Protein 2I3D (pdb70)

InterPro domains:
  IPR000383 Xaa-Pro dipeptidyl-peptidase-like domain [PF02129] (17-138)
  IPR029058 Alpha/Beta hydrolase fold [G3DSA:3.40.50.1820] (2-225)
  IPR029058 Alpha/Beta hydrolase fold [SSF53474] (4-213)

Solvent-accessible surface area: 18352 Å² total

Organism: Agrobacterium fabrum (strain C58 / ATCC 33970) (NCBI:txid176299)

B-factor: mean 19.8, std 9.19, range [8.1, 68.48]

Sequence (427 aa):
PEVIFNGPAGRLEGRYQPSKEKSAPIAIILHPHPQFGGTNNNQQIVYQLFYLFQKKRGFTTLRFNFRSIGRSQGEEFDHGAGELSSDAASALDWVQSLHPDSKSCCWVAGYSFGAWIGQLLRRPEIEEGFSIAPQPNNTYDFSFLAPCPSSGLIINGDADKVAPEKKDVNGLVEKLKTQKKGILITHRRTLPPGANHFFNGKVDEELGECEDDYLDRRLNGELVPEPPEVIIFNGPAGRRLEGRRYQPSKEKKSAPIAIILLHPHPQFGGTNNNQQIVYQLFYLFQQKRGFTTLRFNFRSIGRSQGEEFDHGAGELSDAASALDWVQSLHPDDSKSCWVAGYSFGAWIGQLLRRRPEIEEGFSIAPQPNTYDFSFLAPCPSSGLIINGDADKVAPEKDVNGLVEEKLKTQKGILITHRTLPGANHFFNGKVDELGECEDDYLDRRLNGELVPEPA

Foldseek 3Di:
DWDWDAFPQGIWIKDWDAFPDALAAEEEEAWADCVVPTAVQVLSVVVQVLCNVVRHGYMYIGQDPPDPHHDDDDPAPRRLRVSVRVVVVVCVVRVNNQAYEYEYAESGQVSSCNLCDPRHAEYYELYACVVDPPPVCVDPPYAYEYEYECQEPRRHPVRVVVVVVVNPVDPFYAYHYYYHYPAYSSRVVHSVVCVVRSVRVVCVVVVPRTDDD/DWDWDAFPQGIWTKDWDAFPDALAAEEEEAWADCVVPTAVQVLSVVVQVLCVVVRHGYMYIGQDPPDPHHDDDDPAPRRLRVSVRVVVVVCVVRVSHQAYEYEYAESGQQSSCNLCDPRYAEYYELYACVVDPPVVPPDSPYAYEYEYECQEPRRHPVNVVVVVVVNPVDPQYAYHYYYHYPAYSSRVVHSVVCVVSNVRVVQVVVVPRGDDPD

CATH classification: 3.40.50.1820

Radius of gyration: 22.76 Å; Cα contacts (8 Å, |Δi|>4): 975; chains: 2; bounding box: 38×55×76 Å

Nearest PDB structures (foldseek):
  2i3d-assembly1_A  TM=1.004E+00  e=1.701E-43  Agrobacterium fabrum str. C58
  3trd-assembly1_A  TM=8.980E-01  e=6.491E-19  Coxiella burnetii
  2fuk-assembly1_A-2  TM=8.649E-01  e=4.505E-19  Xanthomonas campestris
  3g02-assembly1_B  TM=6.977E-01  e=3.426E-04  Aspergillus niger
  8xiz-assembly1_A  TM=6.962E-01  e=1.157E-03  Aspergillus usamii

Secondary structure (DSSP, 8-state):
-EEEEEETTEEEEEEEE--SSTTPPEEEEEPPPGGGT----HHHHHHHHHHHHTT-EEEEEPPTTSTT--S---SSHHHHHHHHHHHHHHHHH-TT---EEEEEBTHHHHH------TTEEE--BS--TTTS--TT-TT--S-EEEEEETT-SSS-HHHHHHHHHHHTTSTT--EEEEEETT--TT-TT-TTT--HHHHHHHHHHTT-SS---/-EEEEEETTEEEEEEEE--SSTTPPEEEEEPPPGGGT----HHHHHHHHHHHHTT-EEEEE--TTSTT--S---SSHHHHHHHHHHHHHHHHH-TT---EEEEEBTHHHHH------TTEEE--BS--TTTS--TT-TT--S-EEEEEETT-SSS-HHHHHHHHHHHHTSTT--EEEEEETT--TT-TTTTTT--HHHHHHHHHHTT-SS----

Structure (mmCIF, N/CA/C/O backbone):
data_2I3D
#
_entry.id   2I3D
#
_cell.length_a   46.549
_cell.length_b   50.579
_cell.length_c   54.844
_cell.angle_alpha   92.25
_cell.angle_beta   115.17
_cell.angle_gamma   99.82
#
_symmetry.space_group_name_H-M   'P 1'
#
l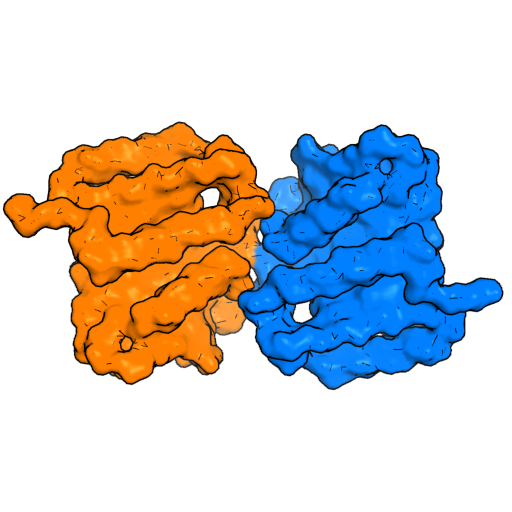oop_
_entity.id
_entity.type
_entity.pdbx_description
1 polymer 'Hypothetical protein Atu1826'
2 non-polymer 'MAGNESIUM ION'
3 non-polymer 'CHLORIDE ION'
4 water water
#
loop_
_atom_site.group_PDB
_atom_site.id
_atom_site.type_symbol
_atom_site.label_atom_id
_atom_site.label_alt_id
_atom_site.label_comp_id
_atom_site.label_asym_id
_atom_site.label_entity_id
_atom_site.label_seq_id
_atom_site.pdbx_PDB_ins_code
_atom_site.Cartn_x
_atom_site.Cartn_y
_atom_site.Cartn_z
_atom_site.occupancy
_atom_site.B_iso_or_equiv
_atom_site.auth_seq_id
_atom_site.auth_comp_id
_atom_site.auth_asym_id
_atom_site.auth_atom_id
_atom_site.pdbx_PDB_model_num
ATOM 1 N N . PRO A 1 24 ? 7.215 57.799 21.246 1.00 30.42 2 PRO A N 1
ATOM 2 C CA . PRO A 1 24 ? 7.449 56.694 22.216 1.00 29.06 2 PRO A CA 1
ATOM 3 C C . PRO A 1 24 ? 8.889 56.192 22.241 1.00 27.75 2 PRO A C 1
ATOM 4 O O . PRO A 1 24 ? 9.363 55.703 23.287 1.00 26.51 2 PRO A O 1
ATOM 8 N N . GLU A 1 25 ? 9.598 56.295 21.116 1.00 26.62 3 GLU A N 1
ATOM 9 C CA . GLU A 1 25 ? 10.995 55.830 21.075 1.00 26.03 3 GLU A CA 1
ATOM 10 C C . GLU A 1 25 ? 11.920 56.754 21.868 1.00 24.95 3 GLU A C 1
ATOM 11 O O . GLU A 1 25 ? 11.975 57.937 21.592 1.00 26.27 3 GLU A O 1
ATOM 17 N N . VAL A 1 26 ? 12.658 56.232 22.842 1.00 22.51 4 VAL A N 1
ATOM 18 C CA . VAL A 1 26 ? 13.505 57.090 23.690 1.00 21.47 4 VAL A CA 1
ATOM 19 C C . VAL A 1 26 ? 14.876 56.485 23.839 1.00 21.54 4 VAL A C 1
ATOM 20 O O . VAL A 1 26 ? 15.043 55.281 23.660 1.00 20.02 4 VAL A O 1
ATOM 24 N N . ILE A 1 27 ? 15.855 57.331 24.160 1.00 22.03 5 ILE A N 1
ATOM 25 C CA . ILE A 1 27 ? 17.211 56.913 24.485 1.00 23.55 5 ILE A CA 1
ATOM 26 C C . ILE A 1 27 ? 17.561 57.691 25.721 1.00 24.45 5 ILE A C 1
ATOM 27 O O . ILE A 1 27 ? 17.318 58.911 25.791 1.00 24.96 5 ILE A O 1
ATOM 32 N N . PHE A 1 28 ? 18.070 56.978 26.713 1.00 24.17 6 PHE A N 1
ATOM 33 C CA . PHE A 1 28 ? 18.531 57.595 27.950 1.00 24.28 6 PHE A CA 1
ATOM 34 C C . PHE A 1 28 ? 19.871 56.976 28.350 1.00 25.28 6 PHE A C 1
ATOM 35 O O . PHE A 1 28 ? 20.295 55.967 27.800 1.00 25.76 6 PHE A O 1
ATOM 43 N N . ASN A 1 29 ? 20.536 57.581 29.325 1.00 25.89 7 ASN A N 1
ATOM 44 C CA . ASN A 1 29 ? 21.868 57.133 29.678 1.00 27.48 7 ASN A CA 1
ATOM 45 C C . ASN A 1 29 ? 21.872 56.186 30.853 1.00 26.69 7 ASN A C 1
ATOM 46 O O . ASN A 1 29 ? 21.260 56.446 31.902 1.00 27.11 7 ASN A O 1
ATOM 51 N N . GLY A 1 30 ? 22.534 55.060 30.657 1.00 25.46 8 GLY A N 1
ATOM 52 C CA . GLY A 1 30 ? 22.771 54.140 31.729 1.00 24.94 8 GLY A CA 1
ATOM 53 C C . GLY A 1 30 ? 24.264 54.086 32.014 1.00 24.99 8 GLY A C 1
ATOM 54 O O . GLY A 1 30 ? 25.064 54.739 31.322 1.00 23.71 8 GLY A O 1
ATOM 55 N N . PRO A 1 31 ? 24.656 53.304 33.015 1.00 25.25 9 PRO A N 1
ATOM 56 C CA . PRO A 1 31 ? 26.060 53.168 33.377 1.00 25.84 9 PRO A CA 1
ATOM 57 C C . PRO A 1 31 ? 26.975 52.654 32.257 1.00 26.33 9 PRO A C 1
ATOM 58 O O . PRO A 1 31 ? 28.172 52.977 32.263 1.00 27.52 9 PRO A O 1
ATOM 62 N N . ALA A 1 32 ? 26.440 51.886 31.298 1.00 25.68 10 ALA A N 1
ATOM 63 C CA . ALA A 1 32 ? 27.258 51.321 30.232 1.00 25.04 10 ALA A CA 1
ATOM 64 C C . ALA A 1 32 ? 27.147 52.108 28.921 1.00 24.89 10 ALA A C 1
ATOM 65 O O . ALA A 1 32 ? 27.720 51.700 27.904 1.00 26.76 10 ALA A O 1
ATOM 67 N N . GLY A 1 33 ? 26.405 53.208 28.946 1.00 24.30 11 GLY A N 1
ATOM 68 C CA . GLY A 1 33 ? 26.120 53.986 27.751 1.00 23.83 11 GLY A CA 1
ATOM 69 C C . GLY A 1 33 ? 24.636 54.141 27.509 1.00 23.46 11 GLY A C 1
ATOM 70 O O . GLY A 1 33 ? 23.831 54.096 28.456 1.00 23.72 11 GLY A O 1
ATOM 71 N N . ARG A 1 34 ? 24.285 54.315 26.236 1.00 22.62 12 ARG A N 1
ATOM 72 C CA . ARG A 1 34 ? 22.911 54.565 25.834 1.00 21.94 12 ARG A CA 1
ATOM 73 C C . ARG A 1 34 ? 22.037 53.332 26.105 1.00 20.43 12 ARG A C 1
ATOM 74 O O . ARG A 1 34 ? 22.454 52.185 25.879 1.00 18.68 12 ARG A O 1
ATOM 82 N N . LEU A 1 35 ? 20.837 53.595 26.595 1.00 18.81 13 LEU A N 1
ATOM 83 C CA . LEU A 1 35 ? 19.818 52.543 26.703 1.00 18.22 13 LEU A CA 1
ATOM 84 C C . LEU A 1 35 ? 18.628 52.988 25.892 1.00 16.94 13 LEU A C 1
ATOM 85 O O . LEU A 1 35 ? 18.180 54.139 26.018 1.00 17.51 13 LEU A O 1
ATOM 90 N N . GLU A 1 36 ? 18.112 52.088 25.074 1.00 17.18 14 GLU A N 1
ATOM 91 C CA . GLU A 1 36 ? 16.972 52.397 24.256 1.00 17.51 14 GLU A CA 1
ATOM 92 C C . GLU A 1 36 ? 15.684 51.875 24.919 1.00 16.54 14 GLU A C 1
ATOM 93 O O . GLU A 1 36 ? 15.653 50.780 25.520 1.00 15.69 14 GLU A O 1
ATOM 99 N N . GLY A 1 37 ? 14.619 52.661 24.801 1.00 15.31 15 GLY A N 1
ATOM 100 C CA . GLY A 1 37 ? 13.356 52.327 25.450 1.00 15.53 15 GLY A CA 1
ATOM 101 C C . GLY A 1 37 ? 12.153 52.718 24.627 1.00 15.43 15 GLY A C 1
ATOM 102 O O . GLY A 1 37 ? 12.280 53.322 23.550 1.00 16.34 15 GLY A O 1
ATOM 103 N N . ARG A 1 38 ? 10.982 52.318 25.125 1.00 14.00 16 ARG A N 1
ATOM 104 C CA . ARG A 1 38 ? 9.693 52.724 24.589 1.00 15.41 16 ARG A CA 1
ATOM 105 C C . ARG A 1 38 ? 8.905 53.246 25.792 1.00 16.48 16 ARG A C 1
ATOM 106 O O . ARG A 1 38 ? 8.770 52.545 26.822 1.00 14.30 16 ARG A O 1
ATOM 114 N N . TYR A 1 39 ? 8.405 54.481 25.661 1.00 16.30 17 TYR A N 1
ATOM 115 C CA . TYR A 1 39 ? 7.872 55.253 26.767 1.00 18.28 17 TYR A CA 1
ATOM 116 C C . TYR A 1 39 ? 6.488 55.790 26.406 1.00 18.78 17 TYR A C 1
ATOM 117 O O . TYR A 1 39 ? 6.289 56.295 25.308 1.00 18.38 17 TYR A O 1
ATOM 126 N N . GLN A 1 40 ? 5.535 55.645 27.331 1.00 18.90 18 GLN A N 1
ATOM 127 C CA . GLN A 1 40 ? 4.209 56.266 27.212 1.00 19.73 18 GLN A CA 1
ATOM 128 C C . GLN A 1 40 ? 3.889 56.978 28.533 1.00 19.89 18 GLN A C 1
ATOM 129 O O . GLN A 1 40 ? 3.675 56.321 29.574 1.00 18.72 18 GLN A O 1
ATOM 135 N N . PRO A 1 41 ? 3.890 58.325 28.516 1.00 20.34 19 PRO A N 1
ATOM 136 C CA . PRO A 1 41 ? 3.531 59.055 29.721 1.00 20.78 19 PRO A CA 1
ATOM 137 C C . PRO A 1 41 ? 2.030 58.942 29.959 1.00 21.65 19 PRO A C 1
ATOM 138 O O . PRO A 1 41 ? 1.247 58.841 28.996 1.00 21.95 19 PRO A O 1
ATOM 142 N N . SER A 1 42 ? 1.636 58.990 31.223 1.00 22.25 20 SER A N 1
ATOM 143 C CA . SER A 1 42 ? 0.222 58.971 31.546 1.00 24.84 20 SER A CA 1
ATOM 144 C C . SER A 1 42 ? -0.349 60.334 31.204 1.00 27.30 20 SER A C 1
ATOM 145 O O . SER A 1 42 ? 0.327 61.349 31.361 1.00 26.61 20 SER A O 1
ATOM 148 N N . LYS A 1 43 ? -1.596 60.350 30.758 1.00 30.82 21 LYS A N 1
ATOM 149 C CA . LYS A 1 43 ? -2.282 61.632 30.629 1.00 34.09 21 LYS A CA 1
ATOM 150 C C . LYS A 1 43 ? -2.705 62.209 31.986 1.00 35.55 21 LYS A C 1
ATOM 151 O O . LYS A 1 43 ? -3.025 63.395 32.059 1.00 36.99 21 LYS A O 1
ATOM 157 N N . GLU A 1 44 ? -2.676 61.405 33.055 1.00 36.15 22 GLU A N 1
ATOM 158 C CA . GLU A 1 44 ? -3.048 61.925 34.372 1.00 36.52 22 GLU A CA 1
ATOM 159 C C . GLU A 1 44 ? -1.903 62.353 35.263 1.00 36.29 22 GLU A C 1
ATOM 160 O O . GLU A 1 44 ? -0.759 61.883 35.146 1.00 36.03 22 GLU A O 1
ATOM 166 N N . LYS A 1 45 ? -2.234 63.275 36.163 1.00 36.22 23 LYS A N 1
ATOM 167 C CA . LYS A 1 45 ? -1.237 63.904 37.009 1.00 35.22 23 LYS A CA 1
ATOM 168 C C . LYS A 1 45 ? -0.830 62.962 38.108 1.00 33.55 23 LYS A C 1
ATOM 169 O O . LYS A 1 45 ? -1.681 62.278 38.685 1.00 34.16 23 LYS A O 1
ATOM 175 N N . SER A 1 46 ? 0.466 62.922 38.390 1.00 31.19 24 SER A N 1
ATOM 176 C CA . SER A 1 46 ? 0.970 62.152 39.499 1.00 29.93 24 SER A CA 1
ATOM 177 C C . SER A 1 46 ? 0.694 60.645 39.316 1.00 27.78 24 SER A C 1
ATOM 178 O O . SER A 1 46 ? 0.549 59.926 40.309 1.00 27.18 24 SER A O 1
ATOM 181 N N . ALA A 1 47 ? 0.582 60.184 38.059 1.00 25.16 25 ALA A N 1
ATOM 182 C CA . ALA A 1 47 ? 0.248 58.770 37.785 1.00 23.02 25 ALA A CA 1
ATOM 183 C C . ALA A 1 47 ? 1.401 57.855 38.250 1.00 21.39 25 ALA A C 1
ATOM 184 O O . ALA A 1 47 ? 2.584 58.248 38.199 1.00 21.16 25 ALA A O 1
ATOM 186 N N . PRO A 1 48 ? 1.073 56.617 38.681 1.00 19.78 26 PRO A N 1
ATOM 187 C CA . PRO A 1 48 ? 2.126 55.680 39.059 1.00 18.67 26 PRO A CA 1
ATOM 188 C C . PRO A 1 48 ? 2.917 55.301 37.796 1.00 16.76 26 PRO A C 1
ATOM 189 O O . PRO A 1 48 ? 2.413 55.437 36.668 1.00 16.80 26 PRO A O 1
ATOM 193 N N . ILE A 1 49 ? 4.152 54.882 38.022 1.00 15.67 27 ILE A N 1
ATOM 194 C CA . ILE A 1 49 ? 5.082 54.474 36.969 1.00 14.18 27 ILE A CA 1
ATOM 195 C C . ILE A 1 49 ? 5.152 52.958 36.978 1.00 13.53 27 ILE A C 1
ATOM 196 O O . ILE A 1 49 ? 5.159 52.338 38.051 1.00 14.38 27 ILE A O 1
ATOM 201 N N . ALA A 1 50 ? 5.241 52.374 35.781 1.00 12.85 28 ALA A N 1
ATOM 202 C CA . ALA A 1 50 ? 5.496 50.961 35.626 1.00 11.82 28 ALA A CA 1
ATOM 203 C C . ALA A 1 50 ? 6.745 50.787 34.773 1.00 11.20 28 ALA A C 1
ATOM 204 O O . ALA A 1 50 ? 6.854 51.419 33.717 1.00 12.20 28 ALA A O 1
ATOM 206 N N . ILE A 1 51 ? 7.658 49.930 35.239 1.00 10.55 29 ILE A N 1
ATOM 207 C CA . ILE A 1 51 ? 8.881 49.569 34.496 1.00 11.52 29 ILE A CA 1
ATOM 208 C C . ILE A 1 51 ? 8.740 48.099 34.128 1.00 10.23 29 ILE A C 1
ATOM 209 O O . ILE A 1 51 ? 8.443 47.265 35.009 1.00 11.71 29 ILE A O 1
ATOM 214 N N . ILE A 1 52 ? 8.951 47.762 32.851 1.00 10.85 30 ILE A N 1
ATOM 215 C CA . ILE A 1 52 ? 8.775 46.371 32.373 1.00 10.18 30 ILE A CA 1
ATOM 216 C C . ILE A 1 52 ? 10.138 45.861 31.926 1.00 10.86 30 ILE A C 1
ATOM 217 O O . ILE A 1 52 ? 10.782 46.532 31.116 1.00 12.12 30 ILE A O 1
ATOM 222 N N . LEU A 1 53 ? 10.532 44.673 32.426 1.00 10.90 31 LEU A N 1
ATOM 223 C CA . LEU A 1 53 ? 11.896 44.122 32.260 1.00 11.29 31 LEU A CA 1
ATOM 224 C C . LEU A 1 53 ? 11.864 42.782 31.519 1.00 11.37 31 LEU A C 1
ATOM 225 O O . LEU A 1 53 ? 11.018 41.923 31.818 1.00 10.60 31 LEU A O 1
ATOM 230 N N . HIS A 1 54 ? 12.773 42.630 30.539 1.00 11.15 32 HIS A N 1
ATOM 231 C CA . HIS A 1 54 ? 12.678 41.526 29.573 1.00 10.91 32 HIS A CA 1
ATOM 232 C C . HIS A 1 54 ? 13.591 40.335 29.922 1.00 10.94 32 HIS A C 1
ATOM 233 O O . HIS A 1 54 ? 14.449 40.448 30.834 1.00 10.00 32 HIS A O 1
ATOM 240 N N . PRO A 1 55 ? 13.393 39.175 29.233 1.00 10.79 33 PRO A N 1
ATOM 241 C CA . PRO A 1 55 ? 14.232 37.991 29.498 1.00 11.42 33 PRO A CA 1
ATOM 242 C C . PRO A 1 55 ? 15.693 38.087 29.047 1.00 12.50 33 PRO A C 1
ATOM 243 O O . PRO A 1 55 ? 16.093 39.055 28.372 1.00 12.62 33 PRO A O 1
ATOM 247 N N . HIS A 1 56 ? 16.468 37.071 29.445 1.00 12.70 34 HIS A N 1
ATOM 248 C CA . HIS A 1 56 ? 17.871 36.974 29.032 1.00 14.04 34 HIS A CA 1
ATOM 249 C C . HIS A 1 56 ? 17.891 36.781 27.510 1.00 15.16 34 HIS A C 1
ATOM 250 O O . HIS A 1 56 ? 16.985 36.124 26.936 1.00 15.41 34 HIS A O 1
ATOM 257 N N . PRO A 1 57 ? 18.914 37.322 26.833 1.00 16.68 35 PRO A N 1
ATOM 258 C CA . PRO A 1 57 ? 18.994 37.059 25.376 1.00 18.37 35 PRO A CA 1
ATOM 259 C C . PRO A 1 57 ? 19.106 35.571 25.001 1.00 19.60 35 PRO A C 1
ATOM 260 O O . PRO A 1 57 ? 18.812 35.199 23.862 1.00 20.93 35 PRO A O 1
ATOM 264 N N . GLN A 1 58 ? 19.522 34.710 25.923 1.00 19.19 36 GLN A N 1
ATOM 265 C CA . GLN A 1 58 ? 19.563 33.270 25.578 1.00 21.78 36 GLN A CA 1
ATOM 266 C C . GLN A 1 58 ? 18.160 32.740 25.274 1.00 20.83 36 GLN A C 1
ATOM 267 O O . GLN A 1 58 ? 18.018 31.784 24.496 1.00 22.11 36 GLN A O 1
ATOM 273 N N . PHE A 1 59 ? 17.130 33.356 25.880 1.00 19.24 37 PHE A N 1
ATOM 274 C CA . PHE A 1 59 ? 15.734 33.001 25.601 1.00 20.01 37 PHE A CA 1
ATOM 275 C C . PHE A 1 59 ? 15.050 34.018 24.693 1.00 20.37 37 PHE A C 1
ATOM 276 O O . PHE A 1 59 ? 13.805 34.175 24.732 1.00 21.20 37 PHE A O 1
ATOM 284 N N . GLY A 1 60 ? 15.872 34.669 23.860 1.00 20.05 38 GLY A 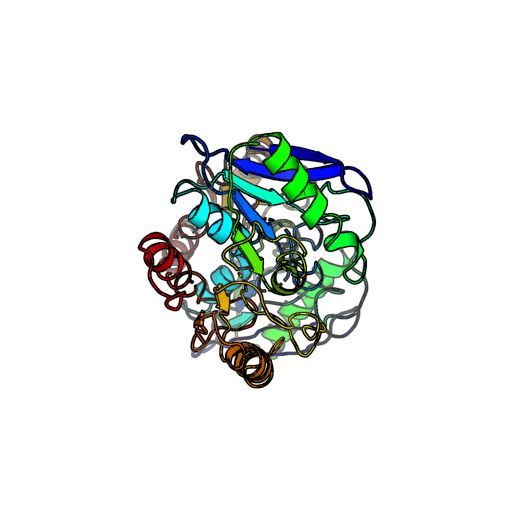N 1
ATOM 285 C CA . GLY A 1 60 ? 15.401 35.670 22.912 1.00 19.12 38 GLY A CA 1
ATOM 286 C C . GLY A 1 60 ? 14.791 36.924 23.549 1.00 18.38 38 GLY A C 1
ATOM 287 O O . GLY A 1 60 ? 13.928 37.552 22.954 1.00 18.86 38 GLY A O 1
ATOM 288 N N . GLY A 1 61 ? 15.199 37.268 24.774 1.00 16.06 39 GLY A N 1
ATOM 289 C CA . GLY A 1 61 ? 14.649 38.491 25.431 1.00 14.72 39 GLY A CA 1
ATOM 290 C C . GLY A 1 61 ? 15.014 39.838 24.766 1.00 14.61 39 GLY A C 1
ATOM 291 O O . GLY A 1 61 ? 16.197 40.135 24.473 1.00 15.11 39 GLY A O 1
ATOM 292 N N . THR A 1 62 ? 13.977 40.644 24.500 1.00 12.83 40 THR A N 1
ATOM 293 C CA . THR A 1 62 ? 14.138 42.053 24.134 1.00 12.88 40 THR A CA 1
ATOM 294 C C . THR A 1 62 ? 12.884 42.749 24.618 1.00 12.86 40 THR A C 1
ATOM 295 O O . THR A 1 62 ? 11.891 42.092 24.976 1.00 12.90 40 THR A O 1
ATOM 307 N N . ASN A 1 64 ? 10.749 44.010 22.940 1.00 13.47 42 ASN A N 1
ATOM 308 C CA . ASN A 1 64 ? 9.575 43.794 22.064 1.00 14.07 42 ASN A CA 1
ATOM 309 C C . ASN A 1 64 ? 9.030 42.382 22.027 1.00 13.89 42 ASN A C 1
ATOM 310 O O . ASN A 1 64 ? 8.146 42.088 21.234 1.00 12.41 42 ASN A O 1
ATOM 315 N N . ASN A 1 65 ? 9.517 41.534 22.932 1.00 13.69 43 ASN A N 1
ATOM 316 C CA A ASN A 1 65 ? 8.898 40.218 23.137 0.60 14.59 43 ASN A CA 1
ATOM 317 C CA B ASN A 1 65 ? 8.947 40.212 23.220 0.40 14.12 43 ASN A CA 1
ATOM 318 C C . ASN A 1 65 ? 7.429 40.390 23.433 1.00 13.78 43 ASN A C 1
ATOM 319 O O . ASN A 1 65 ? 7.035 41.344 24.080 1.00 13.71 43 ASN A O 1
ATOM 328 N N . GLN A 1 66 ? 6.583 39.496 22.917 1.00 13.23 44 GLN A N 1
ATOM 329 C CA A GLN A 1 66 ? 5.132 39.728 23.021 0.50 13.12 44 GLN A CA 1
ATOM 330 C CA B GLN A 1 66 ? 5.153 39.768 23.016 0.50 12.69 44 GLN A CA 1
ATOM 331 C C . GLN A 1 66 ? 4.682 39.896 24.468 1.00 12.07 44 GLN A C 1
ATOM 332 O O . GLN A 1 66 ? 3.887 40.751 24.768 1.00 12.29 44 GLN A O 1
ATOM 343 N N . ILE A 1 67 ? 5.193 39.044 25.352 1.00 11.23 45 ILE A N 1
ATOM 344 C CA . ILE A 1 67 ? 4.767 39.110 26.770 1.00 10.58 45 ILE A CA 1
ATOM 345 C C . ILE A 1 67 ? 5.188 40.456 27.393 1.00 10.88 45 ILE A C 1
ATOM 346 O O . ILE A 1 67 ? 4.425 41.067 28.126 1.00 11.21 45 ILE A O 1
ATOM 351 N N . VAL A 1 68 ? 6.397 40.909 27.064 1.00 11.70 46 VAL A N 1
ATOM 352 C CA . VAL A 1 68 ? 6.893 42.216 27.528 1.00 11.58 46 VAL A CA 1
ATOM 353 C C . VAL A 1 68 ? 6.022 43.361 27.000 1.00 11.75 46 VAL A C 1
ATOM 354 O O . VAL A 1 68 ? 5.603 44.254 27.761 1.00 11.45 46 VAL A O 1
ATOM 358 N N . TYR A 1 69 ? 5.731 43.326 25.689 1.00 11.90 47 TYR A N 1
ATOM 359 C CA . TYR A 1 69 ? 4.874 44.334 25.098 1.00 11.98 47 TYR A CA 1
ATOM 360 C C . TYR A 1 69 ? 3.488 44.319 25.760 1.00 12.45 47 TYR A C 1
ATOM 361 O O . TYR A 1 69 ? 2.938 45.365 26.101 1.00 11.70 47 TYR A O 1
ATOM 370 N N . GLN A 1 70 ? 2.934 43.125 25.941 1.00 11.65 48 GLN A N 1
ATOM 371 C CA . GLN A 1 70 ? 1.572 43.037 26.476 1.00 12.44 48 GLN A CA 1
ATOM 372 C C . GLN A 1 70 ? 1.529 43.538 27.931 1.00 12.38 48 GLN A C 1
ATOM 373 O O . GLN A 1 70 ? 0.563 44.183 28.329 1.00 13.02 48 GLN A O 1
ATOM 379 N N . LEU A 1 71 ? 2.594 43.281 28.694 1.00 11.56 49 LEU A N 1
ATOM 380 C CA . LEU A 1 71 ? 2.685 43.843 30.043 1.00 11.13 49 LEU A CA 1
ATOM 381 C C . LEU A 1 71 ? 2.694 45.344 29.984 1.00 11.21 49 LEU A C 1
ATOM 382 O O . LEU A 1 71 ? 1.954 45.995 30.730 1.00 12.68 49 LEU A O 1
ATOM 387 N N . PHE A 1 72 ? 3.557 45.890 29.104 1.00 10.71 50 PHE A N 1
ATOM 388 C CA . PHE A 1 72 ? 3.636 47.340 28.902 1.00 12.26 50 PHE A CA 1
ATOM 389 C C . PHE A 1 72 ? 2.224 47.859 28.595 1.00 13.08 50 PHE A C 1
ATOM 390 O O . PHE A 1 72 ? 1.772 48.829 29.212 1.00 13.38 50 PHE A O 1
ATOM 398 N N . TYR A 1 73 ? 1.527 47.206 27.662 1.00 14.13 51 TYR A N 1
ATOM 399 C CA . TYR A 1 73 ? 0.194 47.661 27.236 1.00 16.02 51 TYR A CA 1
ATOM 400 C C . TYR A 1 73 ? -0.847 47.638 28.383 1.00 15.01 51 TYR A C 1
ATOM 401 O O . TYR A 1 73 ? -1.658 48.581 28.572 1.00 13.42 51 TYR A O 1
ATOM 410 N N . LEU A 1 74 ? -0.749 46.601 29.212 1.00 13.21 52 LEU A N 1
ATOM 411 C CA . LEU A 1 74 ? -1.665 46.458 30.360 1.00 13.52 52 LEU A CA 1
ATOM 412 C C . LEU A 1 74 ? -1.531 47.690 31.275 1.00 13.63 52 LEU A C 1
ATOM 413 O O . LEU A 1 74 ? -2.544 48.331 31.657 1.00 13.85 52 LEU A O 1
ATOM 418 N N . PHE A 1 75 ? -0.290 48.006 31.671 1.00 12.97 53 PHE A N 1
ATOM 419 C CA . PHE A 1 75 ? -0.091 49.182 32.543 1.00 14.12 53 PHE A CA 1
ATOM 420 C C . PHE A 1 75 ? -0.516 50.505 31.882 1.00 15.53 53 PHE A C 1
ATOM 421 O O . PHE A 1 75 ? -1.190 51.347 32.513 1.00 15.92 53 PHE A O 1
ATOM 429 N N . GLN A 1 76 ? -0.148 50.663 30.612 1.00 15.44 54 GLN A N 1
ATOM 430 C CA . GLN A 1 76 ? -0.523 51.860 29.830 1.00 18.79 54 GLN A CA 1
ATOM 431 C C . GLN A 1 76 ? -2.060 52.038 29.868 1.00 18.90 54 GLN A C 1
ATOM 432 O O . GLN A 1 76 ? -2.574 53.120 30.180 1.00 19.63 54 GLN A O 1
ATOM 438 N N . LYS A 1 77 ? -2.787 50.960 29.588 1.00 19.64 55 LYS A N 1
ATOM 439 C CA A LYS A 1 77 ? -4.243 51.064 29.512 0.50 20.43 55 LYS A CA 1
ATOM 440 C CA B LYS A 1 77 ? -4.260 50.984 29.538 0.50 20.79 55 LYS A CA 1
ATOM 441 C C . LYS A 1 77 ? -4.861 51.384 30.877 1.00 21.21 55 LYS A C 1
ATOM 442 O O . LYS A 1 77 ? -5.964 51.937 30.927 1.00 22.96 55 LYS A O 1
ATOM 453 N N . ARG A 1 78 ? -4.151 51.099 31.971 1.00 19.67 56 ARG A N 1
ATOM 454 C CA . ARG A 1 78 ? -4.662 51.419 33.302 1.00 19.21 56 ARG A CA 1
ATOM 455 C C . ARG A 1 78 ? -4.136 52.754 33.825 1.00 19.38 56 ARG A C 1
ATOM 456 O O . ARG A 1 78 ? -4.207 53.038 35.034 1.00 21.26 56 ARG A O 1
ATOM 464 N N . GLY A 1 79 ? -3.631 53.574 32.920 1.00 19.33 57 GLY A N 1
ATOM 465 C CA . GLY A 1 79 ? -3.220 54.940 33.263 1.00 18.62 57 GLY A CA 1
ATOM 466 C C . GLY A 1 79 ? -1.861 55.153 33.871 1.00 19.03 57 GLY A C 1
ATOM 467 O O . GLY A 1 79 ? -1.565 56.248 34.348 1.00 19.98 57 GLY A O 1
ATOM 468 N N . PHE A 1 80 ? -0.996 54.140 33.841 1.00 16.75 58 PHE A N 1
ATOM 469 C CA . PHE A 1 80 ? 0.371 54.341 34.321 1.00 16.19 58 PHE A CA 1
ATOM 470 C C . PHE A 1 80 ? 1.243 55.082 33.299 1.00 16.58 58 PHE A C 1
ATOM 471 O O . PHE A 1 80 ? 1.036 54.963 32.082 1.00 17.70 58 PHE A O 1
ATOM 479 N N . THR A 1 81 ? 2.254 55.784 33.805 1.00 14.15 59 THR A N 1
ATOM 480 C CA . THR A 1 81 ? 3.385 56.176 32.972 1.00 15.16 59 THR A CA 1
ATOM 481 C C . THR A 1 81 ? 4.249 54.913 32.852 1.00 14.01 59 THR A C 1
ATOM 482 O O . THR A 1 81 ? 4.626 54.339 33.865 1.00 14.83 59 THR A O 1
ATOM 486 N N . THR A 1 82 ? 4.549 54.494 31.629 1.00 13.66 60 THR A N 1
ATOM 487 C CA . THR A 1 82 ? 5.085 53.161 31.416 1.00 13.08 60 THR A CA 1
ATOM 488 C C . THR A 1 82 ? 6.367 53.202 30.578 1.00 13.41 60 THR A C 1
ATOM 489 O O . THR A 1 82 ? 6.416 53.883 29.549 1.00 14.71 60 THR A O 1
ATOM 493 N N . LEU A 1 83 ? 7.344 52.392 30.966 1.00 12.63 61 LEU A N 1
ATOM 494 C CA . LEU A 1 83 ? 8.612 52.290 30.223 1.00 13.13 61 LEU A CA 1
ATOM 495 C C . LEU A 1 83 ? 9.014 50.836 30.104 1.00 12.90 61 LEU A C 1
ATOM 496 O O . LEU A 1 83 ? 9.050 50.121 31.099 1.00 12.98 61 LEU A O 1
ATOM 501 N N . ARG A 1 84 ? 9.280 50.383 28.887 1.00 11.81 62 ARG A N 1
ATOM 502 C CA . ARG A 1 84 ? 10.021 49.148 28.727 1.00 12.57 62 ARG A CA 1
ATOM 503 C C . ARG A 1 84 ? 11.332 49.557 28.056 1.00 13.13 62 ARG A C 1
ATOM 504 O O . ARG A 1 84 ? 11.370 50.590 27.373 1.00 13.34 62 ARG A O 1
ATOM 512 N N . PHE A 1 85 ? 12.385 48.763 28.211 1.00 12.80 63 PHE A N 1
ATOM 513 C CA . PHE A 1 85 ? 13.661 49.148 27.603 1.00 13.57 63 PHE A CA 1
ATOM 514 C C . PHE A 1 85 ? 14.524 47.935 27.419 1.00 13.11 63 PHE A C 1
ATOM 515 O O . PHE A 1 85 ? 14.309 46.882 28.070 1.00 12.83 63 PHE A O 1
ATOM 523 N N . ASN A 1 86 ? 15.493 48.076 26.513 1.00 12.32 64 ASN A N 1
ATOM 524 C CA . ASN A 1 86 ? 16.434 46.972 26.246 1.00 12.84 64 ASN A CA 1
ATOM 525 C C . ASN A 1 86 ? 17.613 47.036 27.205 1.00 12.91 64 ASN A C 1
ATOM 526 O O . ASN A 1 86 ? 18.221 48.085 27.373 1.00 14.33 64 ASN A O 1
ATOM 531 N N . PHE A 1 87 ? 17.924 45.931 27.864 1.00 13.62 65 PHE A N 1
ATOM 532 C CA . PHE A 1 87 ? 19.110 45.916 28.736 1.00 12.76 65 PHE A CA 1
ATOM 533 C C . PHE A 1 87 ? 20.369 46.183 27.890 1.00 12.52 65 PHE A C 1
ATOM 534 O O . PHE A 1 87 ? 20.353 46.061 26.655 1.00 12.44 65 PHE A O 1
ATOM 542 N N . ARG A 1 88 ? 21.446 46.543 28.566 1.00 13.22 66 ARG A N 1
ATOM 543 C CA . ARG A 1 88 ? 22.757 46.749 27.875 1.00 14.25 66 ARG A CA 1
ATOM 544 C C . ARG A 1 88 ? 23.066 45.581 26.935 1.00 15.07 66 ARG A C 1
ATOM 545 O O . ARG A 1 88 ? 22.850 44.417 27.302 1.00 13.48 66 ARG A O 1
ATOM 553 N N . SER A 1 89 ? 23.508 45.932 25.708 1.00 17.10 67 SER A N 1
ATOM 554 C CA . SER A 1 89 ? 23.901 45.002 24.629 1.00 17.05 67 SER A CA 1
ATOM 555 C C . SER A 1 89 ? 22.745 44.575 23.723 1.00 17.60 67 SER A C 1
ATOM 556 O O . SER A 1 89 ? 22.978 44.028 22.638 1.00 18.70 67 SER A O 1
ATOM 559 N N . ILE A 1 90 ? 21.518 44.755 24.197 1.00 17.78 68 ILE A N 1
ATOM 560 C CA . ILE A 1 90 ? 20.326 44.340 23.449 1.00 17.60 68 ILE A CA 1
ATOM 561 C C . ILE A 1 90 ? 19.831 45.462 22.527 1.00 18.39 68 ILE A C 1
ATOM 562 O O . ILE A 1 90 ? 19.680 46.619 22.954 1.00 17.10 68 ILE A O 1
ATOM 567 N N . GLY A 1 91 ? 19.567 45.142 21.265 1.00 19.44 69 GLY A N 1
ATOM 568 C CA . GLY A 1 91 ? 19.109 46.179 20.318 1.00 20.58 69 GLY A CA 1
ATOM 569 C C . GLY A 1 91 ? 20.161 47.279 20.154 1.00 21.62 69 GLY A C 1
ATOM 570 O O . GLY A 1 91 ? 21.353 46.994 19.945 1.00 22.33 69 GLY A O 1
ATOM 571 N N . ARG A 1 92 ? 19.733 48.533 20.311 1.00 22.06 70 ARG A N 1
ATOM 572 C CA . ARG A 1 92 ? 20.619 49.701 20.273 1.00 22.93 70 ARG A CA 1
ATOM 573 C C . ARG A 1 92 ? 21.225 50.062 21.627 1.00 22.39 70 ARG A C 1
ATOM 574 O O . ARG A 1 92 ? 21.966 51.076 21.760 1.00 23.43 70 ARG A O 1
ATOM 582 N N . SER A 1 93 ? 20.912 49.268 22.661 1.00 19.13 71 SER A N 1
ATOM 583 C CA . SER A 1 93 ? 21.516 49.543 23.966 1.00 18.32 71 SER A CA 1
ATOM 584 C C . SER A 1 93 ? 22.983 49.157 23.950 1.00 18.96 71 SER A C 1
ATOM 585 O O . SER A 1 93 ? 23.324 48.046 23.581 1.00 18.67 71 SER A O 1
ATOM 588 N N . GLN A 1 94 ? 23.837 50.101 24.333 1.00 18.98 72 GLN A N 1
ATOM 589 C CA . GLN A 1 94 ? 25.276 49.899 24.324 1.00 20.52 72 GLN A CA 1
ATOM 590 C C . GLN A 1 94 ? 25.733 49.001 25.453 1.00 20.51 72 GLN A C 1
ATOM 591 O O . GLN A 1 94 ? 24.981 48.729 26.389 1.00 20.27 72 GLN A O 1
ATOM 597 N N . GLY A 1 95 ? 26.986 48.574 25.396 1.00 20.76 73 GLY A N 1
ATOM 598 C CA . GLY A 1 95 ? 27.561 47.770 26.451 1.00 20.03 73 GLY A CA 1
ATOM 599 C C . GLY A 1 95 ? 27.457 46.274 26.211 1.00 20.77 73 GLY A C 1
ATOM 600 O O . GLY A 1 95 ? 27.007 45.827 25.153 1.00 20.84 73 GLY A O 1
ATOM 601 N N . GLU A 1 96 ? 27.927 45.531 27.212 1.00 20.84 74 GLU A N 1
ATOM 602 C CA A GLU A 1 96 ? 28.046 44.076 27.198 0.50 22.70 74 GLU A CA 1
ATOM 603 C CA B GLU A 1 96 ? 28.014 44.085 27.155 0.50 20.90 74 GLU A CA 1
ATOM 604 C C . GLU A 1 96 ? 27.128 43.478 28.237 1.00 20.41 74 GLU A C 1
ATOM 605 O O . GLU A 1 96 ? 27.125 43.927 29.383 1.00 19.76 74 GLU A O 1
ATOM 616 N N . PHE A 1 97 ? 26.383 42.452 27.862 1.00 19.76 75 PHE A N 1
ATOM 617 C CA . PHE A 1 97 ? 25.541 41.783 28.857 1.00 20.44 75 PHE A CA 1
ATOM 618 C C . PHE A 1 97 ? 26.392 41.156 29.971 1.00 20.70 75 PHE A C 1
ATOM 619 O O . PHE A 1 97 ? 27.490 40.649 29.718 1.00 22.02 75 PHE A O 1
ATOM 627 N N . ASP A 1 98 ? 25.947 41.261 31.227 1.00 19.72 76 ASP A N 1
ATOM 628 C CA . ASP A 1 98 ? 26.662 40.610 32.297 1.00 20.42 76 ASP A CA 1
ATOM 629 C C . ASP A 1 98 ? 25.705 39.763 33.139 1.00 20.40 76 ASP A C 1
ATOM 630 O O . ASP A 1 98 ? 24.538 39.637 32.808 1.00 20.52 76 ASP A O 1
ATOM 635 N N . HIS A 1 99 ? 26.205 39.139 34.191 1.00 20.18 77 HIS A N 1
ATOM 636 C CA . HIS A 1 99 ? 25.407 38.122 34.867 1.00 19.66 77 HIS A CA 1
ATOM 637 C C . HIS A 1 99 ? 24.167 38.696 35.531 1.00 18.69 77 HIS A C 1
ATOM 638 O O . HIS A 1 99 ? 23.250 37.945 35.797 1.00 21.04 77 HIS A O 1
ATOM 645 N N . GLY A 1 100 ? 24.113 40.000 35.769 1.00 16.72 78 GLY A N 1
ATOM 646 C CA . GLY A 1 100 ? 22.950 40.569 36.444 1.00 16.88 78 GLY A CA 1
ATOM 647 C C . GLY A 1 100 ? 23.235 41.939 37.046 1.00 17.11 78 GLY A C 1
ATOM 648 O O . GLY A 1 100 ? 22.396 42.838 36.913 1.00 17.89 78 GLY A O 1
ATOM 649 N N . ALA A 1 101 ? 24.419 42.152 37.654 1.00 16.48 79 ALA A N 1
ATOM 650 C CA . ALA A 1 101 ? 24.706 43.470 38.293 1.00 16.78 79 ALA A CA 1
ATOM 651 C C . ALA A 1 101 ? 24.490 44.650 37.326 1.00 16.55 79 ALA A C 1
ATOM 652 O O . ALA A 1 101 ? 23.805 45.610 37.678 1.00 17.00 79 ALA A O 1
ATOM 654 N N . GLY A 1 102 ? 25.006 44.550 36.088 1.00 16.57 80 GLY A N 1
ATOM 655 C CA . GLY A 1 102 ? 24.847 45.651 35.111 1.00 16.36 80 GLY A CA 1
ATOM 656 C C . GLY A 1 102 ? 23.383 45.884 34.767 1.00 14.62 80 GLY A C 1
ATOM 657 O O . GLY A 1 102 ? 22.920 47.032 34.586 1.00 15.98 80 GLY A O 1
ATOM 658 N N . GLU A 1 103 ? 22.642 44.782 34.611 1.00 14.09 81 GLU A N 1
ATOM 659 C CA . GLU A 1 103 ? 21.239 44.906 34.191 1.00 13.42 81 GLU A CA 1
ATOM 660 C C . GLU A 1 103 ? 20.409 45.524 35.324 1.00 12.60 81 GLU A C 1
ATOM 661 O O . GLU A 1 103 ? 19.505 46.314 35.055 1.00 12.51 81 GLU A O 1
ATOM 667 N N . LEU A 1 104 ? 20.738 45.188 36.580 1.00 13.15 82 LEU A N 1
ATOM 668 C CA . LEU A 1 104 ? 20.094 45.837 37.719 1.00 13.45 82 LEU A CA 1
ATOM 669 C C . LEU A 1 104 ? 20.391 47.361 37.686 1.00 14.10 82 LEU A C 1
ATOM 670 O O . LEU A 1 104 ? 19.482 48.200 37.896 1.00 13.48 82 LEU A O 1
ATOM 675 N N . SER A 1 105 ? 21.659 47.716 37.442 1.00 13.94 83 SER A N 1
ATOM 676 C CA A SER A 1 105 ? 22.041 49.136 37.287 0.60 14.36 83 SER A CA 1
ATOM 677 C CA B SER A 1 105 ? 22.020 49.141 37.317 0.40 14.74 83 SER A CA 1
ATOM 678 C C . SER A 1 105 ? 21.276 49.823 36.152 1.00 14.58 83 SER A C 1
ATOM 679 O O . SER A 1 105 ? 20.833 50.957 36.291 1.00 14.88 83 SER A O 1
ATOM 684 N N . ASP A 1 106 ? 21.078 49.114 35.030 1.00 14.22 84 ASP A N 1
ATOM 685 C CA . ASP A 1 106 ? 20.295 49.646 33.910 1.00 15.13 84 ASP A CA 1
ATOM 686 C C . ASP A 1 106 ? 18.861 49.938 34.350 1.00 14.91 84 ASP A C 1
ATOM 687 O O . ASP A 1 106 ? 18.300 51.010 34.038 1.00 15.89 84 ASP A O 1
ATOM 692 N N . ALA A 1 107 ? 18.279 48.974 35.064 1.00 14.24 85 ALA A N 1
ATOM 693 C CA . ALA A 1 107 ? 16.889 49.100 35.560 1.00 14.35 85 ALA A CA 1
ATOM 694 C C . ALA A 1 107 ? 16.767 50.292 36.532 1.00 13.96 85 ALA A C 1
ATOM 695 O O . ALA A 1 107 ? 15.816 51.054 36.455 1.00 13.77 85 ALA A O 1
ATOM 697 N N . ALA A 1 108 ? 17.746 50.458 37.424 1.00 13.98 86 ALA A N 1
ATOM 698 C CA . ALA A 1 108 ? 17.722 51.610 38.333 1.00 15.14 86 ALA A CA 1
ATOM 699 C C . ALA A 1 108 ? 17.861 52.898 37.560 1.00 1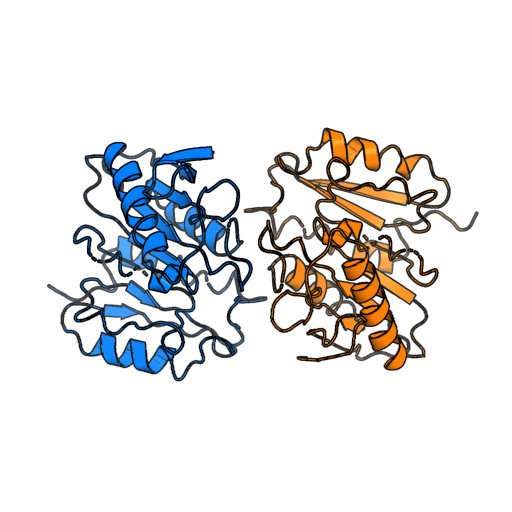5.22 86 ALA A C 1
ATOM 700 O O . ALA A 1 108 ? 17.186 53.877 37.883 1.00 16.11 86 ALA A O 1
ATOM 702 N N . SER A 1 109 ? 18.727 52.917 36.532 1.00 15.86 87 SER A N 1
ATOM 703 C CA . SER A 1 109 ? 18.852 54.107 35.677 1.00 16.58 87 SER A CA 1
ATOM 704 C C . SER A 1 109 ? 17.563 54.458 34.958 1.00 16.02 87 SER A C 1
ATOM 705 O O . SER A 1 109 ? 17.191 55.651 34.836 1.00 15.87 87 SER A O 1
ATOM 708 N N . ALA A 1 110 ? 16.888 53.427 34.467 1.00 14.97 88 ALA A N 1
ATOM 709 C CA . ALA A 1 110 ? 15.652 53.607 33.712 1.00 14.76 88 ALA A CA 1
ATOM 710 C C . ALA A 1 110 ? 14.583 54.215 34.643 1.00 15.16 88 ALA A C 1
ATOM 711 O O . ALA A 1 110 ? 13.911 55.201 34.297 1.00 15.51 88 ALA A O 1
ATOM 713 N N . LEU A 1 111 ? 14.430 53.639 35.832 1.00 14.38 89 LEU A N 1
ATOM 714 C CA . LEU A 1 111 ? 13.475 54.183 36.810 1.00 14.46 89 LEU A CA 1
ATOM 715 C C . LEU A 1 111 ? 13.808 55.627 37.222 1.00 14.61 89 LEU A C 1
ATOM 716 O O . LEU A 1 111 ? 12.915 56.505 37.289 1.00 14.75 89 LEU A O 1
ATOM 721 N N . ASP A 1 112 ? 15.097 55.881 37.435 1.00 15.28 90 ASP A N 1
ATOM 722 C CA . ASP A 1 112 ? 15.557 57.253 37.763 1.00 16.65 90 ASP A CA 1
ATOM 723 C C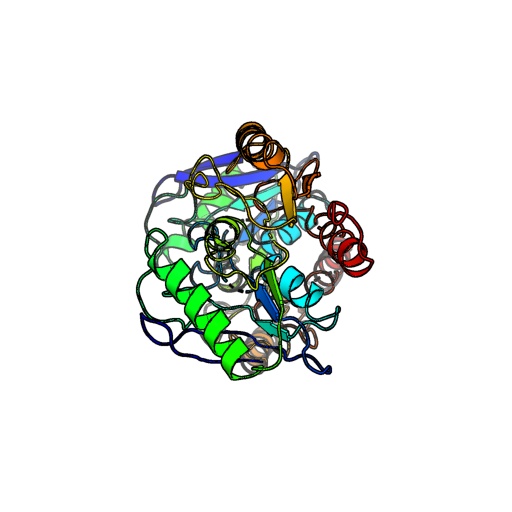 . ASP A 1 112 ? 15.146 58.213 36.648 1.00 17.78 90 ASP A C 1
ATOM 724 O O . ASP A 1 112 ? 14.635 59.306 36.915 1.00 18.55 90 ASP A O 1
ATOM 729 N N . TRP A 1 113 ? 15.335 57.775 35.407 1.00 17.53 91 TRP A N 1
ATOM 730 C CA . TRP A 1 113 ? 15.009 58.588 34.228 1.00 18.40 91 TRP A CA 1
ATOM 731 C C . TRP A 1 113 ? 13.511 58.920 34.170 1.00 18.75 91 TRP A C 1
ATOM 732 O O . TRP A 1 113 ? 13.138 60.088 34.059 1.00 17.42 91 TRP A O 1
ATOM 743 N N . VAL A 1 114 ? 12.632 57.914 34.292 1.00 18.45 92 VAL A N 1
ATOM 744 C CA . VAL A 1 114 ? 11.189 58.187 34.216 1.00 18.14 92 VAL A CA 1
ATOM 745 C C . VAL A 1 114 ? 10.803 59.092 35.389 1.00 18.11 92 VAL A C 1
ATOM 746 O O . VAL A 1 114 ? 9.997 60.025 35.230 1.00 18.60 92 VAL A O 1
ATOM 750 N N . GLN A 1 115 ? 11.373 58.809 36.558 1.00 18.42 93 GLN A N 1
ATOM 751 C CA . GLN A 1 115 ? 11.060 59.614 37.752 1.00 19.65 93 GLN A CA 1
ATOM 752 C C . GLN A 1 115 ? 11.493 61.078 37.588 1.00 20.37 93 GLN A C 1
ATOM 753 O O . GLN A 1 115 ? 10.842 62.015 38.134 1.00 21.56 93 GLN A O 1
ATOM 759 N N . SER A 1 116 ? 12.584 61.279 36.851 1.00 20.57 94 SER A N 1
ATOM 760 C CA . SER A 1 116 ? 13.086 62.625 36.592 1.00 21.30 94 SER A CA 1
ATOM 761 C C . SER A 1 116 ? 12.047 63.393 35.773 1.00 21.94 94 SER A C 1
ATOM 762 O O . SER A 1 116 ? 11.890 64.612 35.953 1.00 23.14 94 SER A O 1
ATOM 765 N N . LEU A 1 117 ? 11.298 62.676 34.931 1.00 20.92 95 LEU A N 1
ATOM 766 C CA . LEU A 1 117 ? 10.319 63.280 34.036 1.00 21.25 95 LEU A CA 1
ATOM 767 C C . LEU A 1 117 ? 8.945 63.401 34.704 1.00 21.04 95 LEU A C 1
ATOM 768 O O . LEU A 1 117 ? 8.080 64.175 34.242 1.00 21.86 95 LEU A O 1
ATOM 773 N N . HIS A 1 118 ? 8.755 62.615 35.760 1.00 20.25 96 HIS A N 1
ATOM 774 C CA . HIS A 1 118 ? 7.502 62.549 36.501 1.00 21.03 96 HIS A CA 1
ATOM 775 C C . HIS A 1 118 ? 7.773 62.600 38.004 1.00 22.51 96 HIS A C 1
ATOM 776 O O . HIS A 1 118 ? 7.538 61.622 38.728 1.00 22.90 96 HIS A O 1
ATOM 783 N N . PRO A 1 119 ? 8.274 63.762 38.496 1.00 23.07 97 PRO A N 1
ATOM 784 C CA . PRO A 1 119 ? 8.731 63.893 39.889 1.00 23.90 97 PRO A CA 1
ATOM 785 C C . PRO A 1 119 ? 7.609 63.777 40.915 1.00 24.36 97 PRO A C 1
ATOM 786 O O . PRO A 1 119 ? 7.882 63.555 42.081 1.00 24.60 97 PRO A O 1
ATOM 790 N N . ASP A 1 120 ? 6.361 63.911 40.499 1.00 25.12 98 ASP A N 1
ATOM 791 C CA . ASP A 1 120 ? 5.299 63.760 41.475 1.00 26.70 98 ASP A CA 1
ATOM 792 C C . ASP A 1 120 ? 4.584 62.416 41.460 1.00 26.53 98 ASP A C 1
ATOM 793 O O . ASP A 1 120 ? 3.592 62.216 42.162 1.00 25.72 98 ASP A O 1
ATOM 798 N N . SER A 1 121 ? 5.092 61.479 40.664 1.00 26.02 99 SER A N 1
ATOM 799 C CA . SER A 1 121 ? 4.589 60.131 40.779 1.00 26.29 99 SER A CA 1
ATOM 800 C C . SER A 1 121 ? 5.148 59.606 42.113 1.00 27.18 99 SER A C 1
ATOM 801 O O . SER A 1 121 ? 6.378 59.622 42.326 1.00 28.95 99 SER A O 1
ATOM 804 N N . LYS A 1 122 ? 4.288 59.147 43.009 1.00 27.02 100 LYS A N 1
ATOM 805 C CA . LYS A 1 122 ? 4.752 58.664 44.323 1.00 28.25 100 LYS A CA 1
ATOM 806 C C . LYS A 1 122 ? 4.874 57.144 44.429 1.00 27.39 100 LYS A C 1
ATOM 807 O O . LYS A 1 122 ? 5.405 56.612 45.435 1.00 27.35 100 LYS A O 1
ATOM 813 N N . SER A 1 123 ? 4.364 56.429 43.423 1.00 25.49 101 SER A N 1
ATOM 814 C CA . SER A 1 123 ? 4.481 54.983 43.492 1.00 23.16 101 SER A CA 1
ATOM 815 C C . SER A 1 123 ? 4.768 54.357 42.149 1.00 19.83 101 SER A C 1
ATOM 816 O O . SER A 1 123 ? 4.514 54.938 41.074 1.00 19.33 101 SER A O 1
ATOM 819 N N . CYS A 1 124 ? 5.283 53.138 42.235 1.00 17.60 102 CYS A N 1
ATOM 820 C CA A CYS A 1 124 ? 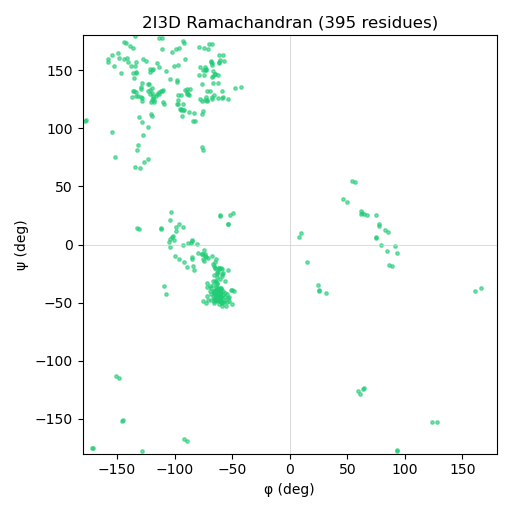5.805 52.455 41.068 0.60 15.93 102 CYS A CA 1
ATOM 821 C CA B CYS A 1 124 ? 5.761 52.448 41.054 0.40 16.83 102 CYS A CA 1
ATOM 822 C C . CYS A 1 124 ? 5.438 50.974 41.157 1.00 14.84 102 CYS A C 1
ATOM 823 O O . CYS A 1 124 ? 5.267 50.438 42.261 1.00 14.07 102 CYS A O 1
ATOM 828 N N . TRP A 1 125 ? 5.311 50.341 39.998 1.00 13.96 103 TRP A N 1
ATOM 829 C CA . TRP A 1 125 ? 5.224 48.882 39.890 1.00 12.45 103 TRP A CA 1
ATOM 830 C C . TRP A 1 125 ? 6.367 48.410 39.003 1.00 13.40 103 TRP A C 1
ATOM 831 O O . TRP A 1 125 ? 6.755 49.121 38.072 1.00 13.20 103 TRP A O 1
ATOM 842 N N . VAL A 1 126 ? 6.841 47.184 39.235 1.00 11.92 104 VAL A N 1
ATOM 843 C CA . VAL A 1 126 ? 7.812 46.585 38.298 1.00 12.44 104 VAL A CA 1
ATOM 844 C C . VAL A 1 126 ? 7.176 45.265 37.826 1.00 11.36 104 VAL A C 1
ATOM 845 O O . VAL A 1 126 ? 6.581 44.564 38.632 1.00 11.37 104 VAL A O 1
ATOM 849 N N . ALA A 1 127 ? 7.282 44.962 36.520 1.00 12.10 105 ALA A N 1
ATOM 850 C CA . ALA A 1 127 ? 6.802 43.688 35.973 1.00 10.12 105 ALA A CA 1
ATOM 851 C C . ALA A 1 127 ? 7.973 43.135 35.186 1.00 10.48 105 ALA A C 1
ATOM 852 O O . ALA A 1 127 ? 8.532 43.803 34.273 1.00 12.68 105 ALA A O 1
ATOM 854 N N . GLY A 1 128 ? 8.376 41.939 35.530 1.00 9.62 106 GLY A N 1
ATOM 855 C CA . GLY A 1 128 ? 9.505 41.380 34.823 1.00 9.97 106 GLY A CA 1
ATOM 856 C C . GLY A 1 128 ? 9.246 39.943 34.399 1.00 10.68 106 GLY A C 1
ATOM 857 O O . GLY A 1 128 ? 8.518 39.208 35.086 1.00 11.26 106 GLY A O 1
ATOM 858 N N . TYR A 1 129 ? 9.830 39.551 33.264 1.00 9.99 107 TYR A N 1
ATOM 859 C CA . TYR A 1 129 ? 9.606 38.212 32.716 1.00 9.97 107 TYR A CA 1
ATOM 860 C C . TYR A 1 129 ? 10.918 37.424 32.656 1.00 11.36 107 TYR A C 1
ATOM 861 O O . TYR A 1 129 ? 11.906 37.910 32.076 1.00 10.88 107 TYR A O 1
ATOM 870 N N . SER A 1 130 ? 10.920 36.255 33.325 1.00 11.15 108 SER A N 1
ATOM 871 C CA . SER A 1 130 ? 12.079 35.352 33.338 1.00 11.19 108 SER A CA 1
ATOM 872 C C . SER A 1 130 ? 13.281 36.048 34.037 1.00 10.43 108 SER A C 1
ATOM 873 O O . SER A 1 130 ? 13.140 36.497 35.196 1.00 9.97 108 SER A O 1
ATOM 876 N N . PHE A 1 131 ? 14.425 36.173 33.373 1.00 10.02 109 PHE A N 1
ATOM 877 C CA . PHE A 1 131 ? 15.557 36.972 33.972 1.00 10.28 109 PHE A CA 1
ATOM 878 C C . PHE A 1 131 ? 15.072 38.361 34.448 1.00 10.26 109 PHE A C 1
ATOM 879 O O . PHE A 1 131 ? 15.523 38.891 35.503 1.00 11.87 109 PHE A O 1
ATOM 887 N N . GLY A 1 132 ? 14.177 38.985 33.670 1.00 10.20 110 GLY A N 1
ATOM 888 C CA . GLY A 1 132 ? 13.651 40.319 34.041 1.00 8.52 110 GLY A CA 1
ATOM 889 C C . GLY A 1 132 ? 12.913 40.308 35.390 1.00 10.09 110 GLY A C 1
ATOM 890 O O . GLY A 1 132 ? 12.870 41.341 36.066 1.00 10.19 110 GLY A O 1
ATOM 891 N N . ALA A 1 133 ? 12.304 39.159 35.745 1.00 10.18 111 ALA A N 1
ATOM 892 C CA . ALA A 1 133 ? 11.636 39.030 37.055 1.00 10.04 111 ALA A CA 1
ATOM 893 C C . ALA A 1 133 ? 12.675 39.053 38.169 1.00 11.09 111 ALA A C 1
ATOM 894 O O . ALA A 1 133 ? 12.404 39.596 39.254 1.00 11.76 111 ALA A O 1
ATOM 896 N N . TRP A 1 134 ? 13.826 38.430 37.924 1.00 11.48 112 TRP A N 1
ATOM 897 C CA . TRP A 1 134 ? 14.930 38.460 38.937 1.00 10.31 112 TRP A CA 1
ATOM 898 C C . TRP A 1 134 ? 15.498 39.870 39.135 1.00 10.71 112 TRP A C 1
ATOM 899 O O . TRP A 1 134 ? 15.639 40.361 40.272 1.00 10.23 112 TRP A O 1
ATOM 910 N N . ILE A 1 135 ? 15.778 40.558 38.018 1.00 10.93 113 ILE A N 1
ATOM 911 C CA . ILE A 1 135 ? 16.207 41.954 38.075 1.00 11.45 113 ILE A CA 1
ATOM 912 C C . ILE A 1 135 ? 15.101 42.795 38.738 1.00 11.96 113 ILE A C 1
ATOM 913 O O . ILE A 1 135 ? 15.398 43.625 39.612 1.00 12.19 113 ILE A O 1
ATOM 918 N N . GLY A 1 136 ? 13.828 42.572 38.347 1.00 11.06 114 GLY A N 1
ATOM 919 C CA . GLY A 1 136 ? 12.737 43.389 38.908 1.00 10.43 114 GLY A CA 1
ATOM 920 C C . GLY A 1 136 ? 12.636 43.253 40.438 1.00 11.21 114 GLY A C 1
ATOM 921 O O . GLY A 1 136 ? 12.396 44.236 41.173 1.00 11.14 114 GLY A O 1
ATOM 935 N N . GLN A 1 138 ? 15.019 42.455 42.440 1.00 11.41 116 GLN A N 1
ATOM 936 C CA . GLN A 1 138 ? 16.173 43.111 43.058 1.00 11.92 116 GLN A CA 1
ATOM 937 C C . GLN A 1 138 ? 15.920 44.616 43.149 1.00 12.35 116 GLN A C 1
ATOM 938 O O . GLN A 1 138 ? 16.312 45.279 44.152 1.00 13.20 116 GLN A O 1
ATOM 944 N N . LEU A 1 139 ? 15.301 45.168 42.108 1.00 12.59 117 LEU A N 1
ATOM 945 C CA . LEU A 1 139 ? 15.034 46.617 42.102 1.00 13.52 117 LEU A CA 1
ATOM 946 C C . LEU A 1 139 ? 14.022 46.913 43.201 1.00 15.03 117 LEU A C 1
ATOM 947 O O . LEU A 1 139 ? 14.194 47.861 43.982 1.00 15.20 117 LEU A O 1
ATOM 952 N N . LEU A 1 140 ? 12.988 46.085 43.278 1.00 15.20 118 LEU A N 1
ATOM 953 C CA . LEU A 1 140 ? 11.975 46.197 44.334 1.00 16.93 118 LEU A CA 1
ATOM 954 C C . LEU A 1 140 ? 12.639 46.310 45.712 1.00 17.30 118 LEU A C 1
ATOM 955 O O . LEU A 1 140 ? 12.275 47.171 46.528 1.00 16.14 118 LEU A O 1
ATOM 968 N N . ARG A 1 142 ? 15.463 47.414 46.535 1.00 22.30 120 ARG A N 1
ATOM 969 C CA . ARG A 1 142 ? 16.229 48.680 46.653 1.00 23.32 120 ARG A CA 1
ATOM 970 C C . ARG A 1 142 ? 15.414 49.968 46.610 1.00 22.98 120 ARG A C 1
ATOM 971 O O . ARG A 1 142 ? 15.930 51.042 46.947 1.00 23.06 120 ARG A O 1
ATOM 979 N N . ARG A 1 143 ? 14.159 49.877 46.161 1.00 21.44 121 ARG A N 1
ATOM 980 C CA . ARG A 1 143 ? 13.358 51.064 45.875 1.00 20.66 121 ARG A CA 1
ATOM 981 C C . ARG A 1 143 ? 12.017 51.010 46.595 1.00 20.72 121 ARG A C 1
ATOM 982 O O . ARG A 1 143 ? 11.074 50.393 46.089 1.00 19.49 121 ARG A O 1
ATOM 990 N N . PRO A 1 144 ? 11.932 51.625 47.800 1.00 21.25 122 PRO A N 1
ATOM 991 C CA . PRO A 1 144 ? 10.706 51.651 48.628 1.00 21.07 122 PRO A CA 1
ATOM 992 C C . PRO A 1 144 ? 9.426 52.165 47.927 1.00 19.79 122 PRO A C 1
ATOM 993 O O . PRO A 1 144 ? 8.304 51.824 48.353 1.00 19.86 122 PRO A O 1
ATOM 997 N N . GLU A 1 145 ? 9.583 52.942 46.850 1.00 18.25 123 GLU A N 1
ATOM 998 C CA . GLU A 1 145 ? 8.413 53.493 46.161 1.00 17.55 123 GLU A CA 1
ATOM 999 C C . GLU A 1 145 ? 7.713 52.400 45.331 1.00 16.50 123 GLU A C 1
ATOM 1000 O O . GLU A 1 145 ? 6.595 52.604 44.815 1.00 17.08 123 GLU A O 1
ATOM 1006 N N . ILE A 1 146 ? 8.394 51.268 45.167 1.00 14.64 124 ILE A N 1
ATOM 1007 C CA . ILE A 1 146 ? 7.809 50.195 44.357 1.00 14.62 124 ILE A CA 1
ATOM 1008 C C . ILE A 1 146 ? 6.848 49.421 45.244 1.00 14.89 124 ILE A C 1
ATOM 1009 O O . ILE A 1 146 ? 7.265 48.619 46.070 1.00 16.59 124 ILE A O 1
ATOM 1014 N N . GLU A 1 147 ? 5.565 49.630 45.012 1.00 14.86 125 GLU A N 1
ATOM 1015 C CA A GLU A 1 147 ? 4.537 49.070 45.917 0.60 15.71 125 GLU A CA 1
ATOM 1016 C CA B GLU A 1 147 ? 4.539 49.100 45.910 0.40 14.98 125 GLU A CA 1
ATOM 1017 C C . GLU A 1 147 ? 3.845 47.823 45.384 1.00 14.52 125 GLU A C 1
ATOM 1018 O O . GLU A 1 147 ? 3.031 47.200 46.083 1.00 12.40 125 GLU A O 1
ATOM 1029 N N . GLY A 1 148 ? 4.181 47.439 44.152 1.00 12.66 126 GLY A N 1
ATOM 1030 C CA . GLY A 1 148 ? 3.589 46.222 43.576 1.00 11.60 126 GLY A CA 1
ATOM 1031 C C . GLY A 1 148 ? 4.552 45.657 42.560 1.00 11.49 126 GLY A C 1
ATOM 1032 O O . GLY A 1 148 ? 5.365 46.406 41.978 1.00 11.90 126 GLY A O 1
ATOM 1033 N N . PHE A 1 149 ? 4.467 44.343 42.338 1.00 11.40 127 PHE A N 1
ATOM 1034 C CA . PHE A 1 149 ? 5.270 43.739 41.282 1.00 10.81 127 PHE A CA 1
ATOM 1035 C C . PHE A 1 149 ? 4.491 42.598 40.605 1.00 10.70 127 PHE A C 1
ATOM 1036 O O . PHE A 1 149 ? 3.536 42.032 41.208 1.00 10.14 127 PHE A O 1
ATOM 1052 N N . SER A 1 151 ? 5.950 39.032 38.673 1.00 9.13 129 SER A N 1
ATOM 1053 C CA . SER A 1 151 ? 7.108 38.231 38.309 1.00 10.28 129 SER A CA 1
ATOM 1054 C C . SER A 1 151 ? 6.585 37.057 37.499 1.00 11.17 129 SER A C 1
ATOM 1055 O O . SER A 1 151 ? 5.949 36.146 38.038 1.00 11.15 129 SER A O 1
ATOM 1058 N N . ILE A 1 152 ? 6.848 37.108 36.190 1.00 10.06 130 ILE A N 1
ATOM 1059 C CA . ILE A 1 152 ? 6.363 36.100 35.263 1.00 10.26 130 ILE A CA 1
ATOM 1060 C C . ILE A 1 152 ? 7.503 35.085 35.019 1.00 9.32 130 ILE A C 1
ATOM 1061 O O . ILE A 1 152 ? 8.597 35.476 34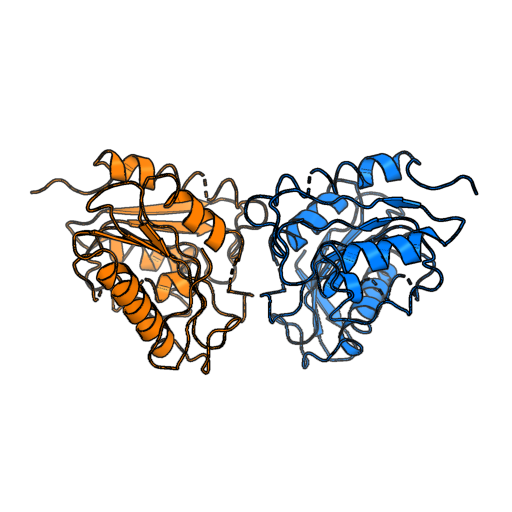.564 1.00 10.36 130 ILE A O 1
ATOM 1066 N N . ALA A 1 153 ? 7.251 33.814 35.322 1.00 9.82 131 ALA A N 1
ATOM 1067 C CA . ALA A 1 153 ? 8.266 32.752 35.119 1.00 9.12 131 ALA A CA 1
ATOM 1068 C C . ALA A 1 153 ? 9.621 33.033 35.786 1.00 8.81 131 ALA A C 1
ATOM 1069 O O . ALA A 1 153 ? 10.649 32.991 35.129 1.00 9.21 131 ALA A O 1
ATOM 1071 N N . PRO A 1 154 ? 9.625 33.302 37.099 1.00 9.56 132 PRO A N 1
ATOM 1072 C CA . PRO A 1 154 ? 10.936 33.487 37.748 1.00 10.31 132 PRO A CA 1
ATOM 1073 C C . PRO A 1 154 ? 11.702 32.148 37.780 1.00 10.45 132 PRO A C 1
ATOM 1074 O O . PRO A 1 154 ? 11.059 31.083 37.713 1.00 12.87 132 PRO A O 1
ATOM 1078 N N . GLN A 1 155 ? 13.038 32.205 37.896 1.00 10.29 133 GLN A N 1
ATOM 1079 C CA . GLN A 1 155 ? 13.894 31.005 37.744 1.00 9.80 133 GLN A CA 1
ATOM 1080 C C . GLN A 1 155 ? 14.726 30.847 39.038 1.00 9.74 133 GLN A C 1
ATOM 1081 O O . GLN A 1 155 ? 15.920 31.126 39.057 1.00 9.99 133 GLN A O 1
ATOM 1087 N N . PRO A 1 156 ? 14.094 30.421 40.142 1.00 10.98 134 PRO A N 1
ATOM 1088 C CA . PRO A 1 156 ? 14.846 30.423 41.412 1.00 10.76 134 PRO A CA 1
ATOM 1089 C C . PRO A 1 156 ? 15.910 29.334 41.570 1.00 12.23 134 PRO A C 1
ATOM 1090 O O . PRO A 1 156 ? 16.691 29.389 42.547 1.00 12.04 134 PRO A O 1
ATOM 1094 N N . ASN A 1 157 ? 15.960 28.373 40.642 1.00 11.87 135 ASN A N 1
ATOM 1095 C CA A ASN A 1 157 ? 16.996 27.341 40.505 0.50 13.67 135 ASN A CA 1
ATOM 1096 C CA B ASN A 1 157 ? 17.153 27.502 40.726 0.50 13.01 135 ASN A CA 1
ATOM 1097 C C . ASN A 1 157 ? 18.187 27.807 39.662 1.00 13.59 135 ASN A C 1
ATOM 1098 O O . ASN A 1 157 ? 19.184 27.091 39.563 1.00 15.94 135 ASN A O 1
ATOM 1107 N N . THR A 1 158 ? 18.009 28.938 38.977 1.00 11.83 136 THR A N 1
ATOM 1108 C CA . THR A 1 158 ? 19.051 29.491 38.090 1.00 12.83 136 THR A CA 1
ATOM 1109 C C . THR A 1 158 ? 19.687 30.743 38.701 1.00 11.18 136 THR A C 1
ATOM 1110 O O . THR A 1 158 ? 20.903 30.946 38.604 1.00 11.18 136 THR A O 1
ATOM 1114 N N . TYR A 1 159 ? 18.846 31.610 39.271 1.00 11.24 137 TYR A N 1
ATOM 1115 C CA . TYR A 1 159 ? 19.272 32.862 39.876 1.00 11.75 137 TYR A CA 1
ATOM 1116 C C . TYR A 1 159 ? 18.884 32.853 41.340 1.00 11.58 137 TYR A C 1
ATOM 1117 O O . TYR A 1 159 ? 17.884 32.271 41.717 1.00 11.97 137 TYR A O 1
ATOM 1126 N N . ASP A 1 160 ? 19.680 33.547 42.142 1.00 11.83 138 ASP A N 1
ATOM 1127 C CA . ASP A 1 160 ? 19.552 33.533 43.580 1.00 10.96 138 ASP A CA 1
ATOM 1128 C C . ASP A 1 160 ? 18.542 34.601 44.045 1.00 11.19 138 ASP A C 1
ATOM 1129 O O . ASP A 1 160 ? 18.774 35.826 43.867 1.00 11.31 138 ASP A O 1
ATOM 1134 N N . PHE A 1 161 ? 17.412 34.145 44.607 1.00 10.71 139 PHE A N 1
ATOM 1135 C CA . PHE A 1 161 ? 16.410 35.065 45.148 1.00 11.24 139 PHE A CA 1
ATOM 1136 C C . PHE A 1 161 ? 16.479 35.248 46.668 1.00 12.12 139 PHE A C 1
ATOM 1137 O O . PHE A 1 161 ? 15.528 35.765 47.259 1.00 13.17 139 PHE A O 1
ATOM 1145 N N . SER A 1 162 ? 17.577 34.835 47.294 1.00 12.98 140 SER A N 1
ATOM 1146 C CA . SER A 1 162 ? 17.557 34.894 48.751 1.00 15.63 140 SER A CA 1
ATOM 1147 C C . SER A 1 162 ? 17.664 36.322 49.262 1.00 15.82 140 SER A C 1
ATOM 1148 O O . SER A 1 162 ? 17.405 36.550 50.452 1.00 18.03 140 SER A O 1
ATOM 1151 N N . PHE A 1 163 ? 17.988 37.281 48.375 1.00 14.64 141 PHE A N 1
ATOM 1152 C CA . PHE A 1 163 ? 17.999 38.698 48.773 1.00 15.14 141 PHE A CA 1
ATOM 1153 C C . PHE A 1 163 ? 16.598 39.201 49.228 1.00 16.17 141 PHE A C 1
ATOM 1154 O O . PHE A 1 163 ? 16.513 40.243 49.876 1.00 16.96 141 PHE A O 1
ATOM 1162 N N . LEU A 1 164 ? 15.510 38.506 48.839 1.00 16.96 142 LEU A N 1
ATOM 1163 C CA . LEU A 1 164 ? 14.137 38.875 49.250 1.00 18.96 142 LEU A CA 1
ATOM 1164 C C . LEU A 1 164 ? 13.850 38.488 50.696 1.00 21.37 142 LEU A C 1
ATOM 1165 O O . LEU A 1 164 ? 13.210 37.454 51.019 1.00 23.05 142 LEU A O 1
ATOM 1170 N N . ALA A 1 165 ? 14.303 39.324 51.597 1.00 21.44 143 ALA A N 1
ATOM 1171 C CA . ALA A 1 165 ? 14.186 38.953 52.974 1.00 23.46 143 ALA A CA 1
ATOM 1172 C C . ALA A 1 165 ? 14.165 40.256 53.783 1.00 24.42 143 ALA A C 1
ATOM 1173 O O . ALA A 1 165 ? 15.227 40.848 54.045 1.00 28.64 143 ALA A O 1
ATOM 1175 N N . PRO A 1 166 ? 12.956 40.730 54.128 1.00 23.64 144 PRO A N 1
ATOM 1176 C CA . PRO A 1 166 ? 11.790 40.143 53.491 1.00 22.47 144 PRO A CA 1
ATOM 1177 C C . PRO A 1 166 ? 11.454 40.919 52.227 1.00 20.42 144 PRO A C 1
ATOM 1178 O O . PRO A 1 166 ? 11.917 42.061 51.997 1.00 21.46 144 PRO A O 1
ATOM 1182 N N . CYS A 1 167 ? 10.711 40.245 51.381 1.00 19.30 145 CYS A N 1
ATOM 1183 C CA . CYS A 1 167 ? 10.032 40.924 50.305 1.00 17.24 145 CYS A CA 1
ATOM 1184 C C . CYS A 1 167 ? 9.177 42.075 50.863 1.00 16.96 145 CYS A C 1
ATOM 1185 O O . CYS A 1 167 ? 8.339 41.866 51.765 1.00 16.56 145 CYS A O 1
ATOM 1188 N N . PRO A 1 168 ? 9.387 43.291 50.354 1.00 17.23 146 PRO A N 1
ATOM 1189 C CA . PRO A 1 168 ? 8.750 44.475 50.939 1.00 17.61 146 PRO A CA 1
ATOM 1190 C C . PRO A 1 168 ? 7.291 44.793 50.450 1.00 16.70 146 PRO A C 1
ATOM 1191 O O . PRO A 1 168 ? 6.550 45.617 51.071 1.00 17.86 146 PRO A O 1
ATOM 1195 N N . SER A 1 169 ? 6.872 44.128 49.383 1.00 15.29 147 SER A N 1
ATOM 1196 C CA . SER A 1 169 ? 5.597 44.488 48.729 1.00 13.26 147 SER A CA 1
ATOM 1197 C C . SER A 1 169 ? 4.829 43.220 48.345 1.00 13.05 147 SER A C 1
ATOM 1198 O O . SER A 1 169 ? 5.421 42.149 48.163 1.00 12.99 147 SER A O 1
ATOM 1201 N N . SER A 1 170 ? 3.509 43.354 48.262 1.00 11.53 148 SER A N 1
ATOM 1202 C CA . SER A 1 170 ? 2.637 42.328 47.702 1.00 11.32 148 SER A CA 1
ATOM 1203 C C . SER A 1 170 ? 2.830 42.305 46.175 1.00 10.99 148 SER A C 1
ATOM 1204 O O . SER A 1 170 ? 3.047 43.340 45.556 1.00 10.54 148 SER A O 1
ATOM 1207 N N . GLY A 1 171 ? 2.637 41.147 45.555 1.00 10.00 149 GLY A N 1
ATOM 1208 C CA . GLY A 1 171 ? 2.718 41.086 44.099 1.00 9.00 149 GLY A CA 1
ATOM 1209 C C . GLY A 1 171 ? 2.241 39.744 43.623 1.00 10.13 149 GLY A C 1
ATOM 1210 O O . GLY A 1 171 ? 1.802 38.882 44.432 1.00 10.58 149 GLY A O 1
ATOM 1211 N N . LEU A 1 172 ? 2.386 39.572 42.302 1.00 9.19 150 LEU A N 1
ATOM 1212 C CA . LEU A 1 172 ? 1.929 38.394 41.558 1.00 9.56 150 LEU A CA 1
ATOM 1213 C C . LEU A 1 172 ? 3.146 37.611 41.082 1.00 10.91 150 LEU A C 1
ATOM 1214 O O . LEU A 1 172 ? 4.085 38.211 40.503 1.00 10.10 150 LEU A O 1
ATOM 1219 N N . ILE A 1 173 ? 3.107 36.295 41.317 1.00 8.73 151 ILE A N 1
ATOM 1220 C CA . ILE A 1 173 ? 4.074 35.346 40.704 1.00 10.51 151 ILE A CA 1
ATOM 1221 C C . ILE A 1 173 ? 3.242 34.406 39.867 1.00 10.28 151 ILE A C 1
ATOM 1222 O O . ILE A 1 173 ? 2.289 33.817 40.352 1.00 11.07 151 ILE A O 1
ATOM 1227 N N . ILE A 1 174 ? 3.609 34.292 38.588 1.00 10.26 152 ILE A N 1
ATOM 1228 C CA . ILE A 1 174 ? 2.813 33.454 37.703 1.00 10.18 152 ILE A CA 1
ATOM 1229 C C . ILE A 1 174 ? 3.767 32.612 36.866 1.00 10.21 152 ILE A C 1
ATOM 1230 O O . ILE A 1 174 ? 4.744 33.117 36.294 1.00 10.43 152 ILE A O 1
ATOM 1235 N N . ASN A 1 175 ? 3.474 31.323 36.802 1.00 10.75 153 ASN A N 1
ATOM 1236 C CA . ASN A 1 175 ? 4.342 30.358 36.116 1.00 11.90 153 ASN A CA 1
ATOM 1237 C C . ASN A 1 175 ? 3.499 29.241 35.550 1.00 12.32 153 ASN A C 1
ATOM 1238 O O . ASN A 1 175 ? 2.340 29.068 35.949 1.00 14.59 153 ASN A O 1
ATOM 1243 N N . GLY A 1 176 ? 4.078 28.468 34.651 1.00 11.22 154 GLY A N 1
ATOM 1244 C CA . GLY A 1 176 ? 3.337 27.371 34.018 1.00 10.95 154 GLY A CA 1
ATOM 1245 C C . GLY A 1 176 ? 3.744 25.983 34.488 1.00 13.15 154 GLY A C 1
ATOM 1246 O O . GLY A 1 176 ? 4.918 25.705 34.824 1.00 13.37 154 GLY A O 1
ATOM 1247 N N . ASP A 1 177 ? 2.792 25.067 34.478 1.00 13.09 155 ASP A N 1
ATOM 1248 C CA . ASP A 1 177 ? 3.118 23.738 34.993 1.00 14.86 155 ASP A CA 1
ATOM 1249 C C . ASP A 1 177 ? 3.858 22.859 33.967 1.00 15.08 155 ASP A C 1
ATOM 1250 O O . ASP A 1 177 ? 4.147 21.672 34.262 1.00 16.63 155 ASP A O 1
ATOM 1255 N N . ALA A 1 178 ? 4.123 23.390 32.767 1.00 14.84 156 ALA A N 1
ATOM 1256 C CA . ALA A 1 178 ? 4.873 22.642 31.734 1.00 15.17 156 ALA A CA 1
ATOM 1257 C C . ALA A 1 178 ? 6.247 23.271 31.500 1.00 14.35 156 ALA A C 1
ATOM 1258 O O . ALA A 1 178 ? 6.939 23.006 30.491 1.00 15.25 156 ALA A O 1
ATOM 1260 N N . ASP A 1 179 ? 6.612 24.164 32.428 1.00 12.82 157 ASP A N 1
ATOM 1261 C CA . ASP A 1 179 ? 7.862 24.910 32.350 1.00 13.31 157 ASP A CA 1
ATOM 1262 C C . ASP A 1 179 ? 9.025 24.012 32.737 1.00 12.66 157 ASP A C 1
ATOM 1263 O O . ASP A 1 179 ? 9.151 23.622 33.894 1.00 12.96 157 ASP A O 1
ATOM 1268 N N . LYS A 1 180 ? 9.889 23.705 31.770 1.00 12.79 158 LYS A N 1
ATOM 1269 C CA . LYS A 1 180 ? 11.084 22.888 32.042 1.00 14.66 158 LYS A CA 1
ATOM 1270 C C . LYS A 1 180 ? 12.331 23.707 32.392 1.00 15.25 158 LYS A C 1
ATOM 1271 O O . LYS A 1 180 ? 13.335 23.183 32.924 1.00 15.99 158 LYS A O 1
ATOM 1277 N N . VAL A 1 181 ? 12.262 25.002 32.107 1.00 14.10 159 VAL A N 1
ATOM 1278 C CA . VAL A 1 181 ? 13.340 25.948 32.430 1.00 14.12 159 VAL A CA 1
ATOM 1279 C C . VAL A 1 181 ? 13.349 26.257 33.941 1.00 13.78 159 VAL A C 1
ATOM 1280 O O . VAL A 1 181 ? 14.419 26.248 34.576 1.00 15.83 159 VAL A O 1
ATOM 1284 N N . ALA A 1 182 ? 12.170 26.577 34.499 1.00 13.27 160 ALA A N 1
ATOM 1285 C CA . ALA A 1 182 ? 11.976 26.906 35.924 1.00 12.94 160 ALA A CA 1
ATOM 1286 C C . ALA A 1 182 ? 10.770 26.115 36.421 1.00 13.17 160 ALA A C 1
ATOM 1287 O O . ALA A 1 182 ? 9.629 26.614 36.369 1.00 13.12 160 ALA A O 1
ATOM 1289 N N . PRO A 1 183 ? 10.990 24.830 36.764 1.00 13.60 161 PRO A N 1
ATOM 1290 C CA . PRO A 1 183 ? 9.891 23.938 37.162 1.00 13.79 161 PRO A CA 1
ATOM 1291 C C . PRO A 1 183 ? 9.062 24.370 38.346 1.00 13.82 161 PRO A C 1
ATOM 1292 O O . PRO A 1 183 ? 9.496 25.218 39.136 1.00 14.34 161 PRO A O 1
ATOM 1296 N N . GLU A 1 184 ? 7.897 23.750 38.468 1.00 13.33 162 GLU A N 1
ATOM 1297 C CA . GLU A 1 184 ? 6.950 24.078 39.552 1.00 14.45 162 GLU A CA 1
ATOM 1298 C C . GLU A 1 184 ? 7.584 23.942 40.922 1.00 15.18 162 GLU A C 1
ATOM 1299 O O . GLU A 1 184 ? 7.366 24.795 41.806 1.00 15.28 162 GLU A O 1
ATOM 1305 N N . LYS A 1 185 ? 8.306 22.841 41.129 1.00 15.04 163 LYS A N 1
ATOM 1306 C CA A LYS A 1 185 ? 8.877 22.616 42.452 0.60 15.10 163 LYS A CA 1
ATOM 1307 C CA B LYS A 1 185 ? 8.990 22.557 42.403 0.40 14.97 163 LYS A CA 1
ATOM 1308 C C . LYS A 1 185 ? 9.745 23.805 42.861 1.00 14.31 163 LYS A C 1
ATOM 1309 O O . LYS A 1 185 ? 9.694 24.238 44.022 1.00 13.94 163 LYS A O 1
ATOM 1320 N N . ASP A 1 186 ? 10.510 24.353 41.922 1.00 11.95 164 ASP A N 1
ATOM 1321 C CA . ASP A 1 186 ? 11.384 25.470 42.243 1.00 11.99 164 ASP A CA 1
ATOM 1322 C C . ASP A 1 186 ? 10.616 26.757 42.508 1.00 11.57 164 ASP A C 1
ATOM 1323 O O . ASP A 1 186 ? 10.878 27.439 43.509 1.00 11.99 164 ASP A O 1
ATOM 1328 N N . VAL A 1 187 ? 9.670 27.092 41.626 1.00 11.50 165 VAL A N 1
ATOM 1329 C CA . VAL A 1 187 ? 8.858 28.286 41.873 1.00 11.00 165 VAL A CA 1
ATOM 1330 C C . VAL A 1 187 ? 8.069 28.157 43.188 1.00 11.41 165 VAL A C 1
ATOM 1331 O O . VAL A 1 187 ? 7.977 29.115 43.962 1.00 11.27 165 VAL A O 1
ATOM 1335 N N . ASN A 1 188 ? 7.521 26.967 43.441 1.00 11.09 166 ASN A N 1
ATOM 1336 C CA . ASN A 1 188 ? 6.739 26.729 44.667 1.00 12.12 166 ASN A CA 1
ATOM 1337 C C . ASN A 1 188 ? 7.584 26.961 45.930 1.00 11.89 166 ASN A C 1
ATOM 1338 O O . ASN A 1 188 ? 7.102 27.536 46.912 1.00 13.01 166 ASN A O 1
ATOM 1343 N N . GLY A 1 189 ? 8.834 26.516 45.909 1.00 11.26 167 GLY A N 1
ATOM 1344 C CA . GLY A 1 189 ? 9.757 26.740 47.047 1.00 11.99 167 GLY A CA 1
ATOM 1345 C C . GLY A 1 189 ? 10.019 28.224 47.307 1.00 13.03 167 GLY A C 1
ATOM 1346 O O . GLY A 1 189 ? 10.073 28.651 48.450 1.00 13.62 167 GLY A O 1
ATOM 1347 N N . LEU A 1 190 ? 10.219 29.004 46.235 1.00 12.40 168 LEU A N 1
ATOM 1348 C CA . LEU A 1 190 ? 10.410 30.448 46.378 1.00 13.49 168 LEU A CA 1
ATOM 1349 C C . LEU A 1 190 ? 9.120 31.027 46.977 1.00 13.29 168 LEU A C 1
ATOM 1350 O O . LEU A 1 190 ? 9.161 31.795 47.958 1.00 14.18 168 LEU A O 1
ATOM 1355 N N . VAL A 1 191 ? 7.972 30.643 46.413 1.00 12.27 169 VAL A N 1
ATOM 1356 C CA . VAL A 1 191 ? 6.715 31.240 46.884 1.00 13.07 169 VAL A CA 1
ATOM 1357 C C . VAL A 1 191 ? 6.488 30.869 48.359 1.00 13.66 169 VAL A C 1
ATOM 1358 O O . VAL A 1 191 ? 6.124 31.726 49.162 1.00 15.56 169 VAL A O 1
ATOM 1362 N N . GLU A 1 192 ? 6.762 29.606 48.711 1.00 13.91 170 GLU A N 1
ATOM 1363 C CA . GLU A 1 192 ? 6.558 29.168 50.112 1.00 15.12 170 GLU A CA 1
ATOM 1364 C C . GLU A 1 192 ? 7.414 30.000 51.084 1.00 15.28 170 GLU A C 1
ATOM 1365 O O . GLU A 1 192 ? 6.968 30.323 52.195 1.00 16.13 170 GLU A O 1
ATOM 1371 N N . LYS A 1 193 ? 8.629 30.349 50.651 1.00 14.92 171 LYS A N 1
ATOM 1372 C CA . LYS A 1 193 ? 9.560 31.092 51.488 1.00 16.07 171 LYS A CA 1
ATOM 1373 C C . LYS A 1 193 ? 8.961 32.502 51.652 1.00 15.27 171 LYS A C 1
ATOM 1374 O O . LYS A 1 193 ? 8.835 33.028 52.769 1.00 16.93 171 LYS A O 1
ATOM 1380 N N . LEU A 1 194 ? 8.544 33.090 50.536 1.00 13.98 172 LEU A N 1
ATOM 1381 C CA . LEU A 1 194 ? 7.944 34.445 50.583 1.00 14.37 172 LEU A CA 1
ATOM 1382 C C . LEU A 1 194 ? 6.698 34.525 51.440 1.00 15.36 172 LEU A C 1
ATOM 1383 O O . LEU A 1 194 ? 6.484 35.553 52.101 1.00 16.43 172 LEU A O 1
ATOM 1388 N N . LYS A 1 195 ? 5.867 33.481 51.385 1.00 16.12 173 LYS A N 1
ATOM 1389 C CA . LYS A 1 195 ? 4.583 33.440 52.103 1.00 18.00 173 LYS A CA 1
ATOM 1390 C C . LYS A 1 195 ? 4.767 33.383 53.624 1.00 18.58 173 LYS A C 1
ATOM 1391 O O . LYS A 1 195 ? 3.817 33.633 54.368 1.00 21.36 173 LYS A O 1
ATOM 1397 N N . THR A 1 196 ? 5.994 33.167 54.104 1.00 18.51 174 THR A N 1
ATOM 1398 C CA . THR A 1 196 ? 6.299 33.240 55.561 1.00 20.01 174 THR A CA 1
ATOM 1399 C C . THR A 1 196 ? 6.388 34.696 56.075 1.00 20.65 174 THR A C 1
ATOM 1400 O O . THR A 1 196 ? 6.504 34.942 57.302 1.00 22.29 174 THR A O 1
ATOM 1404 N N . GLN A 1 197 ? 6.348 35.657 55.156 1.00 20.18 175 GLN A N 1
ATOM 1405 C CA . GLN A 1 197 ? 6.584 37.052 55.499 1.00 20.91 175 GLN A CA 1
ATOM 1406 C C . GLN A 1 197 ? 5.253 37.775 55.789 1.00 20.55 175 GLN A C 1
ATOM 1407 O O . GLN A 1 197 ? 4.413 37.950 54.896 1.00 20.54 175 GLN A O 1
ATOM 1413 N N . LYS A 1 198 ? 5.032 38.133 57.060 1.00 21.19 176 LYS A N 1
ATOM 1414 C CA A LYS A 1 198 ? 3.791 38.798 57.449 0.60 21.47 176 LYS A CA 1
ATOM 1415 C CA B LYS A 1 198 ? 3.810 38.824 57.495 0.40 21.44 176 LYS A CA 1
ATOM 1416 C C . LYS A 1 198 ? 3.739 40.187 56.815 1.00 20.95 176 LYS A C 1
ATOM 1417 O O . LYS A 1 198 ? 4.771 40.819 56.577 1.00 21.91 176 LYS A O 1
ATOM 1428 N N . GLY A 1 199 ? 2.542 40.652 56.487 1.00 19.63 177 GLY A N 1
ATOM 1429 C CA . GLY A 1 199 ? 2.428 42.017 55.955 1.00 17.98 177 GLY A CA 1
ATOM 1430 C C . GLY A 1 199 ? 2.464 42.202 54.438 1.00 16.05 177 GLY A C 1
ATOM 1431 O O . GLY A 1 199 ? 2.293 43.320 53.948 1.00 16.61 177 GLY A O 1
ATOM 1432 N N . ILE A 1 200 ? 2.743 41.125 53.711 1.00 14.44 178 ILE A N 1
ATOM 1433 C CA . ILE A 1 200 ? 2.543 41.107 52.263 1.00 13.68 178 ILE A CA 1
ATOM 1434 C C . ILE A 1 200 ? 1.647 39.934 51.907 1.00 13.13 178 ILE A C 1
ATOM 1435 O O . ILE A 1 200 ? 1.550 38.967 52.650 1.00 12.60 178 ILE A O 1
ATOM 1440 N N . LEU A 1 201 ? 1.012 40.038 50.750 1.00 11.56 179 LEU A N 1
ATOM 1441 C CA . LEU A 1 201 ? 0.341 38.895 50.154 1.00 11.27 179 LEU A CA 1
ATOM 1442 C C . LEU A 1 201 ? 1.010 38.589 48.805 1.00 11.27 179 LEU A C 1
ATOM 1443 O O . LEU A 1 201 ? 1.067 39.464 47.918 1.00 10.11 179 LEU A O 1
ATOM 1448 N N . ILE A 1 202 ? 1.454 37.349 48.678 1.00 10.75 180 ILE A N 1
ATOM 1449 C CA . ILE A 1 202 ? 1.963 36.804 47.430 1.00 10.97 180 ILE A CA 1
ATOM 1450 C C . ILE A 1 202 ? 0.800 36.078 46.731 1.00 11.54 180 ILE A C 1
ATOM 1451 O O . ILE A 1 202 ? 0.268 35.051 47.235 1.00 11.50 180 ILE A O 1
ATOM 1456 N N . THR A 1 203 ? 0.418 36.599 45.568 1.00 10.53 181 THR A N 1
ATOM 1457 C CA . THR A 1 203 ? -0.604 35.926 44.763 1.00 10.82 181 THR A CA 1
ATOM 1458 C C . THR A 1 203 ? 0.143 35.075 43.756 1.00 11.35 181 THR A C 1
ATOM 1459 O O . THR A 1 203 ? 0.909 35.576 42.957 1.00 12.00 181 THR A O 1
ATOM 1463 N N . HIS A 1 204 ? -0.048 33.777 43.854 1.00 10.93 182 HIS A N 1
ATOM 1464 C CA . HIS A 1 204 ? 0.719 32.818 43.063 1.00 10.56 182 HIS A CA 1
ATOM 1465 C C . HIS A 1 204 ? -0.229 32.009 42.186 1.00 11.67 182 HIS A C 1
ATOM 1466 O O . HIS A 1 204 ? -0.995 31.223 42.681 1.00 13.17 182 HIS A O 1
ATOM 1473 N N . ARG A 1 205 ? -0.152 32.243 40.879 1.00 11.84 183 ARG A N 1
ATOM 1474 C CA A ARG A 1 205 ? -0.979 31.521 39.927 0.50 13.21 183 ARG A CA 1
ATOM 1475 C CA B ARG A 1 205 ? -0.971 31.514 39.933 0.50 13.12 183 ARG A CA 1
ATOM 1476 C C . ARG A 1 205 ? -0.092 30.598 39.108 1.00 12.94 183 ARG A C 1
ATOM 1477 O O . ARG A 1 205 ? 0.921 31.034 38.557 1.00 13.30 183 ARG A O 1
ATOM 1492 N N . THR A 1 206 ? -0.511 29.337 38.995 1.00 14.00 184 THR A N 1
ATOM 1493 C CA . THR A 1 206 ? 0.145 28.352 38.140 1.00 14.62 184 THR A CA 1
ATOM 1494 C C . THR A 1 206 ? -0.785 28.030 36.957 1.00 16.03 184 THR A C 1
ATOM 1495 O O . THR A 1 206 ? -1.949 27.628 37.169 1.00 15.82 184 THR A O 1
ATOM 1499 N N . LEU A 1 207 ? -0.306 28.225 35.726 1.00 15.10 185 LEU A N 1
ATOM 1500 C CA . LEU A 1 207 ? -1.181 27.974 34.541 1.00 15.71 185 LEU A CA 1
ATOM 1501 C C . LEU A 1 207 ? -0.959 26.620 33.951 1.00 16.23 185 LEU A C 1
ATOM 1502 O O . LEU A 1 207 ? 0.157 26.319 33.523 1.00 14.86 185 LEU A O 1
ATOM 1507 N N . PRO A 1 208 ? -2.021 25.808 33.829 1.00 17.40 186 PRO A N 1
ATOM 1508 C CA A PRO A 1 208 ? -1.894 24.467 33.230 0.50 17.71 186 PRO A CA 1
ATOM 1509 C CA B PRO A 1 208 ? -1.859 24.479 33.233 0.50 17.47 186 PRO A CA 1
ATOM 1510 C C . PRO A 1 208 ? -1.446 24.568 31.764 1.00 17.92 186 PRO A C 1
ATOM 1511 O O . PRO A 1 208 ? -1.972 25.404 31.006 1.00 18.85 186 PRO A O 1
ATOM 1518 N N . GLY A 1 209 ? -0.490 23.735 31.381 1.00 17.87 187 GLY A N 1
ATOM 1519 C CA . GLY A 1 209 ? -0.084 23.627 29.982 1.00 17.71 187 GLY A CA 1
ATOM 1520 C C . GLY A 1 209 ? 0.849 24.716 29.490 1.00 18.11 187 GLY A C 1
ATOM 1521 O O . GLY A 1 209 ? 1.209 24.697 28.321 1.00 18.97 187 GLY A O 1
ATOM 1522 N N . ALA A 1 210 ? 1.209 25.678 30.360 1.00 16.24 188 ALA A N 1
ATOM 1523 C CA . ALA A 1 210 ? 2.111 26.761 29.958 1.00 14.44 188 ALA A CA 1
ATOM 1524 C C . ALA A 1 210 ? 3.572 26.344 30.197 1.00 13.67 188 ALA A C 1
ATOM 1525 O O . ALA A 1 210 ? 3.934 25.882 31.310 1.00 12.83 188 ALA A O 1
ATOM 1527 N N . ASN A 1 211 ? 4.410 26.504 29.160 1.00 12.62 189 ASN A N 1
ATOM 1528 C CA . ASN A 1 211 ? 5.840 26.322 29.329 1.00 12.61 189 ASN A CA 1
ATOM 1529 C C . ASN A 1 211 ? 6.510 27.660 29.749 1.00 11.95 189 ASN A C 1
ATOM 1530 O O . ASN A 1 211 ? 5.801 28.638 30.147 1.00 11.07 189 ASN A O 1
ATOM 1535 N N . HIS A 1 212 ? 7.849 27.701 29.726 1.00 11.42 190 HIS A N 1
ATOM 1536 C CA . HIS A 1 212 ? 8.559 28.944 30.081 1.00 11.91 190 HIS A CA 1
ATOM 1537 C C . HIS A 1 212 ? 8.180 30.162 29.226 1.00 12.10 190 HIS A C 1
ATOM 1538 O O . HIS A 1 212 ? 8.323 31.331 29.647 1.00 13.32 190 HIS A O 1
ATOM 1545 N N . PHE A 1 213 ? 7.705 29.882 28.016 1.00 11.41 191 PHE A N 1
ATOM 1546 C CA . PHE A 1 213 ? 7.391 30.929 27.020 1.00 13.41 191 PHE A CA 1
ATOM 1547 C C . PHE A 1 213 ? 5.882 31.138 26.926 1.00 12.68 191 PHE A C 1
ATOM 1548 O O . PHE A 1 213 ? 5.413 31.966 26.122 1.00 13.51 191 PHE A O 1
ATOM 1556 N N . PHE A 1 214 ? 5.117 30.445 27.794 1.00 12.18 192 PHE A N 1
ATOM 1557 C CA . PHE A 1 214 ? 3.647 30.519 27.746 1.00 12.07 192 PHE A CA 1
ATOM 1558 C C . PHE A 1 214 ? 3.132 30.282 26.328 1.00 11.92 192 PHE A C 1
ATOM 1559 O O . PHE A 1 214 ? 2.149 30.893 25.915 1.00 12.13 192 PHE A O 1
ATOM 1567 N N . ASN A 1 215 ? 3.789 29.387 25.592 1.00 12.41 193 ASN A N 1
ATOM 1568 C CA . ASN A 1 215 ? 3.357 29.142 24.208 1.00 12.81 193 ASN A CA 1
ATOM 1569 C C . ASN A 1 215 ? 1.903 28.689 24.202 1.00 13.36 193 ASN A C 1
ATOM 1570 O O . ASN A 1 215 ? 1.560 27.708 24.845 1.00 14.16 193 ASN A O 1
ATOM 1575 N N . GLY A 1 216 ? 1.066 29.381 23.412 1.00 15.04 194 GLY A N 1
ATOM 1576 C CA . GLY A 1 216 ? -0.360 29.016 23.285 1.00 14.83 194 GLY A CA 1
ATOM 1577 C C . GLY A 1 216 ? -1.171 29.411 24.510 1.00 14.63 194 GLY A C 1
ATOM 1578 O O . GLY A 1 216 ? -2.361 29.037 24.655 1.00 17.12 194 GLY A O 1
ATOM 1579 N N . LYS A 1 217 ? -0.519 30.122 25.443 1.00 14.12 195 LYS A N 1
ATOM 1580 C CA . LYS A 1 217 ? -1.148 30.520 26.729 1.00 13.84 195 LYS A CA 1
ATOM 1581 C C . LYS A 1 217 ? -0.941 31.993 27.074 1.00 13.46 195 LYS A C 1
ATOM 1582 O O . LYS A 1 217 ? -1.188 32.413 28.238 1.00 13.51 195 LYS A O 1
ATOM 1588 N N . VAL A 1 218 ? -0.498 32.789 26.087 1.00 12.91 196 VAL A N 1
ATOM 1589 C CA . VAL A 1 218 ? -0.275 34.220 26.365 1.00 13.38 196 VAL A CA 1
ATOM 1590 C C . VAL A 1 218 ? -1.593 34.926 26.763 1.00 14.67 196 VAL A C 1
ATOM 1591 O O . VAL A 1 218 ? -1.587 35.767 27.675 1.00 14.32 196 VAL A O 1
ATOM 1595 N N . ASP A 1 219 ? -2.709 34.631 26.063 1.00 14.69 197 ASP A N 1
ATOM 1596 C CA . ASP A 1 219 ? -3.969 35.282 26.443 1.00 16.25 197 ASP A CA 1
ATOM 1597 C C . ASP A 1 219 ? -4.367 34.936 27.885 1.00 14.08 197 ASP A C 1
ATOM 1598 O O . ASP A 1 219 ? -4.818 35.835 28.659 1.00 14.96 197 ASP A O 1
ATOM 1603 N N . GLU A 1 220 ? -4.183 33.666 28.252 1.00 13.93 198 GLU A N 1
ATOM 1604 C CA A GLU A 1 220 ? -4.489 33.215 29.601 0.50 12.89 198 GLU A CA 1
ATOM 1605 C CA B GLU A 1 220 ? -4.519 33.256 29.624 0.50 13.73 198 GLU A CA 1
ATOM 1606 C C . GLU A 1 220 ? -3.610 33.992 30.619 1.00 12.45 198 GLU A C 1
ATOM 1607 O O . GLU A 1 220 ? -4.084 34.542 31.641 1.00 13.44 198 GLU A O 1
ATOM 1618 N N . LEU A 1 221 ? -2.310 33.995 30.336 1.00 11.81 199 LEU A N 1
ATOM 1619 C CA . LEU A 1 221 ? -1.355 34.726 31.174 1.00 10.69 199 LEU A CA 1
ATOM 1620 C C . LEU A 1 221 ? -1.772 36.206 31.350 1.00 10.08 199 LEU A C 1
ATOM 1621 O O . LEU A 1 221 ? -1.857 36.727 32.459 1.00 11.64 199 LEU A O 1
ATOM 1634 N N . GLY A 1 223 ? -4.648 37.680 30.859 1.00 13.00 201 GLY A N 1
ATOM 1635 C CA . GLY A 1 223 ? -5.904 37.884 31.576 1.00 12.11 201 GLY A CA 1
ATOM 1636 C C . GLY A 1 223 ? -5.707 37.784 33.077 1.00 12.51 201 GLY A C 1
ATOM 1637 O O . GLY A 1 223 ? -6.374 38.487 33.843 1.00 13.33 201 GLY A O 1
ATOM 1638 N N . GLU A 1 224 ? -4.810 36.902 33.508 1.00 11.80 202 GLU A N 1
ATOM 1639 C CA . GLU A 1 224 ? -4.525 36.790 34.953 1.00 11.98 202 GLU A CA 1
ATOM 1640 C C . GLU A 1 224 ? -3.799 38.046 35.458 1.00 11.40 202 GLU A C 1
ATOM 1641 O O . GLU A 1 224 ? -4.089 38.540 36.544 1.00 12.42 202 GLU A O 1
ATOM 1647 N N . CYS A 1 225 ? -2.862 38.569 34.655 1.00 11.47 203 CYS A N 1
ATOM 1648 C CA . CYS A 1 225 ? -2.123 39.774 35.051 1.00 10.92 203 CYS A CA 1
ATOM 1649 C C . CYS A 1 225 ? -3.084 40.970 35.108 1.00 10.02 203 CYS A C 1
ATOM 1650 O O . CYS A 1 225 ? -3.075 41.794 36.040 1.00 11.70 203 CYS A O 1
ATOM 1653 N N . GLU A 1 226 ? -3.999 41.015 34.130 1.00 11.25 204 GLU A N 1
ATOM 1654 C CA . GLU A 1 226 ? -4.977 42.113 34.109 1.00 12.44 204 GLU A CA 1
ATOM 1655 C C . GLU A 1 226 ? -5.915 42.058 35.353 1.00 12.39 204 GLU A C 1
ATOM 1656 O O . GLU A 1 226 ? -6.124 43.058 36.001 1.00 14.63 204 GLU A O 1
ATOM 1662 N N . ASP A 1 227 ? -6.436 40.876 35.669 1.00 12.04 205 ASP A N 1
ATOM 1663 C CA A ASP A 1 227 ? -7.332 40.684 36.797 0.60 12.97 205 ASP A CA 1
ATOM 1664 C CA B ASP A 1 227 ? -7.318 40.648 36.805 0.40 13.10 205 ASP A CA 1
ATOM 1665 C C . ASP A 1 227 ? -6.602 41.079 38.074 1.00 12.11 205 ASP A C 1
ATOM 1666 O O . ASP A 1 227 ? -7.159 41.772 38.927 1.00 12.76 205 ASP A O 1
ATOM 1675 N N . TYR A 1 228 ? -5.340 40.648 38.184 1.00 11.04 206 TYR A N 1
ATOM 1676 C CA . TYR A 1 228 ? -4.527 40.937 39.375 1.00 10.49 206 TYR A CA 1
ATOM 1677 C C . TYR A 1 228 ? -4.391 42.450 39.547 1.00 10.79 206 TYR A C 1
ATOM 1678 O O . TYR A 1 228 ? -4.585 42.988 40.608 1.00 11.78 206 TYR A O 1
ATOM 1687 N N . LEU A 1 229 ? -4.025 43.147 38.477 1.00 10.61 207 LEU A N 1
ATOM 1688 C CA . LEU A 1 229 ? -3.795 44.602 38.577 1.00 11.64 207 LEU A CA 1
ATOM 1689 C C . LEU A 1 229 ? -5.099 45.338 38.902 1.00 12.66 207 LEU A C 1
ATOM 1690 O O . LEU A 1 229 ? -5.107 46.275 39.722 1.00 13.00 207 LEU A O 1
ATOM 1695 N N . ASP A 1 230 ? -6.195 44.903 38.273 1.00 13.57 208 ASP A N 1
ATOM 1696 C CA . ASP A 1 230 ? -7.498 45.531 38.550 1.00 13.06 208 ASP A CA 1
ATOM 1697 C C . ASP A 1 230 ? -7.893 45.354 40.000 1.00 13.10 208 ASP A C 1
ATOM 1698 O O . ASP A 1 230 ? -8.350 46.309 40.639 1.00 12.88 208 ASP A O 1
ATOM 1703 N N . ARG A 1 231 ? -7.713 44.144 40.535 1.00 10.40 209 ARG A N 1
ATOM 1704 C CA . ARG A 1 231 ? -8.067 43.933 41.935 1.00 11.81 209 ARG A CA 1
ATOM 1705 C C . ARG A 1 231 ? -7.156 44.771 42.850 1.00 11.61 209 ARG A C 1
ATOM 1706 O O . ARG A 1 231 ? -7.623 45.395 43.827 1.00 13.04 209 ARG A O 1
ATOM 1714 N N . ARG A 1 232 ? -5.857 44.837 42.530 1.00 10.53 210 ARG A N 1
ATOM 1715 C CA . ARG A 1 232 ? -4.938 45.649 43.346 1.00 10.61 210 ARG A CA 1
ATOM 1716 C C . ARG A 1 232 ? -5.331 47.131 43.280 1.00 11.25 210 ARG A C 1
ATOM 1717 O O . ARG A 1 232 ? -5.301 47.823 44.307 1.00 13.24 210 ARG A O 1
ATOM 1725 N N . LEU A 1 233 ? -5.679 47.641 42.101 1.00 12.35 211 LEU A N 1
ATOM 1726 C CA . LEU A 1 233 ? -6.088 49.066 41.982 1.00 13.49 211 LEU A CA 1
ATOM 1727 C C . LEU A 1 233 ? -7.393 49.349 42.745 1.00 15.29 211 LEU A C 1
ATOM 1728 O O . LEU A 1 233 ? -7.678 50.501 43.086 1.00 15.92 211 LEU A O 1
ATOM 1733 N N . ASN A 1 234 ? -8.156 48.295 43.008 1.00 13.85 212 ASN A N 1
ATOM 1734 C CA . ASN A 1 234 ? -9.375 48.367 43.845 1.00 15.23 212 ASN A CA 1
ATOM 1735 C C . ASN A 1 234 ? -9.078 48.240 45.341 1.00 15.29 212 ASN A C 1
ATOM 1736 O O . ASN A 1 234 ? -9.999 48.221 46.174 1.00 17.28 212 ASN A O 1
ATOM 1741 N N . GLY A 1 235 ? -7.796 48.168 45.695 1.00 14.49 213 GLY A N 1
ATOM 1742 C CA . GLY A 1 235 ? -7.404 47.975 47.087 1.00 14.20 213 GLY A CA 1
ATOM 1743 C C . GLY A 1 235 ? -7.513 46.556 47.668 1.00 13.65 213 GLY A C 1
ATOM 1744 O O . GLY A 1 235 ? -7.477 46.369 48.904 1.00 17.09 213 GLY A O 1
ATOM 1745 N N . GLU A 1 236 ? -7.646 45.551 46.803 1.00 11.74 214 GLU A N 1
ATOM 1746 C CA . GLU A 1 236 ? -7.665 44.157 47.245 1.00 12.06 214 GLU A CA 1
ATOM 1747 C C . GLU A 1 236 ? -6.270 43.556 47.200 1.00 12.52 214 GLU A C 1
ATOM 1748 O O . GLU A 1 236 ? -5.313 44.205 46.686 1.00 12.20 214 GLU A O 1
ATOM 1754 N N . LEU A 1 237 ? -6.183 42.301 47.701 1.00 12.03 215 LEU A N 1
ATOM 1755 C CA . LEU A 1 237 ? -5.008 41.465 47.555 1.00 12.15 215 LEU A CA 1
ATOM 1756 C C . LEU A 1 237 ? -3.750 42.041 48.217 1.00 12.47 215 LEU A C 1
ATOM 1757 O O . LEU A 1 237 ? -2.627 41.813 47.763 1.00 12.73 215 LEU A O 1
ATOM 1762 N N . VAL A 1 238 ? -3.973 42.815 49.269 1.00 11.22 216 VAL A N 1
ATOM 1763 C CA . VAL A 1 238 ? -2.927 43.180 50.181 1.00 12.72 216 VAL A CA 1
ATOM 1764 C C . VAL A 1 238 ? -3.514 43.015 51.579 1.00 13.69 216 VAL A C 1
ATOM 1765 O O . VAL A 1 238 ? -4.715 43.203 51.765 1.00 13.45 216 VAL A O 1
ATOM 1769 N N . PRO A 1 239 ? -2.686 42.653 52.543 1.00 15.07 217 PRO A N 1
ATOM 1770 C CA . PRO A 1 239 ? -3.216 42.459 53.896 1.00 15.42 217 PRO A CA 1
ATOM 1771 C C . PRO A 1 239 ? -3.598 43.761 54.559 1.00 16.59 217 PRO A C 1
ATOM 1772 O O . PRO A 1 239 ? -3.282 44.817 54.076 1.00 16.86 217 PRO A O 1
ATOM 1776 N N . GLU A 1 240 ? -4.300 43.668 55.683 1.00 17.91 218 GLU A N 1
ATOM 1777 C CA . GLU A 1 240 ? -4.602 44.857 56.454 1.00 20.49 218 GLU A CA 1
ATOM 1778 C C . GLU A 1 240 ? -3.320 45.343 57.113 1.00 23.06 218 GLU A C 1
ATOM 1779 O O . GLU A 1 240 ? -2.581 44.553 57.687 1.00 24.98 218 GLU A O 1
ATOM 1785 N N . PRO A 1 241 ? -3.038 46.647 57.010 1.00 25.93 219 PRO A N 1
ATOM 1786 C CA . PRO A 1 241 ? -1.810 47.114 57.649 1.00 27.13 219 PRO A CA 1
ATOM 1787 C C . PRO A 1 241 ? -2.139 47.588 59.063 1.00 28.57 219 PRO A C 1
ATOM 1788 O O . PRO A 1 241 ? -3.101 47.073 59.670 1.00 30.40 219 PRO A O 1
ATOM 1800 N N . PRO B 1 24 ? 7.115 16.211 22.050 1.00 27.65 2 PRO B N 1
ATOM 1801 C CA . PRO B 1 24 ? 7.612 16.792 20.774 1.00 26.58 2 PRO B CA 1
ATOM 1802 C C . PRO B 1 24 ? 9.071 17.221 20.764 1.00 25.68 2 PRO B C 1
ATOM 1803 O O . PRO B 1 24 ? 9.561 17.637 19.715 1.00 25.44 2 PRO B O 1
ATOM 1807 N N . GLU B 1 25 ? 9.754 17.160 21.908 1.00 25.34 3 GLU B N 1
ATOM 1808 C CA . GLU B 1 25 ? 11.171 17.537 21.958 1.00 25.57 3 GLU B CA 1
ATOM 1809 C C . GLU B 1 25 ? 11.983 16.529 21.160 1.00 25.53 3 GLU B C 1
ATOM 1810 O O . GLU B 1 25 ? 11.904 15.330 21.442 1.00 26.42 3 GLU B O 1
ATOM 1816 N N . VAL B 1 26 ? 12.756 17.018 20.193 1.00 24.09 4 VAL B N 1
ATOM 1817 C CA . VAL B 1 26 ? 13.647 16.194 19.359 1.00 24.17 4 VAL B CA 1
ATOM 1818 C C . VAL B 1 26 ? 15.027 16.846 19.242 1.00 24.59 4 VAL B C 1
ATOM 1819 O O . VAL B 1 26 ? 15.191 18.069 19.425 1.00 23.50 4 VAL B O 1
ATOM 1823 N N . ILE B 1 27 ? 16.030 15.995 19.021 1.00 24.51 5 ILE B N 1
ATOM 1824 C CA A ILE B 1 27 ? 17.382 16.419 18.683 0.60 24.98 5 ILE B CA 1
ATOM 1825 C CA B ILE B 1 27 ? 17.368 16.439 18.676 0.40 24.91 5 ILE B CA 1
ATOM 1826 C C . ILE B 1 27 ? 17.717 15.673 17.410 1.00 25.35 5 ILE B C 1
ATOM 1827 O O . ILE B 1 27 ? 17.458 14.456 17.304 1.00 25.97 5 ILE B O 1
ATOM 1836 N N . PHE B 1 28 ? 18.244 16.378 16.422 1.00 25.63 6 PHE B N 1
ATOM 1837 C CA . PHE B 1 28 ? 18.695 15.706 15.193 1.00 26.25 6 PHE B CA 1
ATOM 1838 C C . PHE B 1 28 ? 20.021 16.331 14.771 1.00 26.66 6 PHE B C 1
ATOM 1839 O O . PHE B 1 28 ? 20.463 17.324 15.348 1.00 26.85 6 PHE B O 1
ATOM 1847 N N . ASN B 1 29 ? 20.675 15.727 13.780 1.00 28.10 7 ASN B N 1
ATOM 1848 C CA . ASN B 1 29 ? 22.008 16.166 13.415 1.00 29.03 7 ASN B CA 1
ATOM 1849 C C . ASN B 1 29 ? 21.975 17.156 12.293 1.00 28.65 7 ASN B C 1
ATOM 1850 O O . ASN B 1 29 ? 21.347 16.911 11.262 1.00 29.43 7 ASN B O 1
ATOM 1855 N N . GLY B 1 30 ? 22.638 18.285 12.499 1.00 28.53 8 GLY B N 1
ATOM 1856 C CA . GLY B 1 30 ? 22.905 19.207 11.404 1.00 28.00 8 GLY B CA 1
ATOM 1857 C C . GLY B 1 30 ? 24.389 19.212 11.085 1.00 28.09 8 GLY B C 1
ATOM 1858 O O . GLY B 1 30 ? 25.178 18.535 11.765 1.00 28.02 8 GLY B O 1
ATOM 1859 N N . PRO B 1 31 ? 24.790 19.984 10.068 1.00 28.10 9 PRO B N 1
ATOM 1860 C CA . PRO B 1 31 ? 26.188 20.113 9.700 1.00 27.71 9 PRO B CA 1
ATOM 1861 C C . PRO B 1 31 ? 27.097 20.644 10.817 1.00 27.94 9 PRO B C 1
ATOM 1862 O O . PRO B 1 31 ? 28.298 20.349 10.824 1.00 28.40 9 PRO B O 1
ATOM 1866 N N . ALA B 1 32 ? 26.551 21.397 11.771 1.00 27.02 10 ALA B N 1
ATOM 1867 C CA . ALA B 1 32 ? 27.370 22.035 12.788 1.00 27.38 10 ALA B CA 1
ATOM 1868 C C . ALA B 1 32 ? 27.259 21.315 14.108 1.00 27.13 10 ALA B C 1
ATOM 1869 O O . ALA B 1 32 ? 27.803 21.782 15.127 1.00 28.67 10 ALA B O 1
ATOM 1871 N N . GLY B 1 33 ? 26.500 20.231 14.109 1.00 25.77 11 GLY B N 1
ATOM 1872 C CA . GLY B 1 33 ? 26.280 19.436 15.317 1.00 25.69 11 GLY B CA 1
ATOM 1873 C C . GLY B 1 33 ? 24.797 19.220 15.562 1.00 25.09 11 GLY B C 1
ATOM 1874 O O . GLY B 1 33 ? 23.986 19.220 14.607 1.00 25.50 11 GLY B O 1
ATOM 1875 N N . ARG B 1 34 ? 24.445 19.044 16.835 1.00 23.95 12 ARG B N 1
ATOM 1876 C CA A ARG B 1 34 ? 23.074 18.815 17.290 0.50 24.39 12 ARG B CA 1
ATOM 1877 C CA B ARG B 1 34 ? 23.062 18.770 17.152 0.50 24.21 12 ARG B CA 1
ATOM 1878 C C . ARG B 1 34 ? 22.191 20.020 16.967 1.00 23.35 12 ARG B C 1
ATOM 1879 O O . ARG B 1 34 ? 22.619 21.164 17.205 1.00 23.17 12 ARG B O 1
ATOM 1894 N N . LEU B 1 35 ? 20.982 19.757 16.473 1.00 21.59 13 LEU B N 1
ATOM 1895 C CA . LEU B 1 35 ? 19.936 20.770 16.307 1.00 20.47 13 LEU B CA 1
ATOM 1896 C C . LEU B 1 35 ? 18.743 20.337 17.156 1.00 20.14 13 LEU B C 1
ATOM 1897 O O . LEU B 1 35 ? 18.283 19.167 17.088 1.00 21.02 13 LEU B O 1
ATOM 1902 N N . GLU B 1 36 ? 18.261 21.288 17.957 1.00 19.34 14 GLU B N 1
ATOM 1903 C CA . GLU B 1 36 ? 17.137 21.120 18.836 1.00 19.91 14 GLU B CA 1
ATOM 1904 C C . GLU B 1 36 ? 15.830 21.485 18.089 1.00 18.86 14 GLU B C 1
ATOM 1905 O O . GLU B 1 36 ? 15.766 22.520 17.421 1.00 18.40 14 GLU B O 1
ATOM 1911 N N . GLY B 1 37 ? 14.797 20.649 18.208 1.00 17.38 15 GLY B N 1
ATOM 1912 C CA . GLY B 1 37 ? 13.513 20.924 17.527 1.00 17.18 15 GLY B CA 1
ATOM 1913 C C . GLY B 1 37 ? 12.295 20.539 18.338 1.00 18.17 15 GLY B C 1
ATOM 1914 O O . GLY B 1 37 ? 12.426 19.975 19.454 1.00 16.95 15 GLY B O 1
ATOM 1915 N N . ARG B 1 38 ? 11.125 20.908 17.791 1.00 17.72 16 ARG B N 1
ATOM 1916 C CA A ARG B 1 38 ? 9.822 20.499 18.299 0.60 18.09 16 ARG B CA 1
ATOM 1917 C CA B ARG B 1 38 ? 9.828 20.506 18.311 0.40 18.17 16 ARG B CA 1
ATOM 1918 C C . ARG B 1 38 ? 9.049 19.983 17.113 1.00 18.66 16 ARG B C 1
ATOM 1919 O O . ARG B 1 38 ? 8.903 20.687 16.101 1.00 17.02 16 ARG B O 1
ATOM 1934 N N . TYR B 1 39 ? 8.548 18.764 17.240 1.00 19.32 17 TYR B N 1
ATOM 1935 C CA . TYR B 1 39 ? 8.047 17.969 16.135 1.00 21.46 17 TYR B CA 1
ATOM 1936 C C . TYR B 1 39 ? 6.693 17.377 16.448 1.00 22.38 17 TYR B C 1
ATOM 1937 O O . TYR B 1 39 ? 6.522 16.738 17.487 1.00 23.06 17 TYR B O 1
ATOM 1946 N N . GLN B 1 40 ? 5.726 17.589 15.559 1.00 22.63 18 GLN B N 1
ATOM 1947 C CA . GLN B 1 40 ? 4.393 16.969 15.680 1.00 23.10 18 GLN B CA 1
ATOM 1948 C C . GLN B 1 40 ? 4.012 16.275 14.385 1.00 23.87 18 GLN B C 1
ATOM 1949 O O . GLN B 1 40 ? 3.636 16.944 13.404 1.00 22.85 18 GLN B O 1
ATOM 1955 N N . PRO B 1 41 ? 4.068 14.925 14.371 1.00 24.28 19 PRO B N 1
ATOM 1956 C CA . PRO B 1 41 ? 3.699 14.262 13.128 1.00 25.40 19 PRO B CA 1
ATOM 1957 C C . PRO B 1 41 ? 2.191 14.294 12.876 1.00 25.85 19 PRO B C 1
ATOM 1958 O O . PRO B 1 41 ? 1.389 14.307 13.817 1.00 26.89 19 PRO B O 1
ATOM 1962 N N . SER B 1 42 ? 1.816 14.298 11.609 1.00 26.98 20 SER B N 1
ATOM 1963 C CA . SER B 1 42 ? 0.410 14.220 11.259 1.00 29.22 20 SER B CA 1
ATOM 1964 C C . SER B 1 42 ? -0.220 12.871 11.601 1.00 31.30 20 SER B C 1
ATOM 1965 O O . SER B 1 42 ? 0.420 11.801 11.457 1.00 31.82 20 SER B O 1
ATOM 1968 N N . LYS B 1 43 ? -1.488 12.949 12.019 1.00 33.48 21 LYS B N 1
ATOM 1969 C CA . LYS B 1 43 ? -2.361 11.785 12.174 1.00 35.87 21 LYS B CA 1
ATOM 1970 C C . LYS B 1 43 ? -2.637 11.094 10.834 1.00 36.90 21 LYS B C 1
ATOM 1971 O O . LYS B 1 43 ? -3.172 9.991 10.817 1.00 38.04 21 LYS B O 1
ATOM 1977 N N . GLU B 1 44 ? -2.297 11.736 9.721 1.00 37.63 22 GLU B N 1
ATOM 1978 C CA . GLU B 1 44 ? -2.730 11.258 8.412 1.00 39.35 22 GLU B CA 1
ATOM 1979 C C . GLU B 1 44 ? -1.580 10.718 7.571 1.00 38.82 22 GLU B C 1
ATOM 1980 O O . GLU B 1 44 ? -0.389 10.927 7.904 1.00 39.67 22 GLU B O 1
ATOM 1986 N N . LYS B 1 45 ? -1.942 10.045 6.473 1.00 38.35 23 LYS B N 1
ATOM 1987 C CA A LYS B 1 45 ? -0.947 9.339 5.660 0.50 37.55 23 LYS B CA 1
ATOM 1988 C CA B LYS B 1 45 ? -1.039 9.282 5.601 0.50 37.11 23 LYS B CA 1
ATOM 1989 C C . LYS B 1 45 ? -0.530 10.131 4.423 1.00 36.80 23 LYS B C 1
ATOM 1990 O O . LYS B 1 45 ? -1.347 10.663 3.667 1.00 37.01 23 LYS B O 1
ATOM 2001 N N . SER B 1 46 ? 0.785 10.235 4.241 1.00 35.23 24 SER B N 1
ATOM 2002 C CA . SER B 1 46 ? 1.344 11.100 3.187 1.00 33.37 24 SER B CA 1
ATOM 2003 C C . SER B 1 46 ? 1.060 12.576 3.504 1.00 30.90 24 SER B C 1
ATOM 2004 O O . SER B 1 46 ? 0.972 13.388 2.583 1.00 31.29 24 SER B O 1
ATOM 2007 N N . ALA B 1 47 ? 0.870 12.923 4.782 1.00 27.89 25 ALA B N 1
ATOM 2008 C CA . ALA B 1 47 ? 0.524 14.320 5.124 1.00 25.69 25 ALA B CA 1
ATOM 2009 C C . ALA B 1 47 ? 1.658 15.265 4.699 1.00 23.84 25 ALA B C 1
ATOM 2010 O O . ALA B 1 47 ? 2.839 14.906 4.775 1.00 22.00 25 ALA B O 1
ATOM 2012 N N . PRO B 1 48 ? 1.299 16.493 4.274 1.00 22.57 26 PRO B N 1
ATOM 2013 C CA . PRO B 1 48 ? 2.343 17.425 3.881 1.00 21.33 26 PRO B CA 1
ATOM 2014 C C . PRO B 1 48 ? 3.156 17.824 5.103 1.00 19.57 26 PRO B C 1
ATOM 2015 O O . PRO B 1 48 ? 2.650 17.751 6.223 1.00 19.94 26 PRO B O 1
ATOM 2019 N N . ILE B 1 49 ? 4.409 18.209 4.861 1.00 18.48 27 ILE B N 1
ATOM 2020 C CA . ILE B 1 49 ? 5.321 18.682 5.904 1.00 17.29 27 ILE B CA 1
ATOM 2021 C C . ILE B 1 49 ? 5.364 20.221 5.949 1.00 15.78 27 ILE B C 1
ATOM 2022 O O . ILE B 1 49 ? 5.417 20.886 4.924 1.00 15.49 27 ILE B O 1
ATOM 2027 N N . ALA B 1 50 ? 5.394 20.763 7.157 1.00 14.73 28 ALA B N 1
ATOM 2028 C CA . ALA B 1 50 ? 5.595 22.200 7.311 1.00 14.16 28 ALA B CA 1
ATOM 2029 C C . ALA B 1 50 ? 6.846 22.420 8.165 1.00 13.38 28 ALA B C 1
ATOM 2030 O O . ALA B 1 50 ? 6.975 21.797 9.223 1.00 14.43 28 ALA B O 1
ATOM 2032 N N . ILE B 1 51 ? 7.762 23.267 7.702 1.00 13.23 29 ILE B N 1
ATOM 2033 C CA . ILE B 1 51 ? 8.973 23.643 8.456 1.00 13.33 29 ILE B CA 1
ATOM 2034 C C . ILE B 1 51 ? 8.849 25.128 8.815 1.00 13.03 29 ILE B C 1
ATOM 2035 O O . ILE B 1 51 ? 8.573 25.959 7.919 1.00 12.93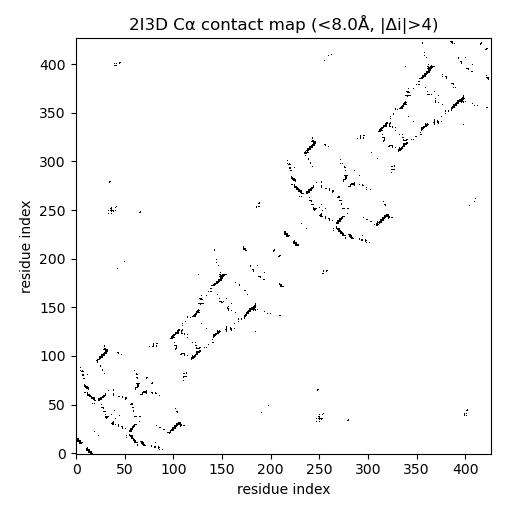 29 ILE B O 1
ATOM 2040 N N . ILE B 1 52 ? 9.085 25.458 10.079 1.00 12.14 30 ILE B N 1
ATOM 2041 C CA . ILE B 1 52 ? 8.902 26.837 10.573 1.00 11.31 30 ILE B CA 1
ATOM 2042 C C . ILE B 1 52 ? 10.255 27.392 11.029 1.00 12.00 30 ILE B C 1
ATOM 2043 O O . ILE B 1 52 ? 10.932 26.728 11.869 1.00 12.66 30 ILE B O 1
ATOM 2048 N N . LEU B 1 53 ? 10.634 28.580 10.514 1.00 11.39 31 LEU B N 1
ATOM 2049 C CA A LEU B 1 53 ? 11.979 29.140 10.692 0.60 11.50 31 LEU B CA 1
ATOM 2050 C CA B LEU B 1 53 ? 11.983 29.143 10.680 0.40 11.95 31 LEU B CA 1
ATOM 2051 C C . LEU B 1 53 ? 11.940 30.462 11.448 1.00 12.27 31 LEU B C 1
ATOM 2052 O O . LEU B 1 53 ? 11.112 31.318 11.155 1.00 11.60 31 LEU B O 1
ATOM 2061 N N . HIS B 1 54 ? 12.827 30.618 12.437 1.00 11.72 32 HIS B N 1
ATOM 2062 C CA . HIS B 1 54 ? 12.739 31.759 13.369 1.00 11.01 32 HIS B CA 1
ATOM 2063 C C . HIS B 1 54 ? 13.638 32.969 13.005 1.00 10.42 32 HIS B C 1
ATOM 2064 O O . HIS B 1 54 ? 14.491 32.875 12.092 1.00 10.33 32 HIS B O 1
ATOM 2071 N N . PRO B 1 55 ? 13.446 34.126 13.677 1.00 10.89 33 PRO B N 1
ATOM 2072 C CA . PRO B 1 55 ? 14.288 35.296 13.445 1.00 11.28 33 PRO B CA 1
ATOM 2073 C C . PRO B 1 55 ? 15.743 35.192 13.867 1.00 11.87 33 PRO B C 1
ATOM 2074 O O . PRO B 1 55 ? 16.157 34.236 14.562 1.00 12.63 33 PRO B O 1
ATOM 2078 N N . HIS B 1 56 ? 16.495 36.221 13.483 1.00 11.69 34 HIS B N 1
ATOM 2079 C CA . HIS B 1 56 ? 17.898 36.330 13.904 1.00 13.74 34 HIS B CA 1
ATOM 2080 C C . HIS B 1 56 ? 17.963 36.516 15.434 1.00 15.54 34 HIS B C 1
ATOM 2081 O O . HIS B 1 56 ? 17.074 37.141 16.029 1.00 15.22 34 HIS B O 1
ATOM 2088 N N . PRO B 1 57 ? 19.014 35.986 16.080 1.00 16.97 35 PRO B N 1
ATOM 2089 C CA . PRO B 1 57 ? 19.124 36.252 17.539 1.00 19.09 35 PRO B CA 1
ATOM 2090 C C . PRO B 1 57 ? 19.207 37.730 17.951 1.00 20.06 35 PRO B C 1
ATOM 2091 O O . PRO B 1 57 ? 18.880 38.066 19.120 1.00 21.46 35 PRO B O 1
ATOM 2095 N N . GLN B 1 58 ? 19.592 38.624 17.048 1.00 20.15 36 GLN B N 1
ATOM 2096 C CA . GLN B 1 58 ? 19.649 40.042 17.428 1.00 22.74 36 GLN B CA 1
ATOM 2097 C C . GLN B 1 58 ? 18.244 40.582 17.737 1.00 21.90 36 GLN B C 1
ATOM 2098 O O . GLN B 1 58 ? 18.091 41.576 18.482 1.00 22.66 36 GLN B O 1
ATOM 2104 N N . PHE B 1 59 ? 17.227 39.963 17.139 1.00 20.51 37 PHE B N 1
ATOM 2105 C CA . PHE B 1 59 ? 15.823 40.361 17.387 1.00 20.98 37 PHE B CA 1
ATOM 2106 C C . PHE B 1 59 ? 15.146 39.361 18.299 1.00 20.77 37 PHE B C 1
ATOM 2107 O O . PHE B 1 59 ? 13.920 39.259 18.321 1.00 20.70 37 PHE B O 1
ATOM 2115 N N . GLY B 1 60 ? 15.960 38.612 19.032 1.00 20.64 38 GLY B N 1
ATOM 2116 C CA . GLY B 1 60 ? 15.455 37.661 20.012 1.00 21.55 38 GLY B CA 1
ATOM 2117 C C . GLY B 1 60 ? 14.860 36.390 19.393 1.00 20.63 38 GLY B C 1
ATOM 2118 O O . GLY B 1 60 ? 14.023 35.738 20.015 1.00 22.31 38 GLY B O 1
ATOM 2119 N N . GLY B 1 61 ? 15.308 36.024 18.182 1.00 17.81 39 GLY B N 1
ATOM 2120 C CA . GLY B 1 61 ? 14.753 34.846 17.486 1.00 16.47 39 GLY B CA 1
ATOM 2121 C C . GLY B 1 61 ? 15.104 33.521 18.174 1.00 15.42 39 GLY B C 1
ATOM 2122 O O . GLY B 1 61 ? 16.289 33.253 18.442 1.00 16.46 39 GLY B O 1
ATOM 2123 N N . THR B 1 62 ? 14.069 32.721 18.459 1.00 15.09 40 THR B N 1
ATOM 2124 C CA . THR B 1 62 ? 14.196 31.318 18.827 1.00 13.84 40 THR B CA 1
ATOM 2125 C C . THR B 1 62 ? 12.944 30.581 18.305 1.00 13.50 40 THR B C 1
ATOM 2126 O O . THR B 1 62 ? 11.953 31.208 17.897 1.00 12.71 40 THR B O 1
ATOM 2138 N N . ASN B 1 64 ? 10.833 29.286 19.984 1.00 12.85 42 ASN B N 1
ATOM 2139 C CA . ASN B 1 64 ? 9.657 29.515 20.833 1.00 14.48 42 ASN B CA 1
ATOM 2140 C C . ASN B 1 64 ? 9.106 30.927 20.866 1.00 13.49 42 ASN B C 1
ATOM 2141 O O . ASN B 1 64 ? 8.203 31.195 21.644 1.00 14.05 42 ASN B O 1
ATOM 2146 N N . ASN B 1 65 ? 9.660 31.808 20.007 1.00 14.32 43 ASN B N 1
ATOM 2147 C CA A ASN B 1 65 ? 9.042 33.099 19.714 0.60 14.15 43 ASN B CA 1
ATOM 2148 C CA B ASN B 1 65 ? 9.024 33.080 19.612 0.40 14.54 43 ASN B CA 1
ATOM 2149 C C . ASN B 1 65 ? 7.530 32.887 19.433 1.00 14.04 43 ASN B C 1
ATOM 2150 O O . ASN B 1 65 ? 7.136 31.902 18.807 1.00 13.34 43 ASN B O 1
ATOM 2159 N N . GLN B 1 66 ? 6.667 33.787 19.933 1.00 13.65 44 GLN B N 1
ATOM 2160 C CA A GLN B 1 66 ? 5.206 33.533 19.842 0.60 12.67 44 GLN B CA 1
ATOM 2161 C CA B GLN B 1 66 ? 5.232 33.475 19.832 0.40 13.24 44 GLN B CA 1
ATOM 2162 C C . GLN B 1 66 ? 4.729 33.372 18.395 1.00 12.90 44 GLN B C 1
ATOM 2163 O O . GLN B 1 66 ? 3.913 32.530 18.114 1.00 12.69 44 GLN B O 1
ATOM 2174 N N . ILE B 1 67 ? 5.233 34.221 17.516 1.00 12.69 45 ILE B N 1
ATOM 2175 C CA . ILE B 1 67 ? 4.819 34.141 16.086 1.00 11.47 45 ILE B CA 1
ATOM 2176 C C . ILE B 1 67 ? 5.271 32.801 15.477 1.00 11.41 45 ILE B C 1
ATOM 2177 O O . ILE B 1 67 ? 4.510 32.134 14.778 1.00 12.07 45 ILE B O 1
ATOM 2182 N N . VAL B 1 68 ? 6.507 32.391 15.790 1.00 11.25 46 VAL B N 1
ATOM 2183 C CA . VAL B 1 68 ? 7.005 31.086 15.340 1.00 11.28 46 VAL B CA 1
ATOM 2184 C C . VAL B 1 68 ? 6.122 29.927 15.866 1.00 11.91 46 VAL B C 1
ATOM 2185 O O . VAL B 1 68 ? 5.690 29.026 15.104 1.00 12.22 46 VAL B O 1
ATOM 2189 N N . TYR B 1 69 ? 5.838 29.954 17.174 1.00 11.50 47 TYR B N 1
ATOM 2190 C CA . TYR B 1 69 ? 4.938 28.966 17.799 1.00 12.06 47 TYR B CA 1
ATOM 2191 C C . TYR B 1 69 ? 3.550 28.956 17.150 1.00 12.56 47 TYR B C 1
ATOM 2192 O O . TYR B 1 69 ? 3.048 27.901 16.785 1.00 12.25 47 TYR B O 1
ATOM 2201 N N . GLN B 1 70 ? 2.945 30.145 17.005 1.00 11.91 48 GLN B N 1
ATOM 2202 C CA . GLN B 1 70 ? 1.625 30.219 16.366 1.00 13.36 48 GLN B CA 1
ATOM 2203 C C . GLN B 1 70 ? 1.625 29.708 14.922 1.00 13.31 48 GLN B C 1
ATOM 2204 O O . GLN B 1 70 ? 0.668 29.056 14.509 1.00 13.13 48 GLN B O 1
ATOM 2210 N N . LEU B 1 71 ? 2.683 29.976 14.155 1.00 12.61 49 LEU B N 1
ATOM 2211 C CA . LEU B 1 71 ? 2.745 29.417 12.815 1.00 12.51 49 LEU B CA 1
ATOM 2212 C C . LEU B 1 71 ? 2.794 27.891 12.898 1.00 12.87 49 LEU B C 1
ATOM 2213 O O . LEU B 1 71 ? 2.091 27.197 12.165 1.00 13.16 49 LEU B O 1
ATOM 2218 N N . PHE B 1 72 ? 3.681 27.378 13.765 1.00 13.50 50 PHE B N 1
ATOM 2219 C CA . PHE B 1 72 ? 3.731 25.942 14.005 1.00 13.64 50 PHE B CA 1
ATOM 2220 C C . PHE B 1 72 ? 2.325 25.386 14.317 1.00 14.04 50 PHE B C 1
ATOM 2221 O O . PHE B 1 72 ? 1.868 24.399 13.700 1.00 14.48 50 PHE B O 1
ATOM 2229 N N . TYR B 1 73 ? 1.636 26.013 15.275 1.00 14.41 51 TYR B N 1
ATOM 2230 C CA . TYR B 1 73 ? 0.324 25.530 15.688 1.00 16.59 51 TYR B CA 1
ATOM 2231 C C . TYR B 1 73 ? -0.716 25.578 14.545 1.00 15.71 51 TYR B C 1
ATOM 2232 O O . TYR B 1 73 ? -1.523 24.658 14.412 1.00 14.94 51 TYR B O 1
ATOM 2241 N N . LEU B 1 74 ? -0.671 26.620 13.699 1.00 13.55 52 LEU B N 1
ATOM 2242 C CA . LEU B 1 74 ? -1.531 26.697 12.514 1.00 13.89 52 LEU B CA 1
ATOM 2243 C C . LEU B 1 74 ? -1.393 25.471 11.609 1.00 14.25 52 LEU B C 1
ATOM 2244 O O . LEU B 1 74 ? -2.404 24.828 11.218 1.00 15.01 52 LEU B O 1
ATOM 2249 N N . PHE B 1 75 ? -0.164 25.160 11.231 1.00 13.91 53 PHE B N 1
ATOM 2250 C CA . PHE B 1 75 ? 0.035 24.009 10.353 1.00 14.23 53 PHE B CA 1
ATOM 2251 C C . PHE B 1 75 ? -0.352 22.699 11.037 1.00 16.92 53 PHE B C 1
ATOM 2252 O O . PHE B 1 75 ? -0.960 21.828 10.406 1.00 18.05 53 PHE B O 1
ATOM 2260 N N . GLN B 1 76 ? -0.013 22.593 12.312 1.00 17.95 54 GLN B N 1
ATOM 2261 C CA A GLN B 1 76 ? -0.362 21.433 13.145 0.70 20.53 54 GLN B CA 1
ATOM 2262 C CA B GLN B 1 76 ? -0.335 21.373 13.032 0.30 19.70 54 GLN B CA 1
ATOM 2263 C C . GLN B 1 76 ? -1.857 21.173 13.052 1.00 20.15 54 GLN B C 1
ATOM 2264 O O . GLN B 1 76 ? -2.329 20.071 12.739 1.00 20.63 54 GLN B O 1
ATOM 2275 N N . LYS B 1 77 ? -2.618 22.219 13.356 1.00 20.53 55 LYS B N 1
ATOM 2276 C CA . LYS B 1 77 ? -4.073 22.110 13.380 1.00 22.30 55 LYS B CA 1
ATOM 2277 C C . LYS B 1 77 ? -4.664 21.767 12.017 1.00 21.48 55 LYS B C 1
ATOM 2278 O O . LYS B 1 77 ? -5.772 21.239 11.979 1.00 22.68 55 LYS B O 1
ATOM 2284 N N . ARG B 1 78 ? -3.967 22.096 10.920 1.00 20.43 56 ARG B N 1
ATOM 2285 C CA . ARG B 1 78 ? -4.464 21.787 9.569 1.00 20.53 56 ARG B CA 1
ATOM 2286 C C . ARG B 1 78 ? -3.952 20.429 9.010 1.00 20.95 56 ARG B C 1
ATOM 2287 O O . ARG B 1 78 ? -4.043 20.162 7.795 1.00 21.99 56 ARG B O 1
ATOM 2295 N N . GLY B 1 79 ? -3.419 19.589 9.899 1.00 19.96 57 GLY B N 1
ATOM 2296 C CA . GLY B 1 79 ? -3.017 18.213 9.550 1.00 20.75 57 GLY B CA 1
ATOM 2297 C C . GLY B 1 79 ? -1.629 18.027 8.972 1.00 20.95 57 GLY B C 1
ATOM 2298 O O . GLY B 1 79 ? -1.301 16.943 8.470 1.00 21.15 57 GLY B O 1
ATOM 2299 N N . PHE B 1 80 ? -0.794 19.063 9.028 1.00 19.26 58 PHE B N 1
ATOM 2300 C CA . PHE B 1 80 ? 0.577 18.942 8.535 1.00 19.42 58 PHE B CA 1
ATOM 2301 C C . PHE B 1 80 ? 1.463 18.218 9.563 1.00 19.25 58 PHE B C 1
ATOM 2302 O O . PHE B 1 80 ? 1.290 18.366 10.780 1.00 19.09 58 PHE B O 1
ATOM 2310 N N . THR B 1 81 ? 2.425 17.443 9.076 1.00 18.78 59 THR B N 1
ATOM 2311 C CA . THR B 1 81 ? 3.552 17.024 9.916 1.00 19.56 59 THR B CA 1
ATOM 2312 C C . THR B 1 81 ? 4.419 18.275 10.057 1.00 18.18 59 THR B C 1
ATOM 2313 O O . THR B 1 81 ? 4.845 18.851 9.051 1.00 19.14 59 THR B O 1
ATOM 2317 N N . THR B 1 82 ? 4.702 18.683 11.288 1.00 17.15 60 THR B N 1
ATOM 2318 C CA . THR B 1 82 ? 5.226 20.044 11.502 1.00 16.72 60 THR B CA 1
ATOM 2319 C C . THR B 1 82 ? 6.473 20.024 12.345 1.00 16.80 60 THR B C 1
ATOM 2320 O O . THR B 1 82 ? 6.518 19.328 13.363 1.00 17.71 60 THR B O 1
ATOM 2324 N N . LEU B 1 83 ? 7.483 20.796 11.939 1.00 15.57 61 LEU B N 1
ATOM 2325 C CA . LEU B 1 83 ? 8.729 20.917 12.708 1.00 15.19 61 LEU B CA 1
ATOM 2326 C C . LEU B 1 83 ? 9.112 22.382 12.820 1.00 15.23 61 LEU B C 1
ATOM 2327 O O . LEU B 1 83 ? 9.138 23.060 11.801 1.00 14.50 61 LEU B O 1
ATOM 2332 N N . ARG B 1 84 ? 9.359 22.885 14.032 1.00 13.69 62 ARG B N 1
ATOM 2333 C CA . ARG B 1 84 ? 10.128 24.107 14.216 1.00 14.19 62 ARG B CA 1
ATOM 2334 C C . ARG B 1 84 ? 11.424 23.709 14.909 1.00 14.50 62 ARG B C 1
ATOM 2335 O O . ARG B 1 84 ? 11.487 22.704 15.621 1.00 15.28 62 ARG B O 1
ATOM 2343 N N . PHE B 1 85 ? 12.472 24.480 14.697 1.00 13.94 63 PHE B N 1
ATOM 2344 C CA . PHE B 1 85 ? 13.750 24.154 15.356 1.00 14.53 63 PHE B CA 1
ATOM 2345 C C . PHE B 1 85 ? 14.623 25.392 15.536 1.00 14.84 63 PHE B C 1
ATOM 2346 O O . PHE B 1 85 ? 14.417 26.410 14.886 1.00 13.94 63 PHE B O 1
ATOM 2354 N N . ASN B 1 86 ? 15.617 25.276 16.424 1.00 14.42 64 ASN B N 1
ATOM 2355 C CA . ASN B 1 86 ? 16.549 26.349 16.684 1.00 13.90 64 ASN B CA 1
ATOM 2356 C C . ASN B 1 86 ? 17.708 26.255 15.726 1.00 14.15 64 ASN B C 1
ATOM 2357 O O . ASN B 1 86 ? 18.310 25.180 15.586 1.00 15.48 64 ASN B O 1
ATOM 2362 N N . PHE B 1 87 ? 18.024 27.367 15.072 1.00 14.07 65 PHE B N 1
ATOM 2363 C CA . PHE B 1 87 ? 19.239 27.410 14.222 1.00 13.23 65 PHE B CA 1
ATOM 2364 C C . PHE B 1 87 ? 20.484 27.131 15.064 1.00 14.34 65 PHE B C 1
ATOM 2365 O O . PHE B 1 87 ? 20.465 27.313 16.297 1.00 14.77 65 PHE B O 1
ATOM 2373 N N . ARG B 1 88 ? 21.569 26.703 14.408 1.00 14.88 66 ARG B N 1
ATOM 2374 C CA . ARG B 1 88 ? 22.885 26.582 15.101 1.00 15.74 66 ARG B CA 1
ATOM 2375 C C . ARG B 1 88 ? 23.145 27.773 16.013 1.00 16.49 66 ARG B C 1
ATOM 2376 O O . ARG B 1 88 ? 22.905 28.944 15.616 1.00 16.19 66 ARG B O 1
ATOM 2384 N N . SER B 1 89 ? 23.638 27.453 17.225 1.00 17.87 67 SER B N 1
ATOM 2385 C CA . SER B 1 89 ? 24.036 28.408 18.299 1.00 18.31 67 SER B CA 1
ATOM 2386 C C . SER B 1 89 ? 22.867 28.823 19.186 1.00 19.73 67 SER B C 1
ATOM 2387 O O . SER B 1 89 ? 23.104 29.357 20.263 1.00 20.28 67 SER B O 1
ATOM 2390 N N . ILE B 1 90 ? 21.621 28.616 18.728 1.00 19.31 68 ILE B N 1
ATOM 2391 C CA . ILE B 1 90 ? 20.424 29.037 19.483 1.00 19.35 68 ILE B CA 1
ATOM 2392 C C . ILE B 1 90 ? 19.924 27.893 20.417 1.00 20.88 68 ILE B C 1
ATOM 2393 O O . ILE B 1 90 ? 19.803 26.731 20.007 1.00 19.95 68 ILE B O 1
ATOM 2398 N N . GLY B 1 91 ? 19.633 28.224 21.671 1.00 22.31 69 GLY B N 1
ATOM 2399 C CA . GLY B 1 91 ? 19.182 27.206 22.637 1.00 23.41 69 GLY B CA 1
ATOM 2400 C C . GLY B 1 91 ? 20.231 26.117 22.813 1.00 24.29 69 GLY B C 1
ATOM 2401 O O . GLY B 1 91 ? 21.396 26.402 23.040 1.00 25.43 69 GLY B O 1
ATOM 2402 N N . ARG B 1 92 ? 19.830 24.873 22.621 1.00 25.01 70 ARG B N 1
ATOM 2403 C CA . ARG B 1 92 ? 20.745 23.746 22.720 1.00 25.43 70 ARG B CA 1
ATOM 2404 C C . ARG B 1 92 ? 21.356 23.356 21.370 1.00 24.86 70 ARG B C 1
ATOM 2405 O O . ARG B 1 92 ? 22.134 22.386 21.266 1.00 26.17 70 ARG B O 1
ATOM 2413 N N . SER B 1 93 ? 20.992 24.064 20.298 1.00 22.81 71 SER B N 1
ATOM 2414 C CA . SER B 1 93 ? 21.633 23.757 19.021 1.00 21.80 71 SER B CA 1
ATOM 2415 C C . SER B 1 93 ? 23.100 24.190 19.068 1.00 22.10 71 SER B C 1
ATOM 2416 O O . SER B 1 93 ? 23.417 25.294 19.467 1.00 20.53 71 SER B O 1
ATOM 2419 N N . GLN B 1 94 ? 23.982 23.293 18.641 1.00 22.78 72 GLN B N 1
ATOM 2420 C CA . GLN B 1 94 ? 25.419 23.527 18.664 1.00 23.01 72 GLN B CA 1
ATOM 2421 C C . GLN B 1 94 ? 25.865 24.406 17.519 1.00 23.14 72 GLN B C 1
ATOM 2422 O O . GLN B 1 94 ? 25.097 24.670 16.589 1.00 23.51 72 GLN B O 1
ATOM 2428 N N . GLY B 1 95 ? 27.122 24.843 17.579 1.00 23.39 73 GLY B N 1
ATOM 2429 C CA . GLY B 1 95 ? 27.715 25.628 16.523 1.00 22.92 73 GLY B CA 1
ATOM 2430 C C . GLY B 1 95 ? 27.608 27.105 16.736 1.00 22.64 73 GLY B C 1
ATOM 2431 O O . GLY B 1 95 ? 27.133 27.553 17.790 1.00 23.27 73 GLY B O 1
ATOM 2432 N N . GLU B 1 96 ? 28.109 27.846 15.743 1.00 22.99 74 GLU B N 1
ATOM 2433 C CA A GLU B 1 96 ? 28.184 29.297 15.745 0.60 22.17 74 GLU B CA 1
ATOM 2434 C CA B GLU B 1 96 ? 28.098 29.298 15.788 0.40 22.38 74 GLU B CA 1
ATOM 2435 C C . GLU B 1 96 ? 27.225 29.848 14.693 1.00 22.23 74 GLU B C 1
ATOM 2436 O O . GLU B 1 96 ? 27.191 29.339 13.564 1.00 21.73 74 GLU B O 1
ATOM 2447 N N . PHE B 1 97 ? 26.522 30.915 15.036 1.00 20.99 75 PHE B N 1
ATOM 2448 C CA . PHE B 1 97 ? 25.655 31.528 14.044 1.00 20.94 75 PHE B CA 1
ATOM 2449 C C . PHE B 1 97 ? 26.516 32.130 12.929 1.00 21.68 75 PHE B C 1
ATOM 2450 O O . PHE B 1 97 ? 27.655 32.549 13.169 1.00 22.84 75 PHE B O 1
ATOM 2458 N N . ASP B 1 98 ? 26.035 32.080 11.696 1.00 20.87 76 ASP B N 1
ATOM 2459 C CA . ASP B 1 98 ? 26.739 32.738 10.621 1.00 21.91 76 ASP B CA 1
ATOM 2460 C C . ASP B 1 98 ? 25.760 33.526 9.752 1.00 21.85 76 ASP B C 1
ATOM 2461 O O . ASP B 1 98 ? 24.567 33.573 10.053 1.00 22.46 76 ASP B O 1
ATOM 2466 N N . HIS B 1 99 ? 26.272 34.196 8.736 1.00 21.69 77 HIS B N 1
ATOM 2467 C CA . HIS B 1 99 ? 25.468 35.203 8.056 1.00 20.68 77 HIS B CA 1
ATOM 2468 C C . HIS B 1 99 ? 24.241 34.594 7.405 1.00 19.83 77 HIS B C 1
ATOM 2469 O O . HIS B 1 99 ? 23.247 35.293 7.220 1.00 22.09 77 HIS B O 1
ATOM 2476 N N . GLY B 1 100 ? 24.260 33.303 7.093 1.00 18.42 78 GLY B N 1
ATOM 2477 C CA . GLY B 1 100 ? 23.054 32.692 6.508 1.00 18.21 78 GLY B CA 1
ATOM 2478 C C . GLY B 1 100 ? 23.305 31.334 5.903 1.00 17.99 78 GLY B C 1
ATOM 2479 O O . GLY B 1 100 ? 22.456 30.465 5.969 1.00 18.19 78 GLY B O 1
ATOM 2480 N N . ALA B 1 101 ? 24.468 31.133 5.266 1.00 18.32 79 ALA B N 1
ATOM 2481 C CA . ALA B 1 101 ? 24.733 29.820 4.653 1.00 18.41 79 ALA B CA 1
ATOM 2482 C C . ALA B 1 101 ? 24.539 28.637 5.615 1.00 18.73 79 ALA B C 1
ATOM 2483 O O . ALA B 1 101 ? 23.935 27.600 5.262 1.00 19.35 79 ALA B O 1
ATOM 2485 N N . GLY B 1 102 ? 25.068 28.773 6.831 1.00 17.97 80 GLY B N 1
ATOM 2486 C CA . GLY B 1 102 ? 24.914 27.676 7.800 1.00 17.94 80 GLY B CA 1
ATOM 2487 C C . GLY B 1 102 ? 23.457 27.426 8.172 1.00 16.69 80 GLY B C 1
ATOM 2488 O O . GLY B 1 102 ? 23.018 26.293 8.344 1.00 17.65 80 GLY B O 1
ATOM 2489 N N . GLU B 1 103 ? 22.690 28.500 8.307 1.00 15.15 81 GLU B N 1
ATOM 2490 C CA . GLU B 1 103 ? 21.311 28.349 8.740 1.00 14.19 81 GLU B CA 1
ATOM 2491 C C . GLU B 1 103 ? 20.472 27.739 7.636 1.00 14.01 81 GLU B C 1
ATOM 2492 O O . GLU B 1 103 ? 19.571 26.925 7.913 1.00 13.40 81 GLU B O 1
ATOM 2498 N N . LEU B 1 104 ? 20.823 28.056 6.372 1.00 14.71 82 LEU B N 1
ATOM 2499 C CA . LEU B 1 104 ? 20.178 27.380 5.262 1.00 15.38 82 LEU B CA 1
ATOM 2500 C C . LEU B 1 104 ? 20.509 25.873 5.290 1.00 15.84 82 LEU B C 1
ATOM 2501 O O . LEU B 1 104 ? 19.619 25.054 5.106 1.00 16.39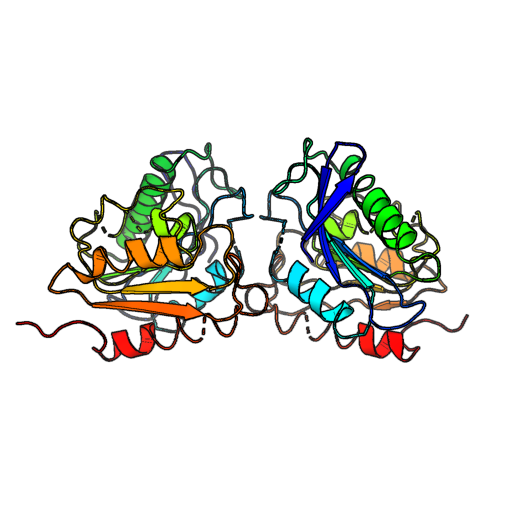 82 LEU B O 1
ATOM 2506 N N . SER B 1 105 ? 21.762 25.517 5.585 1.00 16.98 83 SER B N 1
ATOM 2507 C CA . SER B 1 105 ? 22.138 24.101 5.708 1.00 17.04 83 SER B CA 1
ATOM 2508 C C . SER B 1 105 ? 21.382 23.421 6.826 1.00 16.99 83 SER B C 1
ATOM 2509 O O . SER B 1 105 ? 20.907 22.290 6.645 1.00 16.40 83 SER B O 1
ATOM 2512 N N . ASP B 1 106 ? 21.221 24.133 7.963 1.00 16.80 84 ASP B N 1
ATOM 2513 C CA . ASP B 1 106 ? 20.413 23.620 9.066 1.00 16.16 84 ASP B CA 1
ATOM 2514 C C . ASP B 1 106 ? 18.981 23.305 8.633 1.00 15.53 84 ASP B C 1
ATOM 2515 O O . ASP B 1 106 ? 18.448 22.244 8.943 1.00 16.50 84 ASP B O 1
ATOM 2520 N N . ALA B 1 107 ? 18.352 24.251 7.920 1.00 15.08 85 ALA B N 1
ATOM 2521 C CA . ALA B 1 107 ? 16.966 24.058 7.453 1.00 14.73 85 ALA B CA 1
ATOM 2522 C C . ALA B 1 107 ? 16.838 22.871 6.471 1.00 14.65 85 ALA B C 1
ATOM 2523 O O . ALA B 1 107 ? 15.886 22.104 6.524 1.00 14.58 85 ALA B O 1
ATOM 2525 N N . ALA B 1 108 ? 17.806 22.731 5.565 1.00 16.95 86 ALA B N 1
ATOM 2526 C CA . ALA B 1 108 ? 17.843 21.578 4.667 1.00 17.33 86 ALA B CA 1
ATOM 2527 C C . ALA B 1 108 ? 17.973 20.260 5.435 1.00 17.70 86 ALA B C 1
ATOM 2528 O O . ALA B 1 108 ? 17.274 19.300 5.114 1.00 17.58 86 ALA B O 1
ATOM 2530 N N . SER B 1 109 ? 18.834 20.234 6.461 1.00 18.46 87 SER B N 1
ATOM 2531 C CA . SER B 1 109 ? 18.995 19.057 7.321 1.00 19.73 87 SER B CA 1
ATOM 2532 C C . SER B 1 109 ? 17.732 18.744 8.070 1.00 19.23 87 SER B C 1
ATOM 2533 O O . SER B 1 109 ? 17.357 17.567 8.232 1.00 19.63 87 SER B O 1
ATOM 2536 N N . ALA B 1 110 ? 17.081 19.795 8.543 1.00 18.06 88 ALA B N 1
ATOM 2537 C CA . ALA B 1 110 ? 15.794 19.641 9.232 1.00 17.80 88 ALA B CA 1
ATOM 2538 C C . ALA B 1 110 ? 14.729 19.030 8.344 1.00 17.38 88 ALA B C 1
ATOM 2539 O O . ALA B 1 110 ? 14.061 18.065 8.730 1.00 18.93 88 ALA B O 1
ATOM 2541 N N . LEU B 1 111 ? 14.602 19.569 7.123 1.00 17.14 89 LEU B N 1
ATOM 2542 C CA . LEU B 1 111 ? 13.652 19.029 6.147 1.00 17.70 89 LEU B CA 1
ATOM 2543 C C . LEU B 1 111 ? 13.978 17.576 5.764 1.00 18.70 89 LEU B C 1
ATOM 2544 O O . LEU B 1 111 ? 13.076 16.729 5.721 1.00 19.35 89 LEU B O 1
ATOM 2549 N N . ASP B 1 112 ? 15.267 17.293 5.580 1.00 20.01 90 ASP B N 1
ATOM 2550 C CA . ASP B 1 112 ? 15.702 15.894 5.279 1.00 21.80 90 ASP B CA 1
ATOM 2551 C C . ASP B 1 112 ? 15.297 14.944 6.412 1.00 22.71 90 ASP B C 1
ATOM 2552 O O . ASP B 1 112 ? 14.812 13.811 6.175 1.00 24.30 90 ASP B O 1
ATOM 2557 N N . TRP B 1 113 ? 15.530 15.386 7.646 1.00 23.10 91 TRP B N 1
ATOM 2558 C CA . TRP B 1 113 ? 15.196 14.581 8.816 1.00 23.70 91 TRP B CA 1
ATOM 2559 C C . TRP B 1 113 ? 13.707 14.236 8.876 1.00 23.76 91 TRP B C 1
ATOM 2560 O O . TRP B 1 113 ? 13.344 13.038 9.016 1.00 24.18 91 TRP B O 1
ATOM 2571 N N . VAL B 1 114 ? 12.829 15.241 8.732 1.00 23.30 92 VAL B N 1
ATOM 2572 C CA . VAL B 1 114 ? 11.379 14.988 8.766 1.00 23.71 92 VAL B CA 1
ATOM 2573 C C . VAL B 1 114 ? 10.994 14.083 7.601 1.00 23.40 92 VAL B C 1
ATOM 2574 O O . VAL B 1 114 ? 10.227 13.129 7.765 1.00 24.23 92 VAL B O 1
ATOM 2578 N N . GLN B 1 115 ? 11.565 14.345 6.429 1.00 23.35 93 GLN B N 1
ATOM 2579 C CA . GLN B 1 115 ? 11.279 13.507 5.279 1.00 24.67 93 GLN B CA 1
ATOM 2580 C C . GLN B 1 115 ? 11.771 12.056 5.421 1.00 25.73 93 GLN B C 1
ATOM 2581 O O . GLN B 1 115 ? 11.157 11.139 4.879 1.00 27.01 93 GLN B O 1
ATOM 2587 N N . SER B 1 116 ? 12.871 11.853 6.141 1.00 26.82 94 SER B N 1
ATOM 2588 C CA . SER B 1 116 ? 13.353 10.480 6.433 1.00 27.88 94 SER B CA 1
ATOM 2589 C C . SER B 1 116 ? 12.315 9.718 7.281 1.00 28.71 94 SER B C 1
ATOM 2590 O O . SER B 1 116 ? 12.151 8.501 7.121 1.00 29.28 94 SER B O 1
ATOM 2593 N N . LEU B 1 117 ? 11.607 10.433 8.164 1.00 28.94 95 LEU B N 1
ATOM 2594 C CA . LEU B 1 117 ? 10.565 9.829 9.011 1.00 29.14 95 LEU B CA 1
ATOM 2595 C C . LEU B 1 117 ? 9.220 9.717 8.299 1.00 29.16 95 LEU B C 1
ATOM 2596 O O . LEU B 1 117 ? 8.360 8.912 8.701 1.00 30.36 95 LEU B O 1
ATOM 2601 N N . HIS B 1 118 ? 9.037 10.536 7.260 1.00 28.34 96 HIS B N 1
ATOM 2602 C CA . HIS B 1 118 ? 7.797 10.576 6.481 1.00 27.69 96 HIS B CA 1
ATOM 2603 C C . HIS B 1 118 ? 8.098 10.476 5.002 1.00 28.64 96 HIS B C 1
ATOM 2604 O O . HIS B 1 118 ? 7.877 11.435 4.252 1.00 29.22 96 HIS B O 1
ATOM 2611 N N . PRO B 1 119 ? 8.634 9.314 4.568 1.00 29.18 97 PRO B N 1
ATOM 2612 C CA . PRO B 1 119 ? 9.110 9.132 3.180 1.00 29.65 97 PRO B CA 1
ATOM 2613 C C . PRO B 1 119 ? 8.006 9.218 2.128 1.00 29.89 97 PRO B C 1
ATOM 2614 O O . PRO B 1 119 ? 8.297 9.376 0.936 1.00 30.76 97 PRO B O 1
ATOM 2618 N N . ASP B 1 120 ? 6.753 9.130 2.570 1.00 29.81 98 ASP B N 1
ATOM 2619 C CA A ASP B 1 120 ? 5.636 9.169 1.624 0.60 30.57 98 ASP B CA 1
ATOM 2620 C CA B ASP B 1 120 ? 5.561 9.145 1.722 0.40 30.54 98 ASP B CA 1
ATOM 2621 C C . ASP B 1 120 ? 4.979 10.546 1.499 1.00 30.10 98 ASP B C 1
ATOM 2622 O O . ASP B 1 120 ? 4.030 10.720 0.726 1.00 30.64 98 ASP B O 1
ATOM 2631 N N . SER B 1 121 ? 5.498 11.530 2.234 1.00 29.40 99 SER B N 1
ATOM 2632 C CA . SER B 1 121 ? 5.021 12.903 2.092 1.00 28.27 99 SER B CA 1
ATOM 2633 C C . SER B 1 121 ? 5.616 13.464 0.800 1.00 28.59 99 SER B C 1
ATOM 2634 O O . SER B 1 121 ? 6.860 13.476 0.633 1.00 29.01 99 SER B O 1
ATOM 2637 N N . LYS B 1 122 ? 4.749 13.928 -0.099 1.00 27.63 100 LYS B N 1
ATOM 2638 C CA . LYS B 1 122 ? 5.195 14.432 -1.395 1.00 28.26 100 LYS B CA 1
ATOM 2639 C C . LYS B 1 122 ? 5.187 15.964 -1.484 1.00 27.40 100 LYS B C 1
ATOM 2640 O O . LYS B 1 122 ? 5.609 16.531 -2.506 1.00 27.01 100 LYS B O 1
ATOM 2646 N N . SER B 1 123 ? 4.738 16.635 -0.418 1.00 26.33 101 SER B N 1
ATOM 2647 C CA . SER B 1 123 ? 4.729 18.105 -0.451 1.00 24.10 101 SER B CA 1
ATOM 2648 C C . SER B 1 123 ? 5.050 18.757 0.866 1.00 22.26 101 SER B C 1
ATOM 2649 O O . SER B 1 123 ? 4.946 18.161 1.944 1.00 21.53 101 SER B O 1
ATOM 2652 N N . CYS B 1 124 ? 5.460 20.011 0.743 1.00 20.28 102 CYS B N 1
ATOM 2653 C CA . CYS B 1 124 ? 6.002 20.701 1.886 1.00 17.18 102 CYS B CA 1
ATOM 2654 C C . CYS B 1 124 ? 5.637 22.192 1.797 1.00 15.70 102 CYS B C 1
ATOM 2655 O O . CYS B 1 124 ? 5.490 22.743 0.702 1.00 14.79 102 CYS B O 1
ATOM 2658 N N . TRP B 1 125 ? 5.448 22.803 2.967 1.00 13.97 103 TRP B N 1
ATOM 2659 C CA . TRP B 1 125 ? 5.388 24.267 3.085 1.00 14.13 103 TRP B CA 1
ATOM 2660 C C . TRP B 1 125 ? 6.501 24.746 3.975 1.00 14.06 103 TRP B C 1
ATOM 2661 O O . TRP B 1 125 ? 6.879 24.049 4.905 1.00 13.65 103 TRP B O 1
ATOM 2672 N N . VAL B 1 126 ? 6.966 25.962 3.730 1.00 13.44 104 VAL B N 1
ATOM 2673 C CA . VAL B 1 126 ? 7.918 26.590 4.649 1.00 12.39 104 VAL B CA 1
ATOM 2674 C C . VAL B 1 126 ? 7.297 27.892 5.123 1.00 12.57 104 VAL B C 1
ATOM 2675 O O . VAL B 1 126 ? 6.677 28.623 4.335 1.00 11.74 104 VAL B O 1
ATOM 2679 N N . ALA B 1 127 ? 7.429 28.175 6.407 1.00 12.16 105 ALA B N 1
ATOM 2680 C CA . ALA B 1 127 ? 6.944 29.456 6.926 1.00 11.38 105 ALA B CA 1
ATOM 2681 C C . ALA B 1 127 ? 8.090 30.043 7.719 1.00 11.24 105 ALA B C 1
ATOM 2682 O O . ALA B 1 127 ? 8.647 29.345 8.588 1.00 12.79 105 ALA B O 1
ATOM 2684 N N . GLY B 1 128 ? 8.475 31.283 7.429 1.00 10.99 106 GLY B N 1
ATOM 2685 C CA . GLY B 1 128 ? 9.618 31.906 8.104 1.00 10.22 106 GLY B CA 1
ATOM 2686 C C . GLY B 1 128 ? 9.299 33.324 8.557 1.00 10.59 106 GLY B C 1
ATOM 2687 O O . GLY B 1 128 ? 8.546 34.017 7.892 1.00 11.59 106 GLY B O 1
ATOM 2688 N N . TYR B 1 129 ? 9.890 33.756 9.668 1.00 9.88 107 TYR B N 1
ATOM 2689 C CA . TYR B 1 129 ? 9.650 35.103 10.195 1.00 10.97 107 TYR B CA 1
ATOM 2690 C C . TYR B 1 129 ? 10.967 35.863 10.248 1.00 11.85 107 TYR B C 1
ATOM 2691 O O . TYR B 1 129 ? 11.953 35.389 10.828 1.00 11.59 107 TYR B O 1
ATOM 2700 N N . SER B 1 130 ? 11.001 37.028 9.597 1.00 11.40 108 SER B N 1
ATOM 2701 C CA . SER B 1 130 ? 12.144 37.890 9.576 1.00 11.55 108 SER B CA 1
ATOM 2702 C C . SER B 1 130 ? 13.336 37.192 8.878 1.00 10.70 108 SER B C 1
ATOM 2703 O O . SER B 1 130 ? 13.188 36.743 7.733 1.00 11.00 108 SER B O 1
ATOM 2706 N N . PHE B 1 131 ? 14.496 37.081 9.551 1.00 11.27 109 PHE B N 1
ATOM 2707 C CA . PHE B 1 131 ? 15.620 36.318 8.967 1.00 11.67 109 PHE B CA 1
ATOM 2708 C C . PHE B 1 131 ? 15.149 34.906 8.514 1.00 10.57 109 PHE B C 1
ATOM 2709 O O . PHE B 1 131 ? 15.574 34.394 7.473 1.00 11.75 109 PHE B O 1
ATOM 2717 N N . GLY B 1 132 ? 14.268 34.276 9.305 1.00 10.53 110 GLY B N 1
ATOM 2718 C CA . GLY B 1 132 ? 13.702 32.988 8.944 1.00 9.47 110 GLY B CA 1
ATOM 2719 C C . GLY B 1 132 ? 12.990 32.985 7.585 1.00 9.33 110 GLY B C 1
ATOM 2720 O O . GLY B 1 132 ? 12.993 31.956 6.919 1.00 10.78 110 GLY B O 1
ATOM 2721 N N . ALA B 1 133 ? 12.386 34.124 7.181 1.00 8.75 111 ALA B N 1
ATOM 2722 C CA . ALA B 1 133 ? 11.693 34.174 5.881 1.00 9.55 111 ALA B CA 1
ATOM 2723 C C . ALA B 1 133 ? 12.756 34.156 4.774 1.00 10.40 111 ALA B C 1
ATOM 2724 O O . ALA B 1 133 ? 12.514 33.634 3.668 1.00 11.27 111 ALA B O 1
ATOM 2726 N N . TRP B 1 134 ? 13.895 34.814 5.017 1.00 10.31 112 TRP B N 1
ATOM 2727 C CA . TRP B 1 134 ? 14.975 34.786 4.003 1.00 11.01 112 TRP B CA 1
ATOM 2728 C C . TRP B 1 134 ? 15.544 33.374 3.840 1.00 11.39 112 TRP B C 1
ATOM 2729 O O . TRP B 1 134 ? 15.706 32.853 2.691 1.00 11.47 112 TRP B O 1
ATOM 2740 N N . ILE B 1 135 ? 15.897 32.735 4.973 1.00 11.81 113 ILE B N 1
ATOM 2741 C CA . ILE B 1 135 ? 16.279 31.316 4.880 1.00 11.51 113 ILE B CA 1
ATOM 2742 C C . ILE B 1 135 ? 15.169 30.450 4.231 1.00 10.76 113 ILE B C 1
ATOM 2743 O O . ILE B 1 135 ? 15.443 29.601 3.360 1.00 11.58 113 ILE B O 1
ATOM 2748 N N . GLY B 1 136 ? 13.901 30.696 4.605 1.00 11.92 114 GLY B N 1
ATOM 2749 C CA . GLY B 1 136 ? 12.816 29.915 4.055 1.00 9.84 114 GLY B CA 1
ATOM 2750 C C . GLY B 1 136 ? 12.700 30.019 2.541 1.00 10.69 114 GLY B C 1
ATOM 2751 O O . GLY B 1 136 ? 12.476 29.012 1.840 1.00 12.27 114 GLY B O 1
ATOM 2765 N N . GLN B 1 138 ? 15.088 30.780 0.495 1.00 11.33 116 GLN B N 1
ATOM 2766 C CA . GLN B 1 138 ? 16.240 30.118 -0.098 1.00 13.04 116 GLN B CA 1
ATOM 2767 C C . GLN B 1 138 ? 15.967 28.597 -0.133 1.00 13.27 116 GLN B C 1
ATOM 2768 O O . GLN B 1 138 ? 16.298 27.902 -1.113 1.00 14.85 116 GLN B O 1
ATOM 2774 N N . LEU B 1 139 ? 15.356 28.068 0.922 1.00 13.08 117 LEU B N 1
ATOM 2775 C CA . LEU B 1 139 ? 15.084 26.621 0.935 1.00 14.74 117 LEU B CA 1
ATOM 2776 C C . LEU B 1 139 ? 14.055 26.283 -0.168 1.00 14.92 117 LEU B C 1
ATOM 2777 O O . LEU B 1 139 ? 14.199 25.295 -0.903 1.00 16.23 117 LEU B O 1
ATOM 2782 N N . LEU B 1 140 ? 13.031 27.132 -0.288 1.00 15.18 118 LEU B N 1
ATOM 2783 C CA . LEU B 1 140 ? 12.018 27.025 -1.336 1.00 15.87 118 LEU B CA 1
ATOM 2784 C C . LEU B 1 140 ? 12.665 26.926 -2.714 1.00 17.34 118 LEU B C 1
ATOM 2785 O O . LEU B 1 140 ? 12.334 26.049 -3.517 1.00 16.95 118 LEU B O 1
ATOM 2798 N N . ARG B 1 142 ? 15.550 25.869 -3.533 1.00 22.20 120 ARG B N 1
ATOM 2799 C CA A ARG B 1 142 ? 16.336 24.628 -3.684 0.60 23.53 120 ARG B CA 1
ATOM 2800 C CA B ARG B 1 142 ? 16.344 24.634 -3.676 0.40 23.31 120 ARG B CA 1
ATOM 2801 C C . ARG B 1 142 ? 15.536 23.331 -3.708 1.00 23.50 120 ARG B C 1
ATOM 2802 O O . ARG B 1 142 ? 16.044 22.282 -4.128 1.00 24.61 120 ARG B O 1
ATOM 2817 N N . ARG B 1 143 ? 14.300 23.370 -3.214 1.00 22.25 121 ARG B N 1
ATOM 2818 C CA . ARG B 1 143 ? 13.583 22.159 -2.938 1.00 21.61 121 ARG B CA 1
ATOM 2819 C C . ARG B 1 143 ? 12.261 22.126 -3.695 1.00 22.92 121 ARG B C 1
ATOM 2820 O O . ARG B 1 143 ? 11.278 22.755 -3.250 1.00 22.70 121 ARG B O 1
ATOM 2828 N N . PRO B 1 144 ? 12.215 21.373 -4.830 1.00 23.02 122 PRO B N 1
ATOM 2829 C CA . PRO B 1 144 ? 11.022 21.413 -5.685 1.00 22.78 122 PRO B CA 1
ATOM 2830 C C . PRO B 1 144 ? 9.741 20.938 -4.981 1.00 21.62 122 PRO B C 1
ATOM 2831 O O . PRO B 1 144 ? 8.654 21.272 -5.426 1.00 22.38 122 PRO B O 1
ATOM 2835 N N . GLU B 1 145 ? 9.864 20.166 -3.908 1.00 20.23 123 GLU B N 1
ATOM 2836 C CA . GLU B 1 145 ? 8.687 19.647 -3.227 1.00 19.72 123 GLU B CA 1
ATOM 2837 C C . GLU B 1 145 ? 7.947 20.745 -2.419 1.00 18.83 123 GLU B C 1
ATOM 2838 O O . GLU B 1 145 ? 6.820 20.513 -1.917 1.00 19.70 123 GLU B O 1
ATOM 2844 N N . ILE B 1 146 ? 8.581 21.913 -2.300 1.00 17.73 124 ILE B N 1
ATOM 2845 C CA . ILE B 1 146 ? 7.999 22.999 -1.487 1.00 16.50 124 ILE B CA 1
ATOM 2846 C C . ILE B 1 146 ? 6.996 23.768 -2.327 1.00 16.18 124 ILE B C 1
ATOM 2847 O O . ILE B 1 146 ? 7.384 24.517 -3.211 1.00 17.21 124 ILE B O 1
ATOM 2852 N N . GLU B 1 147 ? 5.711 23.567 -2.059 1.00 14.98 125 GLU B N 1
ATOM 2853 C CA A GLU B 1 147 ? 4.678 24.111 -2.959 0.60 15.86 125 GLU B CA 1
ATOM 2854 C CA B GLU B 1 147 ? 4.621 24.059 -2.916 0.40 15.73 125 GLU B CA 1
ATOM 2855 C C . GLU B 1 147 ? 3.976 25.366 -2.441 1.00 15.03 125 GLU B C 1
ATOM 2856 O O . GLU B 1 147 ? 3.138 25.959 -3.137 1.00 13.96 125 GLU B O 1
ATOM 2867 N N . GLY B 1 148 ? 4.359 25.801 -1.241 1.00 12.92 126 GLY B N 1
ATOM 2868 C CA . GLY B 1 148 ? 3.782 27.038 -0.684 1.00 11.24 126 GLY B CA 1
ATOM 2869 C C . GLY B 1 148 ? 4.730 27.576 0.350 1.00 11.08 126 GLY B C 1
ATOM 2870 O O . GLY B 1 148 ? 5.506 26.822 0.972 1.00 11.93 126 GLY B O 1
ATOM 2871 N N . PHE B 1 149 ? 4.616 28.886 0.586 1.00 11.14 127 PHE B N 1
ATOM 2872 C CA . PHE B 1 149 ? 5.400 29.500 1.647 1.00 11.18 127 PHE B CA 1
ATOM 2873 C C . PHE B 1 149 ? 4.619 30.624 2.305 1.00 11.64 127 PHE B C 1
ATOM 2874 O O . PHE B 1 149 ? 3.663 31.158 1.710 1.00 11.53 127 PHE B O 1
ATOM 2890 N N . SER B 1 151 ? 6.028 34.187 4.257 1.00 9.10 129 SER B N 1
ATOM 2891 C CA . SER B 1 151 ? 7.199 35.000 4.636 1.00 10.19 129 SER B CA 1
ATOM 2892 C C . SER B 1 151 ? 6.667 36.174 5.421 1.00 10.48 129 SER B C 1
ATOM 2893 O O . SER B 1 151 ? 6.052 37.072 4.844 1.00 10.42 129 SER B O 1
ATOM 2896 N N . ILE B 1 152 ? 6.885 36.137 6.734 1.00 9.66 130 ILE B N 1
ATOM 2897 C CA . ILE B 1 152 ? 6.386 37.135 7.658 1.00 10.39 130 ILE B CA 1
ATOM 2898 C C . ILE B 1 152 ? 7.547 38.131 7.904 1.00 9.69 130 ILE B C 1
ATOM 2899 O O . ILE B 1 152 ? 8.637 37.736 8.353 1.00 10.52 130 ILE B O 1
ATOM 2904 N N . ALA B 1 153 ? 7.307 39.395 7.585 1.00 9.43 131 ALA B N 1
ATOM 2905 C CA . ALA B 1 153 ? 8.309 40.465 7.827 1.00 9.16 131 ALA B CA 1
ATOM 2906 C C . ALA B 1 153 ? 9.665 40.205 7.155 1.00 9.19 131 ALA B C 1
ATOM 2907 O O . ALA B 1 153 ? 10.697 40.298 7.816 1.00 9.97 131 ALA B O 1
ATOM 2909 N N . PRO B 1 154 ? 9.677 39.949 5.847 1.00 9.69 132 PRO B N 1
ATOM 2910 C CA . PRO B 1 154 ? 10.971 39.743 5.168 1.00 10.19 132 PRO B CA 1
ATOM 2911 C C . PRO B 1 154 ? 11.784 41.068 5.124 1.00 10.97 132 PRO B C 1
ATOM 2912 O O . PRO B 1 154 ? 11.175 42.159 5.231 1.00 11.06 132 PRO B O 1
ATOM 2916 N N . GLN B 1 155 ? 13.126 41.002 4.978 1.00 11.22 133 GLN B N 1
ATOM 2917 C CA . GLN B 1 155 ? 13.956 42.192 5.135 1.00 11.15 133 GLN B CA 1
ATOM 2918 C C . GLN B 1 155 ? 14.799 42.317 3.872 1.00 10.45 133 GLN B C 1
ATOM 2919 O O . GLN B 1 155 ? 16.007 42.082 3.891 1.00 10.18 133 GLN B O 1
ATOM 2925 N N . PRO B 1 156 ? 14.167 42.664 2.744 1.00 10.91 134 PRO B N 1
ATOM 2926 C CA . PRO B 1 156 ? 14.958 42.694 1.481 1.00 11.07 134 PRO B CA 1
ATOM 2927 C C . PRO B 1 156 ? 15.928 43.897 1.336 1.00 10.94 134 PRO B C 1
ATOM 2928 O O . PRO B 1 156 ? 16.690 43.959 0.349 1.00 11.36 134 PRO B O 1
ATOM 2932 N N . ASN B 1 157 ? 15.889 44.823 2.294 1.00 11.39 135 ASN B N 1
ATOM 2933 C CA . ASN B 1 157 ? 16.864 45.892 2.396 1.00 13.64 135 ASN B CA 1
ATOM 2934 C C . ASN B 1 157 ? 18.127 45.435 3.146 1.00 12.84 135 ASN B C 1
ATOM 2935 O O . ASN B 1 157 ? 19.157 46.082 3.038 1.00 14.12 135 ASN B O 1
ATOM 2940 N N . THR B 1 158 ? 18.030 44.332 3.906 1.00 11.54 136 THR B N 1
ATOM 2941 C CA . THR B 1 158 ? 19.146 43.831 4.735 1.00 13.32 136 THR B CA 1
ATOM 2942 C C . THR B 1 158 ? 19.756 42.542 4.184 1.00 12.91 136 THR B C 1
ATOM 2943 O O . THR B 1 158 ? 20.983 42.305 4.323 1.00 13.36 136 THR B O 1
ATOM 2947 N N . TYR B 1 159 ? 18.898 41.690 3.622 1.00 11.66 137 TYR B N 1
ATOM 2948 C CA . TYR B 1 159 ? 19.326 40.399 3.059 1.00 11.38 137 TYR B CA 1
ATOM 2949 C C . TYR B 1 159 ? 18.931 40.397 1.593 1.00 12.23 137 TYR B C 1
ATOM 2950 O O . TYR B 1 159 ? 17.924 41.019 1.211 1.00 11.84 137 TYR B O 1
ATOM 2959 N N . ASP B 1 160 ? 19.733 39.701 0.802 1.00 11.79 138 ASP B N 1
ATOM 2960 C CA . ASP B 1 160 ? 19.589 39.661 -0.648 1.00 11.77 138 ASP B CA 1
ATOM 2961 C C . ASP B 1 160 ? 18.540 38.613 -1.075 1.00 11.12 138 ASP B C 1
ATOM 2962 O O . ASP B 1 160 ? 18.761 37.414 -0.967 1.00 12.52 138 ASP B O 1
ATOM 2967 N N . PHE B 1 161 ? 17.417 39.062 -1.629 1.00 11.88 139 PHE B N 1
ATOM 2968 C CA . PHE B 1 161 ? 16.391 38.109 -2.140 1.00 11.88 139 PHE B CA 1
ATOM 2969 C C . PHE B 1 161 ? 16.453 37.872 -3.657 1.00 13.57 139 PHE B C 1
ATOM 2970 O O . PHE B 1 161 ? 15.510 37.323 -4.244 1.00 14.77 139 PHE B O 1
ATOM 2978 N N . SER B 1 162 ? 17.527 38.340 -4.296 1.00 14.98 140 SER B N 1
ATOM 2979 C CA . SER B 1 162 ? 17.511 38.390 -5.737 1.00 17.10 140 SER B CA 1
ATOM 2980 C C . SER B 1 162 ? 17.721 36.974 -6.314 1.00 17.38 140 SER B C 1
ATOM 2981 O O . SER B 1 162 ? 17.527 36.784 -7.518 1.00 19.48 140 SER B O 1
ATOM 2984 N N . PHE B 1 163 ? 18.041 35.986 -5.461 1.00 17.42 141 PHE B N 1
ATOM 2985 C CA . PHE B 1 163 ? 18.059 34.544 -5.873 1.00 17.18 141 PHE B CA 1
ATOM 2986 C C . PHE B 1 163 ? 16.669 34.034 -6.340 1.00 17.66 141 PHE B C 1
ATOM 2987 O O . PHE B 1 163 ? 16.568 32.981 -6.952 1.00 18.48 141 PHE B O 1
ATOM 2995 N N . LEU B 1 164 ? 15.595 34.724 -5.961 1.00 17.30 142 LEU B N 1
ATOM 2996 C CA . LEU B 1 164 ? 14.241 34.321 -6.376 1.00 18.57 142 LEU B CA 1
ATOM 2997 C C . LEU B 1 164 ? 13.999 34.703 -7.839 1.00 20.28 142 LEU B C 1
ATOM 2998 O O . LEU B 1 164 ? 13.402 35.762 -8.174 1.00 22.20 142 LEU B O 1
ATOM 3003 N N . ALA B 1 165 ? 14.441 33.837 -8.728 1.00 21.42 143 ALA B N 1
ATOM 3004 C CA . ALA B 1 165 ? 14.469 34.208 -10.143 1.00 23.39 143 ALA B CA 1
ATOM 3005 C C . ALA B 1 165 ? 14.334 32.974 -11.047 1.00 23.50 143 ALA B C 1
ATOM 3006 O O . ALA B 1 165 ? 15.302 32.567 -11.710 1.00 25.85 143 ALA B O 1
ATOM 3008 N N . PRO B 1 166 ? 13.110 32.429 -11.156 1.00 21.99 144 PRO B N 1
ATOM 3009 C CA . PRO B 1 166 ? 11.975 33.037 -10.484 1.00 20.65 144 PRO B CA 1
ATOM 3010 C C . PRO B 1 166 ? 11.608 32.275 -9.200 1.00 19.36 144 PRO B C 1
ATOM 3011 O O . PRO B 1 166 ? 12.069 31.144 -8.945 1.00 19.06 144 PRO B O 1
ATOM 3015 N N . CYS B 1 167 ? 10.801 32.946 -8.405 1.00 17.86 145 CYS B N 1
ATOM 3016 C CA . CYS B 1 167 ? 10.147 32.310 -7.314 1.00 17.26 145 CYS B CA 1
ATOM 3017 C C . CYS B 1 167 ? 9.305 31.161 -7.888 1.00 17.00 145 CYS B C 1
ATOM 3018 O O . CYS B 1 167 ? 8.517 31.376 -8.800 1.00 17.42 145 CYS B O 1
ATOM 3021 N N . PRO B 1 168 ? 9.496 29.943 -7.375 1.00 17.09 146 PRO B N 1
ATOM 3022 C CA . PRO B 1 168 ? 8.865 28.756 -7.973 1.00 17.00 146 PRO B CA 1
ATOM 3023 C C . PRO B 1 168 ? 7.407 28.415 -7.529 1.00 16.17 146 PRO B C 1
ATOM 3024 O O . PRO B 1 168 ? 6.729 27.530 -8.110 1.00 16.25 146 PRO B O 1
ATOM 3028 N N . SER B 1 169 ? 6.946 29.096 -6.488 1.00 15.25 147 SER B N 1
ATOM 3029 C CA . SER B 1 169 ? 5.674 28.742 -5.866 1.00 12.91 147 SER B CA 1
ATOM 3030 C C . SER B 1 169 ? 4.914 29.992 -5.475 1.00 12.75 147 SER B C 1
ATOM 3031 O O . SER B 1 169 ? 5.504 31.080 -5.273 1.00 13.08 147 SER B O 1
ATOM 3034 N N . SER B 1 170 ? 3.601 29.818 -5.363 1.00 11.16 148 SER B N 1
ATOM 3035 C CA . SER B 1 170 ? 2.730 30.834 -4.808 1.00 10.58 148 SER B CA 1
ATOM 3036 C C . SER B 1 170 ? 2.908 30.851 -3.277 1.00 10.28 148 SER B C 1
ATOM 3037 O O . SER B 1 170 ? 3.160 29.826 -2.655 1.00 10.62 148 SER B O 1
ATOM 3040 N N . GLY B 1 171 ? 2.708 32.020 -2.680 1.00 9.53 149 GLY B N 1
ATOM 3041 C CA . GLY B 1 171 ? 2.773 32.092 -1.219 1.00 9.67 149 GLY B CA 1
ATOM 3042 C C . GLY B 1 171 ? 2.325 33.455 -0.717 1.00 9.87 149 GLY B C 1
ATOM 3043 O O . GLY B 1 171 ? 1.899 34.335 -1.491 1.00 9.97 149 GLY B O 1
ATOM 3044 N N . LEU B 1 172 ? 2.465 33.622 0.590 1.00 9.74 150 LEU B N 1
ATOM 3045 C CA . LEU B 1 172 ? 2.006 34.811 1.321 1.00 10.31 150 LEU B CA 1
ATOM 3046 C C . LEU B 1 172 ? 3.214 35.602 1.825 1.00 11.11 150 LEU B C 1
ATOM 3047 O O . LEU B 1 172 ? 4.126 35.019 2.441 1.00 11.20 150 LEU B O 1
ATOM 3052 N N . ILE B 1 173 ? 3.193 36.921 1.598 1.00 8.95 151 ILE B N 1
ATOM 3053 C CA . ILE B 1 173 ? 4.167 37.824 2.206 1.00 9.54 151 ILE B CA 1
ATOM 3054 C C . ILE B 1 173 ? 3.321 38.756 3.037 1.00 9.03 151 ILE B C 1
ATOM 3055 O O . ILE B 1 173 ? 2.345 39.345 2.536 1.00 9.23 151 ILE B O 1
ATOM 3060 N N . ILE B 1 174 ? 3.683 38.897 4.324 1.00 9.48 152 ILE B N 1
ATOM 3061 C CA . ILE B 1 174 ? 2.878 39.757 5.190 1.00 9.41 152 ILE B CA 1
ATOM 3062 C C . ILE B 1 174 ? 3.812 40.623 6.029 1.00 10.03 152 ILE B C 1
ATOM 3063 O O . ILE B 1 174 ? 4.804 40.134 6.573 1.00 10.06 152 ILE B O 1
ATOM 3068 N N . ASN B 1 175 ? 3.531 41.922 6.065 1.00 10.47 153 ASN B N 1
ATOM 3069 C CA . ASN B 1 175 ? 4.432 42.890 6.743 1.00 11.32 153 ASN B CA 1
ATOM 3070 C C . ASN B 1 175 ? 3.582 44.006 7.289 1.00 11.59 153 ASN B C 1
ATOM 3071 O O . ASN B 1 175 ? 2.436 44.181 6.869 1.00 14.00 153 ASN B O 1
ATOM 3076 N N . GLY B 1 176 ? 4.129 44.730 8.238 1.00 10.47 154 GLY B N 1
ATOM 3077 C CA . GLY B 1 176 ? 3.394 45.865 8.811 1.00 10.72 154 GLY B CA 1
ATOM 3078 C C . GLY B 1 176 ? 3.807 47.227 8.278 1.00 12.74 154 GLY B C 1
ATOM 3079 O O . GLY B 1 176 ? 4.971 47.459 7.951 1.00 13.37 154 GLY B O 1
ATOM 3080 N N . ASP B 1 177 ? 2.878 48.184 8.318 1.00 13.37 155 ASP B N 1
ATOM 3081 C CA . ASP B 1 177 ? 3.185 49.509 7.760 1.00 14.50 155 ASP B CA 1
ATOM 3082 C C . ASP B 1 177 ? 3.883 50.405 8.791 1.00 15.10 155 ASP B C 1
ATOM 3083 O O . ASP B 1 177 ? 4.223 51.562 8.482 1.00 17.87 155 ASP B O 1
ATOM 3088 N N . ALA B 1 178 ? 4.124 49.882 9.992 1.00 13.92 156 ALA B N 1
ATOM 3089 C CA . ALA B 1 178 ? 4.874 50.621 11.029 1.00 13.94 156 ALA B CA 1
ATOM 3090 C C . ALA B 1 178 ? 6.254 49.976 11.299 1.00 13.66 156 ALA B C 1
ATOM 3091 O O . ALA B 1 178 ? 6.930 50.261 12.298 1.00 16.16 156 ALA B O 1
ATOM 3093 N N . ASP B 1 179 ? 6.657 49.083 10.387 1.00 13.72 157 ASP B N 1
ATOM 3094 C CA . ASP B 1 179 ? 7.915 48.338 10.483 1.00 12.80 157 ASP B CA 1
ATOM 3095 C C . ASP B 1 179 ? 9.088 49.278 10.130 1.00 14.13 157 ASP B C 1
ATOM 3096 O O . ASP B 1 179 ? 9.184 49.753 8.983 1.00 13.74 157 ASP B O 1
ATOM 3101 N N . LYS B 1 180 ? 9.953 49.557 11.110 1.00 13.04 158 LYS B N 1
ATOM 3102 C CA . LYS B 1 180 ? 11.120 50.426 10.840 1.00 14.26 158 LYS B CA 1
ATOM 3103 C C . LYS B 1 180 ? 12.383 49.627 10.527 1.00 14.59 158 LYS B C 1
ATOM 3104 O O . LYS B 1 180 ? 13.407 50.205 10.074 1.00 15.66 158 LYS B O 1
ATOM 3110 N N . VAL B 1 181 ? 12.324 48.320 10.799 1.00 13.21 159 VAL B N 1
ATOM 3111 C CA . VAL B 1 181 ? 13.403 47.364 10.463 1.00 13.64 159 VAL B CA 1
ATOM 3112 C C . VAL B 1 181 ? 13.454 47.099 8.943 1.00 13.27 159 VAL B C 1
ATOM 3113 O O . VAL B 1 181 ? 14.522 47.175 8.300 1.00 14.59 159 VAL B O 1
ATOM 3117 N N . ALA B 1 182 ? 12.278 46.780 8.391 1.00 13.44 160 ALA B N 1
ATOM 3118 C CA . ALA B 1 182 ? 12.107 46.512 6.957 1.00 13.64 160 ALA B CA 1
ATOM 3119 C C . ALA B 1 182 ? 10.899 47.319 6.480 1.00 13.96 160 ALA B C 1
ATOM 3120 O O . ALA B 1 182 ? 9.764 46.833 6.543 1.00 15.10 160 ALA B O 1
ATOM 3122 N N . PRO B 1 183 ? 11.114 48.603 6.118 1.00 14.88 161 PRO B N 1
ATOM 3123 C CA . PRO B 1 183 ? 10.010 49.489 5.724 1.00 15.06 161 PRO B CA 1
ATOM 3124 C C . PRO B 1 183 ? 9.160 48.989 4.550 1.00 14.90 161 PRO B C 1
ATOM 3125 O O . PRO B 1 183 ? 9.607 48.194 3.739 1.00 15.50 161 PRO B O 1
ATOM 3129 N N . GLU B 1 184 ? 7.942 49.503 4.483 1.00 14.81 162 GLU B N 1
ATOM 3130 C CA . GLU B 1 184 ? 6.978 49.117 3.455 1.00 15.35 162 GLU B CA 1
ATOM 3131 C C . GLU B 1 184 ? 7.570 49.293 2.095 1.00 15.16 162 GLU B C 1
ATOM 3132 O O . GLU B 1 184 ? 7.331 48.482 1.221 1.00 14.25 162 GLU B O 1
ATOM 3138 N N . LYS B 1 185 ? 8.278 50.396 1.867 1.00 14.93 163 LYS B N 1
ATOM 3139 C CA . LYS B 1 185 ? 8.799 50.615 0.527 1.00 16.91 163 LYS B CA 1
ATOM 3140 C C . LYS B 1 185 ? 9.694 49.452 0.086 1.00 14.06 163 LYS B C 1
ATOM 3141 O O . LYS B 1 185 ? 9.670 49.056 -1.078 1.00 13.62 163 LYS B O 1
ATOM 3147 N N . ASP B 1 186 ? 10.507 48.936 1.013 1.00 11.84 164 ASP B N 1
ATOM 3148 C CA . ASP B 1 186 ? 11.429 47.875 0.654 1.00 12.31 164 ASP B CA 1
ATOM 3149 C C . ASP B 1 186 ? 10.663 46.575 0.420 1.00 11.14 164 ASP B C 1
ATOM 3150 O O . ASP B 1 186 ? 10.939 45.841 -0.555 1.00 11.88 164 ASP B O 1
ATOM 3155 N N . VAL B 1 187 ? 9.715 46.265 1.311 1.00 11.68 165 VAL B N 1
ATOM 3156 C CA . VAL B 1 187 ? 8.914 45.045 1.067 1.00 11.57 165 VAL B CA 1
ATOM 3157 C C . VAL B 1 187 ? 8.126 45.148 -0.243 1.00 11.47 165 VAL B C 1
ATOM 3158 O O . VAL B 1 187 ? 8.017 44.163 -0.972 1.00 11.52 165 VAL B O 1
ATOM 3162 N N . ASN B 1 188 ? 7.591 46.320 -0.541 1.00 11.88 166 ASN B N 1
ATOM 3163 C CA . ASN B 1 188 ? 6.785 46.491 -1.754 1.00 12.42 166 ASN B CA 1
ATOM 3164 C C . ASN B 1 188 ? 7.611 46.263 -3.007 1.00 12.30 166 ASN B C 1
ATOM 3165 O O . ASN B 1 188 ? 7.150 45.640 -3.973 1.00 12.84 166 ASN B O 1
ATOM 3170 N N . GLY B 1 189 ? 8.865 46.695 -2.950 1.00 12.36 167 GLY B N 1
ATOM 3171 C CA . GLY B 1 189 ? 9.768 46.537 -4.102 1.00 12.42 167 GLY B CA 1
ATOM 3172 C C . GLY B 1 189 ? 10.062 45.071 -4.374 1.00 12.55 167 GLY B C 1
ATOM 3173 O O . GLY B 1 189 ? 10.104 44.639 -5.539 1.00 13.82 167 GLY B O 1
ATOM 3174 N N . LEU B 1 190 ? 10.273 44.278 -3.307 1.00 11.35 168 LEU B N 1
ATOM 3175 C CA . LEU B 1 190 ? 10.487 42.837 -3.494 1.00 12.72 168 LEU B CA 1
ATOM 3176 C C . LEU B 1 190 ? 9.191 42.195 -4.073 1.00 12.43 168 LEU B C 1
ATOM 3177 O O . LEU B 1 190 ? 9.232 41.417 -5.030 1.00 13.20 168 LEU B O 1
ATOM 3182 N N . VAL B 1 191 ? 8.042 42.551 -3.490 1.00 12.20 169 VAL B N 1
ATOM 3183 C CA . VAL B 1 191 ? 6.776 41.990 -3.958 1.00 13.47 169 VAL B CA 1
ATOM 3184 C C . VAL B 1 191 ? 6.530 42.364 -5.426 1.00 14.11 169 VAL B C 1
ATOM 3185 O O . VAL B 1 191 ? 6.167 41.505 -6.214 1.00 14.88 169 VAL B O 1
ATOM 3189 N N . GLU B 1 192 ? 6.754 43.634 -5.789 1.00 13.68 170 GLU B N 1
ATOM 3190 C CA A GLU B 1 192 ? 6.570 44.059 -7.192 0.70 15.26 170 GLU B CA 1
ATOM 3191 C CA B GLU B 1 192 ? 6.621 44.088 -7.186 0.30 15.15 170 GLU B CA 1
ATOM 3192 C C . GLU B 1 192 ? 7.457 43.246 -8.139 1.00 15.45 170 GLU B C 1
ATOM 3193 O O . GLU B 1 192 ? 7.007 42.856 -9.247 1.00 16.51 170 GLU B O 1
ATOM 3204 N N . LYS B 1 193 ? 8.705 42.984 -7.740 1.00 14.60 171 LYS B N 1
ATOM 3205 C CA . LYS B 1 193 ? 9.597 42.138 -8.549 1.00 15.35 171 LYS B CA 1
ATOM 3206 C C . LYS B 1 193 ? 9.007 40.730 -8.728 1.00 14.74 171 LYS B C 1
ATOM 3207 O O . LYS B 1 193 ? 8.908 40.219 -9.834 1.00 16.55 171 LYS B O 1
ATOM 3213 N N . LEU B 1 194 ? 8.536 40.131 -7.628 1.00 13.79 172 LEU B N 1
ATOM 3214 C CA . LEU B 1 194 ? 8.016 38.774 -7.694 1.00 14.54 172 LEU B CA 1
ATOM 3215 C C . LEU B 1 194 ? 6.748 38.723 -8.528 1.00 15.37 172 LEU B C 1
ATOM 3216 O O . LEU B 1 194 ? 6.510 37.708 -9.188 1.00 17.55 172 LEU B O 1
ATOM 3221 N N . LYS B 1 195 ? 5.966 39.799 -8.512 1.00 15.32 173 LYS B N 1
ATOM 3222 C CA . LYS B 1 195 ? 4.667 39.840 -9.228 1.00 16.56 173 LYS B CA 1
ATOM 3223 C C . LYS B 1 195 ? 4.856 39.889 -10.751 1.00 17.33 173 LYS B C 1
ATOM 3224 O O . LYS B 1 195 ? 3.907 39.648 -11.525 1.00 19.54 173 LYS B O 1
ATOM 3230 N N . THR B 1 196 ? 6.080 40.122 -11.215 1.00 18.29 174 THR B N 1
ATOM 3231 C CA . THR B 1 196 ? 6.368 40.060 -12.662 1.00 20.24 174 THR B CA 1
ATOM 3232 C C . THR B 1 196 ? 6.541 38.633 -13.181 1.00 21.52 174 THR B C 1
ATOM 3233 O O . THR B 1 196 ? 6.690 38.415 -14.391 1.00 22.24 174 THR B O 1
ATOM 3237 N N . GLN B 1 197 ? 6.572 37.665 -12.267 1.00 21.28 175 GLN B N 1
ATOM 3238 C CA . GLN B 1 197 ? 6.871 36.288 -12.609 1.00 22.74 175 GLN B CA 1
ATOM 3239 C C . GLN B 1 197 ? 5.568 35.495 -12.892 1.00 23.67 175 GLN B C 1
ATOM 3240 O O . GLN B 1 197 ? 4.733 35.339 -12.014 1.00 24.44 175 GLN B O 1
ATOM 3246 N N . LYS B 1 198 ? 5.361 35.012 -14.121 1.00 24.88 176 LYS B N 1
ATOM 3247 C CA . LYS B 1 198 ? 4.068 34.369 -14.437 1.00 25.54 176 LYS B CA 1
ATOM 3248 C C . LYS B 1 198 ? 3.959 32.987 -13.787 1.00 24.47 176 LYS B C 1
ATOM 3249 O O . LYS B 1 198 ? 4.964 32.342 -13.496 1.00 25.33 176 LYS B O 1
ATOM 3255 N N . GLY B 1 199 ? 2.739 32.554 -13.506 1.00 22.28 177 GLY B N 1
ATOM 3256 C CA . GLY B 1 199 ? 2.554 31.199 -13.064 1.00 20.27 177 GLY B CA 1
ATOM 3257 C C . GLY B 1 199 ? 2.595 31.026 -11.563 1.00 17.77 177 GLY B C 1
ATOM 3258 O O . GLY B 1 199 ? 2.418 29.930 -11.057 1.00 17.46 177 GLY B O 1
ATOM 3259 N N . ILE B 1 200 ? 2.823 32.117 -10.852 1.00 15.44 178 ILE B N 1
ATOM 3260 C CA . ILE B 1 200 ? 2.630 32.112 -9.405 1.00 14.05 178 ILE B CA 1
ATOM 3261 C C . ILE B 1 200 ? 1.721 33.289 -9.030 1.00 12.83 178 ILE B C 1
ATOM 3262 O O . ILE B 1 200 ? 1.621 34.270 -9.779 1.00 12.71 178 ILE B O 1
ATOM 3267 N N . LEU B 1 201 ? 1.105 33.201 -7.845 1.00 12.10 179 LEU B N 1
ATOM 3268 C CA . LEU B 1 201 ? 0.406 34.355 -7.254 1.00 11.25 179 LEU B CA 1
ATOM 3269 C C . LEU B 1 201 ? 1.070 34.638 -5.914 1.00 11.25 179 LEU B C 1
ATOM 3270 O O . LEU B 1 201 ? 1.115 33.750 -5.015 1.00 10.49 179 LEU B O 1
ATOM 3275 N N . ILE B 1 202 ? 1.549 35.871 -5.797 1.00 10.39 180 ILE B N 1
ATOM 3276 C CA . ILE B 1 202 ? 2.051 36.420 -4.528 1.00 10.45 180 ILE B CA 1
ATOM 3277 C C . ILE B 1 202 ? 0.886 37.129 -3.832 1.00 10.90 180 ILE B C 1
ATOM 3278 O O . ILE B 1 202 ? 0.326 38.111 -4.375 1.00 10.49 180 ILE B O 1
ATOM 3283 N N . THR B 1 203 ? 0.484 36.615 -2.677 1.00 10.29 181 THR B N 1
ATOM 3284 C CA . THR B 1 203 ? -0.565 37.275 -1.874 1.00 10.59 181 THR B CA 1
ATOM 3285 C C . THR B 1 203 ? 0.204 38.138 -0.879 1.00 10.66 181 THR B C 1
ATOM 3286 O O . THR B 1 203 ? 0.979 37.609 -0.067 1.00 11.53 181 THR B O 1
ATOM 3290 N N . HIS B 1 204 ? 0.029 39.450 -0.974 1.00 10.61 182 HIS B N 1
ATOM 3291 C CA . HIS B 1 204 ? 0.804 40.368 -0.154 1.00 11.16 182 HIS B CA 1
ATOM 3292 C C . HIS B 1 204 ? -0.147 41.191 0.708 1.00 12.48 182 HIS B C 1
ATOM 3293 O O . HIS B 1 204 ? -0.915 42.018 0.177 1.00 13.70 182 HIS B O 1
ATOM 3300 N N . ARG B 1 205 ? -0.108 40.968 2.025 1.00 11.49 183 ARG B N 1
ATOM 3301 C CA . ARG B 1 205 ? -0.931 41.757 2.917 1.00 13.05 183 ARG B CA 1
ATOM 3302 C C . ARG B 1 205 ? -0.045 42.687 3.737 1.00 12.43 183 ARG B C 1
ATOM 3303 O O . ARG B 1 205 ? 0.950 42.255 4.291 1.00 12.55 183 ARG B O 1
ATOM 3311 N N . THR B 1 206 ? -0.423 43.955 3.833 1.00 13.85 184 THR B N 1
ATOM 3312 C CA . THR B 1 206 ? 0.249 44.918 4.683 1.00 15.22 184 THR B CA 1
ATOM 3313 C C . THR B 1 206 ? -0.697 45.219 5.850 1.00 16.19 184 THR B C 1
ATOM 3314 O O . THR B 1 206 ? -1.866 45.642 5.624 1.00 15.97 184 THR B O 1
ATOM 3318 N N . LEU B 1 207 ? -0.234 44.963 7.079 1.00 15.19 185 LEU B N 1
ATOM 3319 C CA . LEU B 1 207 ? -1.101 45.165 8.254 1.00 15.54 185 LEU B CA 1
ATOM 3320 C C . LEU B 1 207 ? -0.919 46.544 8.829 1.00 15.83 185 LEU B C 1
ATOM 3321 O O . LEU B 1 207 ? 0.178 46.890 9.267 1.00 15.64 185 LEU B O 1
ATOM 3326 N N . PRO B 1 208 ? -2.005 47.335 8.886 1.00 17.19 186 PRO B N 1
ATOM 3327 C CA . PRO B 1 208 ? -1.920 48.664 9.519 1.00 17.70 186 PRO B CA 1
ATOM 3328 C C . PRO B 1 208 ? -1.484 48.609 10.971 1.00 17.70 186 PRO B C 1
ATOM 3329 O O . PRO B 1 208 ? -2.015 47.821 11.764 1.00 19.47 186 PRO B O 1
ATOM 3333 N N . GLY B 1 209 ? -0.524 49.442 11.306 1.00 17.87 187 GLY B N 1
ATOM 3334 C CA . GLY B 1 209 ? -0.152 49.585 12.690 1.00 17.18 187 GLY B CA 1
ATOM 3335 C C . GLY B 1 209 ? 0.846 48.563 13.186 1.00 16.70 187 GLY B C 1
ATOM 3336 O O . GLY B 1 209 ? 1.274 48.677 14.347 1.00 18.64 187 GLY B O 1
ATOM 3337 N N . ALA B 1 210 ? 1.207 47.572 12.353 1.00 14.38 188 ALA B N 1
ATOM 3338 C CA . ALA B 1 210 ? 2.142 46.522 12.822 1.00 12.48 188 ALA B CA 1
ATOM 3339 C C . ALA B 1 210 ? 3.607 46.952 12.619 1.00 12.41 188 ALA B C 1
ATOM 3340 O O . ALA B 1 210 ? 3.967 47.455 11.558 1.00 12.62 188 ALA B O 1
ATOM 3342 N N . ASN B 1 211 ? 4.445 46.761 13.644 1.00 12.91 189 ASN B N 1
ATOM 3343 C CA . ASN B 1 211 ? 5.870 46.967 13.490 1.00 12.45 189 ASN B CA 1
ATOM 3344 C C . ASN B 1 211 ? 6.537 45.655 13.088 1.00 11.33 189 ASN B C 1
ATOM 3345 O O . ASN B 1 211 ? 5.826 44.721 12.703 1.00 11.27 189 ASN B O 1
ATOM 3350 N N . HIS B 1 212 ? 7.886 45.582 13.151 1.00 11.57 190 HIS B N 1
ATOM 3351 C CA . HIS B 1 212 ? 8.573 44.346 12.746 1.00 11.59 190 HIS B CA 1
ATOM 3352 C C . HIS B 1 212 ? 8.195 43.165 13.630 1.00 11.82 190 HIS B C 1
ATOM 3353 O O . HIS B 1 212 ? 8.329 42.018 13.240 1.00 12.32 190 HIS B O 1
ATOM 3360 N N . PHE B 1 213 ? 7.748 43.473 14.843 1.00 10.53 191 PHE B N 1
ATOM 3361 C CA . PHE B 1 213 ? 7.410 42.469 15.872 1.00 12.04 191 PHE B CA 1
ATOM 3362 C C . PHE B 1 213 ? 5.903 42.249 15.996 1.00 11.23 191 PHE B C 1
ATOM 3363 O O . PHE B 1 213 ? 5.467 41.407 16.783 1.00 12.75 191 PHE B O 1
ATOM 3371 N N . PHE B 1 214 ? 5.131 42.877 15.091 1.00 10.52 192 PHE B N 1
ATOM 3372 C CA . PHE B 1 214 ? 3.659 42.803 15.139 1.00 11.25 192 PHE B CA 1
ATOM 3373 C C . PHE B 1 214 ? 3.169 43.050 16.570 1.00 11.29 192 PHE B C 1
ATOM 3374 O O . PHE B 1 214 ? 2.184 42.435 17.008 1.00 11.87 192 PHE B O 1
ATOM 3382 N N . ASN B 1 215 ? 3.808 43.988 17.280 1.00 12.20 193 ASN B N 1
ATOM 3383 C CA . ASN B 1 215 ? 3.362 44.227 18.653 1.00 12.59 193 ASN B CA 1
ATOM 3384 C C . ASN B 1 215 ? 1.912 44.726 18.648 1.00 13.51 193 ASN B C 1
ATOM 3385 O O . ASN B 1 215 ? 1.590 45.716 18.007 1.00 13.23 193 ASN B O 1
ATOM 3390 N N . GLY B 1 216 ? 1.065 44.036 19.413 1.00 13.93 194 GLY B N 1
ATOM 3391 C CA . GLY B 1 216 ? -0.359 44.375 19.506 1.00 13.52 194 GLY B CA 1
ATOM 3392 C C . GLY B 1 216 ? -1.128 43.948 18.272 1.00 13.41 194 GLY B C 1
ATOM 3393 O O . GLY B 1 216 ? -2.340 44.242 18.153 1.00 14.61 194 GLY B O 1
ATOM 3394 N N . LYS B 1 217 ? -0.452 43.225 17.366 1.00 12.75 195 LYS B N 1
ATOM 3395 C CA . LYS B 1 217 ? -1.072 42.799 16.109 1.00 13.37 195 LYS B CA 1
ATOM 3396 C C . LYS B 1 217 ? -0.884 41.321 15.800 1.00 12.13 195 LYS B C 1
ATOM 3397 O O . LYS B 1 217 ? -1.127 40.883 14.657 1.00 12.49 195 LYS B O 1
ATOM 3403 N N . VAL B 1 218 ? -0.444 40.524 16.782 1.00 12.64 196 VAL B N 1
ATOM 3404 C CA . VAL B 1 218 ? -0.221 39.103 16.500 1.00 12.36 196 VAL B CA 1
ATOM 3405 C C . VAL B 1 218 ? -1.514 38.377 16.131 1.00 12.19 196 VAL B C 1
ATOM 3406 O O . VAL B 1 218 ? -1.514 37.532 15.208 1.00 13.12 196 VAL B O 1
ATOM 3410 N N . ASP B 1 219 ? -2.628 38.665 16.827 1.00 12.83 197 ASP B N 1
ATOM 3411 C CA . ASP B 1 219 ? -3.917 38.010 16.470 1.00 14.13 197 ASP B CA 1
ATOM 3412 C C . ASP B 1 219 ? -4.303 38.345 15.040 1.00 13.09 197 ASP B C 1
ATOM 3413 O O . ASP B 1 219 ? -4.763 37.471 14.301 1.00 15.26 197 ASP B O 1
ATOM 3418 N N . GLU B 1 220 ? -4.078 39.591 14.638 1.00 13.47 198 GLU B N 1
ATOM 3419 C CA . GLU B 1 220 ? -4.445 40.030 13.299 1.00 14.34 198 GLU B CA 1
ATOM 3420 C C . GLU B 1 220 ? -3.575 39.276 12.267 1.00 12.55 198 GLU B C 1
ATOM 3421 O O . GLU B 1 220 ? -4.072 38.733 11.249 1.00 13.79 198 GLU B O 1
ATOM 3427 N N . LEU B 1 221 ? -2.270 39.278 12.546 1.00 10.79 199 LEU B N 1
ATOM 3428 C CA . LEU B 1 221 ? -1.310 38.529 11.694 1.00 10.06 199 LEU B CA 1
ATOM 3429 C C . LEU B 1 221 ? -1.733 37.062 11.545 1.00 10.56 199 LEU B C 1
ATOM 3430 O O . LEU B 1 221 ? -1.810 36.530 10.438 1.00 11.74 199 LEU B O 1
ATOM 3443 N N . GLY B 1 223 ? -4.588 35.529 12.065 1.00 12.38 201 GLY B N 1
ATOM 3444 C CA . GLY B 1 223 ? -5.849 35.417 11.308 1.00 11.71 201 GLY B CA 1
ATOM 3445 C C . GLY B 1 223 ? -5.637 35.459 9.813 1.00 12.21 201 GLY B C 1
ATOM 3446 O O . GLY B 1 223 ? -6.248 34.706 9.061 1.00 13.02 201 GLY B O 1
ATOM 3447 N N . GLU B 1 224 ? -4.754 36.344 9.376 1.00 11.51 202 GLU B N 1
ATOM 3448 C CA . GLU B 1 224 ? -4.440 36.452 7.940 1.00 11.96 202 GLU B CA 1
ATOM 3449 C C . GLU B 1 224 ? -3.696 35.213 7.467 1.00 11.12 202 GLU B C 1
ATOM 3450 O O . GLU B 1 224 ? -4.010 34.690 6.392 1.00 11.49 202 GLU B O 1
ATOM 3456 N N . CYS B 1 225 ? -2.731 34.735 8.266 1.00 10.63 203 CYS B N 1
ATOM 3457 C CA . CYS B 1 225 ? -2.040 33.462 7.927 1.00 10.18 203 CYS B CA 1
ATOM 3458 C C . CYS B 1 225 ? -3.025 32.260 7.852 1.00 10.80 203 CYS B C 1
ATOM 3459 O O . CYS B 1 225 ? -2.967 31.467 6.927 1.00 10.65 203 CYS B O 1
ATOM 3462 N N . GLU B 1 226 ? -3.925 32.166 8.837 1.00 11.27 204 GLU B N 1
ATOM 3463 C CA . GLU B 1 226 ? -4.943 31.113 8.852 1.00 11.90 204 GLU B CA 1
ATOM 3464 C C . GLU B 1 226 ? -5.849 31.154 7.599 1.00 12.12 204 GLU B C 1
ATOM 3465 O O . GLU B 1 226 ? -6.009 30.148 6.914 1.00 14.41 204 GLU B O 1
ATOM 3471 N N . ASP B 1 227 ? -6.361 32.342 7.288 1.00 12.32 205 ASP B N 1
ATOM 3472 C CA A ASP B 1 227 ? -7.238 32.535 6.124 0.70 12.72 205 ASP B CA 1
ATOM 3473 C CA B ASP B 1 227 ? -7.229 32.545 6.136 0.30 12.86 205 ASP B CA 1
ATOM 3474 C C . ASP B 1 227 ? -6.500 32.161 4.860 1.00 12.20 205 ASP B C 1
ATOM 3475 O O . ASP B 1 227 ? -7.060 31.501 3.989 1.00 13.30 205 ASP B O 1
ATOM 3484 N N . TYR B 1 228 ? -5.228 32.537 4.773 1.00 11.86 206 TYR B N 1
ATOM 3485 C CA . TYR B 1 228 ? -4.469 32.247 3.552 1.00 11.01 206 TYR B CA 1
ATOM 3486 C C . TYR B 1 228 ? -4.323 30.706 3.388 1.00 10.68 206 TYR B C 1
ATOM 3487 O O . TYR B 1 228 ? -4.513 30.136 2.312 1.00 10.38 206 TYR B O 1
ATOM 3496 N N . LEU B 1 229 ? -3.945 30.030 4.456 1.00 10.84 207 LEU B N 1
ATOM 3497 C CA . LEU B 1 229 ? -3.707 28.584 4.347 1.00 11.26 207 LEU B CA 1
ATOM 3498 C C . LEU B 1 229 ? -5.027 27.871 4.037 1.00 11.57 207 LEU B C 1
ATOM 3499 O O . LEU B 1 229 ? -5.071 26.956 3.206 1.00 12.22 207 LEU B O 1
ATOM 3504 N N . ASP B 1 230 ? -6.105 28.314 4.677 1.00 11.77 208 ASP B N 1
ATOM 3505 C CA . ASP B 1 230 ? -7.423 27.731 4.428 1.00 12.90 208 ASP B CA 1
ATOM 3506 C C . ASP B 1 230 ? -7.858 27.897 2.989 1.00 12.38 208 ASP B C 1
ATOM 3507 O O . ASP B 1 230 ? -8.340 26.927 2.353 1.00 13.42 208 ASP B O 1
ATOM 3512 N N . ARG B 1 231 ? -7.653 29.102 2.454 1.00 10.92 209 ARG B N 1
ATOM 3513 C CA . ARG B 1 231 ? -7.967 29.302 1.039 1.00 11.11 209 ARG B CA 1
ATOM 3514 C C . ARG B 1 231 ? -7.096 28.436 0.128 1.00 11.68 209 ARG B C 1
ATOM 3515 O O . ARG B 1 231 ? -7.603 27.788 -0.811 1.00 12.90 209 ARG B O 1
ATOM 3523 N N . ARG B 1 232 ? -5.795 28.364 0.425 1.00 10.88 210 ARG B N 1
ATOM 3524 C CA . ARG B 1 232 ? -4.892 27.544 -0.412 1.00 9.96 210 ARG B CA 1
ATOM 3525 C C . ARG B 1 232 ? -5.307 26.081 -0.307 1.00 11.28 210 ARG B C 1
ATOM 3526 O O . ARG B 1 232 ? -5.299 25.389 -1.319 1.00 13.40 210 ARG B O 1
ATOM 3534 N N . LEU B 1 233 ? -5.650 25.587 0.892 1.00 12.06 211 LEU B N 1
ATOM 3535 C CA . LEU B 1 233 ? -6.086 24.171 0.987 1.00 12.84 211 LEU B CA 1
ATOM 3536 C C . LEU B 1 233 ? -7.393 23.903 0.241 1.00 14.09 211 LEU B C 1
ATOM 3537 O O . LEU B 1 233 ? -7.694 22.744 -0.088 1.00 15.96 211 LEU B O 1
ATOM 3542 N N . ASN B 1 234 ? -8.142 24.965 -0.015 1.00 13.85 212 ASN B N 1
ATOM 3543 C CA . ASN B 1 234 ? -9.403 24.925 -0.808 1.00 14.26 212 ASN B CA 1
ATOM 3544 C C . ASN B 1 234 ? -9.142 25.017 -2.312 1.00 14.51 212 ASN B C 1
ATOM 3545 O O . ASN B 1 234 ? -10.077 25.038 -3.118 1.00 15.89 212 ASN B O 1
ATOM 3550 N N . GLY B 1 235 ? -7.864 25.054 -2.679 1.00 12.88 213 GLY B N 1
ATOM 3551 C CA . GLY B 1 235 ? -7.421 25.192 -4.106 1.00 13.26 213 GLY B CA 1
ATOM 3552 C C . GLY B 1 235 ? -7.530 26.625 -4.665 1.00 13.04 213 GLY B C 1
ATOM 3553 O O . GLY B 1 235 ? -7.500 26.835 -5.897 1.00 15.49 213 GLY B O 1
ATOM 3554 N N . GLU B 1 236 ? -7.632 27.618 -3.791 1.00 10.79 214 GLU B N 1
ATOM 3555 C CA . GLU B 1 236 ? -7.592 29.023 -4.241 1.00 11.13 214 GLU B CA 1
ATOM 3556 C C . GLU B 1 236 ? -6.180 29.644 -4.238 1.00 11.89 214 GLU B C 1
ATOM 3557 O O . GLU B 1 236 ? -5.217 29.062 -3.715 1.00 12.16 214 GLU B O 1
ATOM 3563 N N . LEU B 1 237 ? -6.093 30.865 -4.769 1.00 11.68 215 LEU B N 1
ATOM 3564 C CA . LEU B 1 237 ? -4.898 31.711 -4.633 1.00 11.61 215 LEU B CA 1
ATOM 3565 C C . LEU B 1 237 ? -3.627 31.102 -5.275 1.00 11.12 215 LEU B C 1
ATOM 3566 O O . LEU B 1 237 ? -2.506 31.338 -4.832 1.00 11.34 215 LEU B O 1
ATOM 3571 N N . VAL B 1 238 ? -3.842 30.254 -6.284 1.00 10.99 216 VAL B N 1
ATOM 3572 C CA . VAL B 1 238 ? -2.800 29.814 -7.154 1.00 12.00 216 VAL B CA 1
ATOM 3573 C C . VAL B 1 238 ? -3.390 29.906 -8.587 1.00 13.09 216 VAL B C 1
ATOM 3574 O O . VAL B 1 238 ? -4.584 29.647 -8.792 1.00 13.38 216 VAL B O 1
ATOM 3578 N N . PRO B 1 239 ? -2.574 30.289 -9.560 1.00 12.91 217 PRO B N 1
ATOM 3579 C CA . PRO B 1 239 ? -3.056 30.438 -10.925 1.00 13.88 217 PRO B CA 1
ATOM 3580 C C . PRO B 1 239 ? -3.582 29.134 -11.528 1.00 14.37 217 PRO B C 1
ATOM 3581 O O . PRO B 1 239 ? -3.202 28.042 -11.103 1.00 14.71 217 PRO B O 1
ATOM 3585 N N . GLU B 1 240 ? -4.450 29.252 -12.522 1.00 15.39 218 GLU B N 1
ATOM 3586 C CA . GLU B 1 240 ? -4.955 28.041 -13.236 1.00 16.39 218 GLU B CA 1
ATOM 3587 C C . GLU B 1 240 ? -3.834 27.265 -13.926 1.00 17.39 218 GLU B C 1
ATOM 3588 O O . GLU B 1 240 ? -2.794 27.876 -14.242 1.00 18.76 218 GLU B O 1
ATOM 3594 N N . PRO B 1 241 ? -4.052 25.933 -14.201 1.00 19.68 219 PRO B N 1
ATOM 3595 C CA . PRO B 1 241 ? -3.065 25.084 -14.871 1.00 21.92 219 PRO B CA 1
ATOM 3596 C C . PRO B 1 241 ? -2.465 25.703 -16.134 1.00 23.23 219 PRO B C 1
ATOM 3597 O O . PRO B 1 241 ? -1.254 25.572 -16.335 1.00 25.77 219 PRO B O 1
ATOM 3601 N N . ALA B 1 242 ? -3.276 26.376 -16.954 1.00 24.55 220 ALA B N 1
ATOM 3602 C CA . ALA B 1 242 ? -2.793 26.974 -18.232 1.00 27.03 220 ALA B CA 1
ATOM 3603 C C . ALA B 1 242 ? -1.528 27.843 -18.064 1.00 28.28 220 ALA B C 1
ATOM 3604 O O . ALA B 1 242 ? -1.398 28.538 -17.044 1.00 30.76 220 ALA B O 1
#